Protein AF-A0A954X6X0-F1 (afdb_monomer)

Nearest PDB structures (foldseek):
  5eox-assembly1_B  TM=6.267E-01  e=4.305E-18  Pseudomonas aeruginosa PAO1
  5eoy-assembly1_B  TM=6.311E-01  e=3.581E-17  Pseudomonas aeruginosa PAO1
  5eoy-assembly1_A  TM=6.178E-01  e=1.955E-17  Pseudomonas aeruginosa PAO1
  5eox-assembly1_A  TM=6.141E-01  e=5.137E-16  Pseudomonas aeruginosa PAO1
  5eq6-assembly1_B  TM=5.911E-01  e=1.202E-16  Pseudomonas aeruginosa PAO1

Radius of gyration: 22.88 Å; Cα contacts (8 Å, |Δi|>4): 836; chains: 1; bounding box: 54×61×65 Å

pLDDT: mean 84.97, std 15.78, range [33.72, 98.81]

Solvent-accessible surface area (backbone atoms only — not comparable to full-atom values): 24234 Å² total; per-residue (Å²): 103,72,61,37,70,78,38,70,83,41,60,69,51,48,54,50,46,53,54,31,62,68,31,44,84,74,46,82,85,58,81,35,44,74,71,62,64,42,70,73,71,54,85,76,15,86,77,71,26,53,65,45,50,42,22,44,91,76,67,54,52,65,81,43,71,65,36,52,52,50,42,67,76,43,46,23,56,50,49,41,12,48,10,28,10,26,42,49,41,69,58,45,83,65,78,66,40,52,78,50,42,71,88,42,77,53,89,57,43,75,66,64,61,70,92,61,57,100,54,42,31,7,34,2,37,28,81,54,49,55,30,39,34,36,24,30,32,37,49,44,84,88,81,71,44,48,32,39,76,42,53,46,79,42,69,42,102,56,46,48,82,36,81,92,29,54,91,47,41,65,58,49,52,35,52,46,50,52,51,51,58,74,77,39,86,68,74,83,44,37,34,18,33,59,39,60,41,83,60,45,47,70,47,77,52,75,46,74,73,59,77,76,94,46,52,68,62,49,50,56,52,51,46,65,73,72,42,99,57,67,70,89,56,37,17,41,43,70,50,67,39,71,58,25,57,48,100,93,46,51,24,28,44,34,37,34,44,34,27,45,44,65,62,54,50,55,55,48,48,51,38,48,79,69,77,40,81,64,79,33,31,35,42,39,55,57,14,38,47,20,31,37,50,63,53,54,78,45,71,63,60,75,70,78,64,84,75,80,61,99,80,66,75,60,55,74,63,68,51,54,28,35,34,39,39,36,24,29,42,60,34,28,38,38,30,39,35,42,62,75,49,68,46,61,54,54,43,93,40,29,42,48,53,49,24,52,34,38,16,69,74,67,75,41,54,60,71,54,16,46,54,38,48,71,36,51,89,74,44,97,50,50,70,61,51,49,69,44,40,47,66,60,50,53,50,51,49,50,52,50,52,54,50,51,52,53,51,35,70,80,33,77,71,35,41,56,60,35,35,36,36,22,20,70,32,54,66,34,74,34,49,63,37,44,62,26,64,41,58,61,81,56,37,76,76,109

Sequence (446 aa):
EKLCKLAPDNEHARQMLERMNRRRPKRPSDSRLHLRDWAAPPEPSPFGCEVVWLSAPTAFAAQSQVSLETLHAHPGRFFVAIGLALQGVKKTATAINLLSGEKKAGLLGKLGALRGPKNKIAWGIDLGGSALKAVKLSFDAKTEEVHFEAVEHIPYPRLLGDPEAETRRGEMMEEALRELMSRHDLKDTVICANLPGQRVLGRFFQIPDTKKRKLTDAILYEMRHQIPVPLEELYYGYETTPVVADLGGDVHRVTVVAAKQWDAKNRMATFAAVELDPDVMQSDCLALHNFALAEGLIAGLPEESKKKKKDDEPPAEDREAIAIVDVGSDAVNIVVSTPRQVWFRTLATGGNTLTKSLVKQFNLTFRQAQKLKHAPAKSPRVYKYFAAVEGEYDELASELQRSFAAFAKDHPRCRITKLYLCGGGVEACGLLSRLRGIGLTDAVQE

Structure (mmCIF, N/CA/C/O backbone):
data_AF-A0A954X6X0-F1
#
_entry.id   AF-A0A954X6X0-F1
#
loop_
_atom_site.group_PDB
_atom_site.id
_atom_site.type_symbol
_atom_site.label_atom_id
_atom_site.label_alt_id
_atom_site.label_comp_id
_atom_site.label_asym_id
_atom_site.label_entity_id
_atom_site.label_seq_id
_atom_site.pdbx_PDB_ins_code
_atom_site.Cartn_x
_atom_site.Cartn_y
_atom_site.Cartn_z
_atom_site.occupancy
_atom_site.B_iso_or_equiv
_atom_site.auth_seq_id
_atom_site.auth_comp_id
_atom_site.auth_asym_id
_atom_site.auth_atom_id
_atom_site.pdbx_PDB_model_num
ATOM 1 N N . GLU A 1 1 ? 2.169 -28.113 -22.741 1.00 66.31 1 GLU A N 1
ATOM 2 C CA . GLU A 1 1 ? 1.713 -28.523 -24.095 1.00 66.31 1 GLU A CA 1
ATOM 3 C C . GLU A 1 1 ? 2.730 -28.250 -25.203 1.00 66.31 1 GLU A C 1
ATOM 5 O O . GLU A 1 1 ? 3.198 -29.208 -25.802 1.00 66.31 1 GLU A O 1
ATOM 10 N N . LYS A 1 2 ? 3.111 -26.991 -25.488 1.00 64.06 2 LYS A N 1
ATOM 11 C CA . LYS A 1 2 ? 4.040 -26.659 -26.594 1.00 64.06 2 LYS A CA 1
ATOM 12 C C . LYS A 1 2 ? 5.411 -27.345 -26.468 1.00 64.06 2 LYS A C 1
ATOM 14 O O . LYS A 1 2 ? 5.898 -27.886 -27.451 1.00 64.06 2 LYS A O 1
ATOM 19 N N . LEU A 1 3 ? 5.981 -27.398 -25.260 1.00 65.38 3 LEU A N 1
ATOM 20 C CA . LEU A 1 3 ? 7.234 -28.119 -24.992 1.00 65.38 3 LEU A CA 1
ATOM 21 C C . LEU A 1 3 ? 7.102 -29.632 -25.238 1.00 65.38 3 LEU A C 1
ATOM 23 O O . LEU A 1 3 ? 7.957 -30.207 -25.893 1.00 65.38 3 LEU A O 1
ATOM 27 N N . CYS A 1 4 ? 5.999 -30.257 -24.812 1.00 78.50 4 CYS A N 1
ATOM 28 C CA . CYS A 1 4 ? 5.729 -31.678 -25.072 1.00 78.50 4 CYS A CA 1
ATOM 29 C C . CYS A 1 4 ? 5.541 -31.987 -26.567 1.00 78.50 4 CYS A C 1
ATOM 31 O O . CYS A 1 4 ? 5.797 -33.107 -26.987 1.00 78.50 4 CYS A O 1
ATOM 33 N N . LYS A 1 5 ? 5.087 -31.012 -27.372 1.00 79.44 5 LYS A N 1
ATOM 34 C CA . LYS A 1 5 ? 4.998 -31.145 -28.838 1.00 79.44 5 LYS A CA 1
ATOM 35 C C . LYS A 1 5 ? 6.364 -31.018 -29.516 1.00 79.44 5 LYS A C 1
ATOM 37 O O . LYS A 1 5 ? 6.629 -31.728 -30.473 1.00 79.44 5 LYS A O 1
ATOM 42 N N . LEU A 1 6 ? 7.202 -30.096 -29.040 1.00 78.69 6 LEU A N 1
ATOM 43 C CA . LEU A 1 6 ? 8.524 -29.813 -29.614 1.00 78.69 6 LEU A CA 1
ATOM 44 C C . LEU A 1 6 ? 9.596 -30.822 -29.184 1.00 78.69 6 LEU A C 1
ATOM 46 O O . LEU A 1 6 ? 10.529 -31.069 -29.936 1.00 78.69 6 LEU A O 1
ATOM 50 N N . ALA A 1 7 ? 9.458 -31.399 -27.992 1.00 82.69 7 ALA A N 1
ATOM 51 C CA . ALA A 1 7 ? 10.340 -32.427 -27.457 1.00 82.69 7 ALA A CA 1
ATOM 52 C C . ALA A 1 7 ? 9.487 -33.586 -26.912 1.00 82.69 7 ALA A C 1
ATOM 54 O O . ALA A 1 7 ? 9.254 -33.657 -25.700 1.00 82.69 7 ALA A O 1
ATOM 55 N N . PRO A 1 8 ? 8.985 -34.474 -27.793 1.00 82.62 8 PRO A N 1
ATOM 56 C CA . PRO A 1 8 ? 8.094 -35.559 -27.402 1.00 82.62 8 PRO A CA 1
ATOM 57 C C . PRO A 1 8 ? 8.705 -36.444 -26.325 1.00 82.62 8 PRO A C 1
ATOM 59 O O . PRO A 1 8 ? 7.993 -36.807 -25.397 1.00 82.62 8 PRO A O 1
ATOM 62 N N . ASP A 1 9 ? 10.005 -36.725 -26.396 1.00 90.75 9 ASP A N 1
ATOM 63 C CA . ASP A 1 9 ? 10.710 -37.636 -25.484 1.00 90.75 9 ASP A CA 1
ATOM 64 C C . ASP A 1 9 ? 11.130 -36.983 -24.159 1.00 90.75 9 ASP A C 1
ATOM 66 O O . ASP A 1 9 ? 11.725 -37.630 -23.300 1.00 90.75 9 ASP A O 1
ATOM 70 N N . ASN A 1 10 ? 10.806 -35.702 -23.951 1.00 87.19 10 ASN A N 1
ATOM 71 C CA . ASN A 1 10 ? 11.074 -35.027 -22.688 1.00 87.19 10 ASN A CA 1
ATOM 72 C C . ASN A 1 10 ? 10.075 -35.495 -21.617 1.00 87.19 10 ASN A C 1
ATOM 74 O O . ASN A 1 10 ? 8.969 -34.962 -21.472 1.00 87.19 10 ASN A O 1
ATOM 78 N N . GLU A 1 11 ? 10.483 -36.514 -20.866 1.00 82.38 11 GLU A N 1
ATOM 79 C CA . GLU A 1 11 ? 9.666 -37.149 -19.835 1.00 82.38 11 GLU A CA 1
ATOM 80 C C . GLU A 1 11 ? 9.269 -36.172 -18.720 1.00 82.38 11 GLU A C 1
ATOM 82 O O . GLU A 1 11 ? 8.109 -36.144 -18.304 1.00 82.38 11 GLU A O 1
ATOM 87 N N . HIS A 1 12 ? 10.180 -35.277 -18.325 1.00 73.00 12 HIS A N 1
ATOM 88 C CA . HIS A 1 12 ? 9.903 -34.218 -17.352 1.00 73.00 12 HIS A CA 1
ATOM 89 C C . HIS A 1 12 ? 8.762 -33.296 -17.818 1.00 73.00 12 HIS A C 1
ATOM 91 O O . HIS A 1 12 ? 7.824 -33.020 -17.068 1.00 73.00 12 HIS A O 1
ATOM 97 N N . ALA A 1 13 ? 8.780 -32.873 -19.085 1.00 70.81 13 ALA A N 1
ATOM 98 C CA . ALA A 1 13 ? 7.738 -32.025 -19.654 1.00 70.81 13 ALA A CA 1
ATOM 99 C C . ALA A 1 13 ? 6.369 -32.728 -19.694 1.00 70.81 13 ALA A C 1
ATOM 101 O O . ALA A 1 13 ? 5.349 -32.086 -19.425 1.00 70.81 13 ALA A O 1
ATOM 102 N N . ARG A 1 14 ? 6.322 -34.036 -20.003 1.00 81.44 14 ARG A N 1
ATOM 103 C CA . ARG A 1 14 ? 5.073 -34.824 -19.955 1.00 81.44 14 ARG A CA 1
ATOM 104 C C . ARG A 1 14 ? 4.539 -34.942 -18.530 1.00 81.44 14 ARG A C 1
ATOM 106 O O . ARG A 1 14 ? 3.361 -34.662 -18.312 1.00 81.44 14 ARG A O 1
ATOM 113 N N . GLN A 1 15 ? 5.397 -35.288 -17.569 1.00 78.81 15 GLN A N 1
ATOM 114 C CA . GLN A 1 15 ? 5.016 -35.395 -16.158 1.00 78.81 15 GLN A CA 1
ATOM 115 C C . GLN A 1 15 ? 4.480 -34.062 -15.618 1.00 78.81 15 GLN A C 1
ATOM 117 O O . GLN A 1 15 ? 3.473 -34.035 -14.908 1.00 78.81 15 GLN A O 1
ATOM 122 N N . MET A 1 16 ? 5.106 -32.942 -15.989 1.00 72.19 16 MET A N 1
ATOM 123 C CA . MET A 1 16 ? 4.640 -31.603 -15.629 1.00 72.19 16 MET A CA 1
ATOM 124 C C . MET A 1 16 ? 3.247 -31.315 -16.206 1.00 72.19 16 MET A C 1
ATOM 126 O O . MET A 1 16 ? 2.346 -30.920 -15.465 1.00 72.19 16 MET A O 1
ATOM 130 N N . LEU A 1 17 ? 3.033 -31.580 -17.500 1.00 78.44 17 LEU A N 1
ATOM 131 C CA . LEU A 1 17 ? 1.737 -31.376 -18.154 1.00 78.44 17 LEU A CA 1
ATOM 132 C C . LEU A 1 17 ? 0.625 -32.230 -17.525 1.00 78.44 17 LEU A C 1
ATOM 134 O O . LEU A 1 17 ? -0.488 -31.745 -17.315 1.00 78.44 17 LEU A O 1
ATOM 138 N N . GLU A 1 18 ? 0.918 -33.484 -17.186 1.00 80.50 18 GLU A N 1
ATOM 139 C CA . GLU A 1 18 ? -0.046 -34.375 -16.544 1.00 80.50 18 GLU A CA 1
ATOM 140 C C . GLU A 1 18 ? -0.427 -33.884 -15.137 1.00 80.50 18 GLU A C 1
ATOM 142 O O . GLU A 1 18 ? -1.612 -33.837 -14.793 1.00 80.50 18 GLU A O 1
ATOM 147 N N . ARG A 1 19 ? 0.554 -33.425 -14.342 1.00 74.81 19 ARG A N 1
ATOM 148 C CA . ARG A 1 19 ? 0.302 -32.788 -13.036 1.00 74.81 19 ARG A CA 1
ATOM 149 C C . ARG A 1 19 ? -0.590 -31.552 -13.174 1.00 74.81 19 ARG A C 1
ATOM 151 O O . ARG A 1 19 ? -1.523 -31.400 -12.386 1.00 74.81 19 ARG A O 1
ATOM 158 N N . MET A 1 20 ? -0.345 -30.698 -14.173 1.00 69.50 20 MET A N 1
ATOM 159 C CA . MET A 1 20 ? -1.160 -29.501 -14.427 1.00 69.50 20 MET A CA 1
ATOM 160 C C . MET A 1 20 ? -2.611 -29.863 -14.775 1.00 69.50 20 MET A C 1
ATOM 162 O O . MET A 1 20 ? -3.545 -29.316 -14.184 1.00 69.50 20 MET A O 1
ATOM 166 N N . ASN A 1 21 ? -2.811 -30.829 -15.677 1.00 77.19 21 ASN A N 1
ATOM 167 C CA . ASN A 1 21 ? -4.140 -31.269 -16.113 1.00 77.19 21 ASN A CA 1
ATOM 168 C C . ASN A 1 21 ? -4.953 -31.916 -14.983 1.00 77.19 21 ASN A C 1
ATOM 170 O O . ASN A 1 21 ? -6.163 -31.717 -14.915 1.00 77.19 21 ASN A O 1
ATOM 174 N N . ARG A 1 22 ? -4.303 -32.630 -14.054 1.00 74.50 22 ARG A N 1
ATOM 175 C CA . ARG A 1 22 ? -4.965 -33.198 -12.864 1.00 74.50 22 ARG A CA 1
ATOM 176 C C . ARG A 1 22 ? -5.430 -32.137 -11.858 1.00 74.50 22 ARG A C 1
ATOM 178 O O . ARG A 1 22 ? -6.379 -32.392 -11.119 1.00 74.50 22 ARG A O 1
ATOM 185 N N . ARG A 1 23 ? -4.756 -30.982 -11.795 1.00 66.00 23 ARG A N 1
ATOM 186 C CA . ARG A 1 23 ? -5.063 -29.885 -10.856 1.00 66.00 23 ARG A CA 1
ATOM 187 C C . ARG A 1 23 ? -6.143 -28.943 -11.380 1.00 66.00 23 ARG A C 1
ATOM 189 O O . ARG A 1 23 ? -7.007 -28.539 -10.610 1.00 66.00 23 ARG A O 1
ATOM 196 N N . ARG A 1 24 ? -6.120 -28.657 -12.685 1.00 66.94 24 ARG A N 1
ATOM 197 C CA . ARG A 1 24 ? -7.016 -27.707 -13.361 1.00 66.94 24 ARG A CA 1
ATOM 198 C C . ARG A 1 24 ? -8.515 -27.855 -13.012 1.00 66.94 24 ARG A C 1
ATOM 200 O O . ARG A 1 24 ? -9.126 -26.828 -12.764 1.00 66.94 24 ARG A O 1
ATOM 207 N N . PRO A 1 25 ? -9.119 -29.060 -12.936 1.00 62.03 25 PRO A N 1
ATOM 208 C CA . PRO A 1 25 ? -10.543 -29.200 -12.602 1.00 62.03 25 PRO A CA 1
ATOM 209 C C . PRO A 1 25 ? -10.852 -29.255 -11.092 1.00 62.03 25 PRO A C 1
ATOM 211 O O . PRO A 1 25 ? -12.019 -29.329 -10.726 1.00 62.03 25 PRO A O 1
ATOM 214 N N . LYS A 1 26 ? -9.843 -29.283 -10.205 1.00 56.28 26 LYS A N 1
ATOM 215 C CA . LYS A 1 26 ? -10.027 -29.523 -8.757 1.00 56.28 26 LYS A CA 1
ATOM 216 C C . LYS A 1 26 ? -9.993 -28.263 -7.891 1.00 56.28 26 LYS A C 1
ATOM 218 O O . LYS A 1 26 ? -10.297 -28.355 -6.705 1.00 56.28 26 LYS A O 1
ATOM 223 N N . ARG A 1 27 ? -9.600 -27.111 -8.439 1.00 52.12 27 ARG A N 1
ATOM 224 C CA . ARG A 1 27 ? -9.570 -25.841 -7.706 1.00 52.12 27 ARG A CA 1
ATOM 225 C C . ARG A 1 27 ? -10.761 -24.974 -8.114 1.00 52.12 27 ARG A C 1
ATOM 227 O O . ARG A 1 27 ? -10.922 -24.736 -9.308 1.00 52.12 27 ARG A O 1
ATOM 234 N N . PRO A 1 28 ? -11.574 -24.489 -7.160 1.00 52.84 28 PRO A N 1
ATOM 235 C CA . PRO A 1 28 ? -12.479 -23.381 -7.428 1.00 52.84 28 PRO A CA 1
ATOM 236 C C . PRO A 1 28 ? -11.667 -22.198 -7.964 1.00 52.84 28 PRO A C 1
ATOM 238 O O . PRO A 1 28 ? -10.604 -21.894 -7.416 1.00 52.84 28 PRO A O 1
ATOM 241 N N . SER A 1 29 ? -12.153 -21.535 -9.012 1.00 59.69 29 SER A N 1
ATOM 242 C CA . SER A 1 29 ? -11.559 -20.283 -9.475 1.00 59.69 29 SER A CA 1
ATOM 243 C C . SER A 1 29 ? -11.890 -19.192 -8.457 1.00 59.69 29 SER A C 1
ATOM 245 O O . SER A 1 29 ? -12.992 -18.642 -8.463 1.00 59.69 29 SER A O 1
ATOM 247 N N . ASP A 1 30 ? -10.970 -18.900 -7.543 1.00 69.50 30 ASP A N 1
ATOM 248 C CA . ASP A 1 30 ? -11.056 -17.680 -6.744 1.00 69.50 30 ASP A CA 1
ATOM 249 C C . ASP A 1 30 ? -10.747 -16.501 -7.674 1.00 69.50 30 ASP A C 1
ATOM 251 O O . ASP A 1 30 ? -9.593 -16.290 -8.048 1.00 69.50 30 ASP A O 1
ATOM 255 N N . SER A 1 31 ? -11.779 -15.754 -8.076 1.00 64.31 31 SER A N 1
ATOM 256 C CA . SER A 1 31 ? -11.665 -14.655 -9.046 1.00 64.31 31 SER A CA 1
ATOM 257 C C . SER A 1 31 ? -10.753 -13.520 -8.577 1.00 64.31 31 SER A C 1
ATOM 259 O O . SER A 1 31 ? -10.350 -12.689 -9.388 1.00 64.31 31 SER A O 1
ATOM 261 N N . ARG A 1 32 ? -10.391 -13.486 -7.289 1.00 74.69 32 ARG A N 1
ATOM 262 C CA . ARG A 1 32 ? -9.413 -12.535 -6.752 1.00 74.69 32 ARG A CA 1
ATOM 263 C C . ARG A 1 32 ? -7.986 -12.880 -7.159 1.00 74.69 32 ARG A C 1
ATOM 265 O O . ARG A 1 32 ? -7.127 -11.998 -7.128 1.00 74.69 32 ARG A O 1
ATOM 272 N N . LEU A 1 33 ? -7.687 -14.136 -7.487 1.00 73.44 33 LEU A N 1
ATOM 273 C CA . LEU A 1 33 ? -6.322 -14.618 -7.691 1.00 73.44 33 LEU A CA 1
ATOM 274 C C . LEU A 1 33 ? -5.940 -14.610 -9.173 1.00 73.44 33 LEU A C 1
ATOM 276 O O . LEU A 1 33 ? -6.650 -15.153 -10.010 1.00 73.44 33 LEU A O 1
ATOM 280 N N . HIS A 1 34 ? -4.771 -14.050 -9.500 1.00 69.56 34 HIS A N 1
ATOM 281 C CA . HIS A 1 34 ? -4.308 -14.007 -10.896 1.00 69.56 34 HIS A CA 1
ATOM 282 C C . HIS A 1 34 ? -3.747 -15.345 -11.398 1.00 69.56 34 HIS A C 1
ATOM 284 O O . HIS A 1 34 ? -3.624 -15.593 -12.597 1.00 69.56 34 HIS A O 1
ATOM 290 N N . LEU A 1 35 ? -3.316 -16.197 -10.473 1.00 63.81 35 LEU A N 1
ATOM 291 C CA . LEU A 1 35 ? -2.622 -17.428 -10.814 1.00 63.81 35 LEU A CA 1
ATOM 292 C C . LEU A 1 35 ? -3.540 -18.423 -11.503 1.00 63.81 35 LEU A C 1
ATOM 294 O O . LEU A 1 35 ? -4.692 -18.602 -11.127 1.00 63.81 35 LEU A O 1
ATOM 298 N N . ARG A 1 36 ? -2.965 -19.148 -12.460 1.00 59.94 36 ARG A N 1
ATOM 299 C CA . ARG A 1 36 ? -3.669 -20.215 -13.160 1.00 59.94 36 ARG A CA 1
ATOM 300 C C . ARG A 1 36 ? -4.010 -21.354 -12.197 1.00 59.94 36 ARG A C 1
ATOM 302 O O . ARG A 1 36 ? -3.168 -21.763 -11.397 1.00 59.94 36 ARG A O 1
ATOM 309 N N . ASP A 1 37 ? -5.194 -21.938 -12.369 1.00 54.09 37 ASP A N 1
ATOM 310 C CA . ASP A 1 37 ? -5.783 -22.966 -11.487 1.00 54.09 37 ASP A CA 1
ATOM 311 C C . ASP A 1 37 ? -4.892 -24.199 -11.242 1.00 54.09 37 ASP A C 1
ATOM 313 O O . ASP A 1 37 ? -5.074 -24.941 -10.276 1.00 54.09 37 ASP A O 1
ATOM 317 N N . TRP A 1 38 ? -3.905 -24.435 -12.111 1.00 56.81 38 TRP A N 1
ATOM 318 C CA . TRP A 1 38 ? -2.991 -25.574 -12.038 1.00 56.81 38 TRP A CA 1
ATOM 319 C C . TRP A 1 38 ? -1.731 -25.343 -11.178 1.00 56.81 38 TRP A C 1
ATOM 321 O O . TRP A 1 38 ? -1.064 -26.323 -10.820 1.00 56.81 38 TRP A O 1
ATOM 331 N N . ALA A 1 39 ? -1.388 -24.097 -10.826 1.00 62.09 39 ALA A N 1
ATOM 332 C CA . ALA A 1 39 ? -0.194 -23.776 -10.039 1.00 62.09 39 ALA A CA 1
ATOM 333 C C . ALA A 1 39 ? -0.480 -23.933 -8.534 1.00 62.09 39 ALA A C 1
ATOM 335 O O . ALA A 1 39 ? -1.176 -23.117 -7.923 1.00 62.09 39 ALA A O 1
ATOM 336 N N . ALA A 1 40 ? 0.043 -24.997 -7.920 1.00 59.88 40 ALA A N 1
ATOM 337 C CA . ALA A 1 40 ? -0.034 -25.158 -6.470 1.00 59.88 40 ALA A CA 1
ATOM 338 C C . ALA A 1 40 ? 1.040 -24.277 -5.812 1.00 59.88 40 ALA A C 1
ATOM 340 O O . ALA A 1 40 ? 2.187 -24.325 -6.261 1.00 59.88 40 ALA A O 1
ATOM 341 N N . PRO A 1 41 ? 0.713 -23.491 -4.769 1.00 62.16 41 PRO A N 1
ATOM 342 C CA . PRO A 1 41 ? 1.754 -22.933 -3.928 1.00 62.16 41 PRO A CA 1
ATOM 343 C C . PRO A 1 41 ? 2.536 -24.109 -3.311 1.00 62.16 41 PRO A C 1
ATOM 345 O O . PRO A 1 41 ? 1.930 -25.117 -2.946 1.00 62.16 41 PRO A O 1
ATOM 348 N N . PRO A 1 42 ? 3.867 -24.038 -3.235 1.00 62.88 42 PRO A N 1
ATOM 349 C CA . PRO A 1 42 ? 4.649 -24.997 -2.469 1.00 62.88 42 PRO A CA 1
ATOM 350 C C . PRO A 1 42 ? 4.247 -24.923 -0.993 1.00 62.88 42 PRO A C 1
ATOM 352 O O . PRO A 1 42 ? 4.028 -23.840 -0.441 1.00 62.88 42 PRO A O 1
ATOM 355 N N . GLU A 1 43 ? 4.145 -26.090 -0.365 1.00 67.00 43 GLU A N 1
ATOM 356 C CA . GLU A 1 43 ? 3.818 -26.225 1.049 1.00 67.00 43 GLU A CA 1
ATOM 357 C C . GLU A 1 43 ? 4.971 -26.910 1.800 1.00 67.00 43 GLU A C 1
ATOM 359 O O . GLU A 1 43 ? 5.373 -28.006 1.398 1.00 67.00 43 GLU A O 1
ATOM 364 N N . PRO A 1 44 ? 5.480 -26.307 2.897 1.00 66.88 44 PRO A N 1
ATOM 365 C CA . PRO A 1 44 ? 5.256 -24.924 3.339 1.00 66.88 44 PRO A CA 1
ATOM 366 C C . PRO A 1 44 ? 6.096 -23.919 2.526 1.00 66.88 44 PRO A C 1
ATOM 368 O O . PRO A 1 44 ? 7.247 -24.191 2.187 1.00 66.88 44 PRO A O 1
ATOM 371 N N . SER A 1 45 ? 5.550 -22.726 2.262 1.00 85.62 45 SER A N 1
ATOM 372 C CA . SER A 1 45 ? 6.369 -21.597 1.795 1.00 85.62 45 SER A CA 1
ATOM 373 C C . SER A 1 45 ? 7.429 -21.231 2.854 1.00 85.62 45 SER A C 1
ATOM 375 O O . SER A 1 45 ? 7.247 -21.559 4.035 1.00 85.62 45 SER A O 1
ATOM 377 N N . PRO A 1 46 ? 8.489 -20.475 2.505 1.00 87.12 46 PRO A N 1
ATOM 378 C CA . PRO A 1 46 ? 9.483 -19.992 3.471 1.00 87.12 46 PRO A CA 1
ATOM 379 C C . PRO A 1 46 ? 8.924 -19.144 4.628 1.00 87.12 46 PRO A C 1
ATOM 381 O O . PRO A 1 46 ? 9.664 -18.837 5.562 1.00 87.12 46 PRO A O 1
ATOM 384 N N . PHE A 1 47 ? 7.650 -18.743 4.565 1.00 90.75 47 PHE A N 1
ATOM 385 C CA . PHE A 1 47 ? 6.964 -17.939 5.580 1.00 90.75 47 PHE A CA 1
ATOM 386 C C . PHE A 1 47 ? 6.005 -18.754 6.465 1.00 90.75 47 PHE A C 1
ATOM 388 O O . PHE A 1 47 ? 5.400 -18.198 7.378 1.00 90.75 47 PHE A O 1
ATOM 395 N N . GLY A 1 48 ? 5.828 -20.057 6.210 1.00 88.25 48 GLY A N 1
ATOM 396 C CA . GLY A 1 48 ? 4.920 -20.911 6.990 1.00 88.25 48 GLY A CA 1
ATOM 397 C C . GLY A 1 48 ? 3.421 -20.648 6.760 1.00 88.25 48 GLY A C 1
ATOM 398 O O . GLY A 1 48 ? 2.589 -21.116 7.547 1.00 88.25 48 GLY A O 1
ATOM 399 N N . CYS A 1 49 ? 3.079 -19.918 5.693 1.00 87.88 49 CYS A N 1
ATOM 400 C CA . CYS A 1 49 ? 1.717 -19.573 5.276 1.00 87.88 49 CYS A CA 1
ATOM 401 C C . CYS A 1 49 ? 1.546 -19.644 3.746 1.00 87.88 49 CYS A C 1
ATOM 403 O O . CYS A 1 49 ? 2.527 -19.712 2.998 1.00 87.88 49 CYS A O 1
ATOM 405 N N . GLU A 1 50 ? 0.303 -19.643 3.261 1.00 86.94 50 GLU A N 1
ATOM 406 C CA . GLU A 1 50 ? 0.025 -19.622 1.819 1.00 86.94 50 GLU A CA 1
ATOM 407 C C . GLU A 1 50 ? 0.406 -18.257 1.219 1.00 86.94 50 GLU A C 1
ATOM 409 O O . GLU A 1 50 ? -0.029 -17.224 1.722 1.00 86.94 50 GLU A O 1
ATOM 414 N N . VAL A 1 51 ? 1.172 -18.246 0.122 1.00 90.00 51 VAL A N 1
ATOM 415 C CA . VAL A 1 51 ? 1.534 -17.023 -0.618 1.00 90.00 51 VAL A CA 1
ATOM 416 C C . VAL A 1 51 ? 0.725 -16.942 -1.909 1.00 90.00 51 VAL A C 1
ATOM 418 O O . VAL A 1 51 ? 0.870 -17.794 -2.796 1.00 90.00 51 VAL A O 1
ATOM 421 N N . VAL A 1 52 ? -0.105 -15.911 -2.049 1.00 87.94 52 VAL A N 1
ATOM 422 C CA . VAL A 1 52 ? -0.999 -15.717 -3.201 1.00 87.94 52 VAL A CA 1
ATOM 423 C C . VAL A 1 52 ? -0.896 -14.304 -3.765 1.00 87.94 52 VAL A C 1
ATOM 425 O O . VAL A 1 52 ? -0.616 -13.362 -3.034 1.00 87.94 52 VAL A O 1
ATOM 428 N N . TRP A 1 53 ? -1.146 -14.140 -5.064 1.00 90.94 53 TRP A N 1
ATOM 429 C CA . TRP A 1 53 ? -1.275 -12.817 -5.676 1.00 90.94 53 TRP A CA 1
ATOM 430 C C . TRP A 1 53 ? -2.742 -12.391 -5.678 1.00 90.94 53 TRP A C 1
ATOM 432 O O . TRP A 1 53 ? -3.563 -13.009 -6.356 1.00 90.94 53 TRP A O 1
ATOM 442 N N . LEU A 1 54 ? -3.046 -11.335 -4.927 1.00 92.12 54 LEU A N 1
ATOM 443 C CA . LEU A 1 54 ? -4.337 -10.666 -4.906 1.00 92.12 54 LEU A CA 1
ATOM 444 C C . LEU A 1 54 ? -4.429 -9.651 -6.053 1.00 92.12 54 LEU A C 1
ATOM 446 O O . LEU A 1 54 ? -3.669 -8.685 -6.112 1.00 92.12 54 LEU A O 1
ATOM 450 N N . SER A 1 55 ? -5.350 -9.890 -6.980 1.00 89.50 55 SER A N 1
ATOM 451 C CA . SER A 1 55 ? -5.392 -9.226 -8.286 1.00 89.50 55 SER A CA 1
ATOM 452 C C . SER A 1 55 ? -6.658 -8.420 -8.552 1.00 89.50 55 SER A C 1
ATOM 454 O O . SER A 1 55 ? -6.598 -7.447 -9.294 1.00 89.50 55 SER A O 1
ATOM 456 N N . ALA A 1 56 ? -7.778 -8.739 -7.911 1.00 88.81 56 ALA A N 1
ATOM 457 C CA . ALA A 1 56 ? -9.011 -7.972 -8.045 1.00 88.81 56 ALA A CA 1
ATOM 458 C C . ALA A 1 56 ? -9.828 -8.027 -6.746 1.00 88.81 56 ALA A C 1
ATOM 460 O O . ALA A 1 56 ? -9.719 -9.018 -6.018 1.00 88.81 56 ALA A O 1
ATOM 461 N N . PRO A 1 57 ? -10.619 -6.982 -6.444 1.00 90.19 57 PRO A N 1
ATOM 462 C CA . PRO A 1 57 ? -11.604 -7.033 -5.374 1.00 90.19 57 PRO A CA 1
ATOM 463 C C . PRO A 1 57 ? -12.851 -7.816 -5.818 1.00 90.19 57 PRO A C 1
ATOM 465 O O . PRO A 1 57 ? -13.161 -7.877 -7.008 1.00 90.19 57 PRO A O 1
ATOM 468 N N . THR A 1 58 ? -13.587 -8.381 -4.867 1.00 86.12 58 THR A N 1
ATOM 469 C CA . THR A 1 58 ? -14.825 -9.143 -5.112 1.00 86.12 58 THR A CA 1
ATOM 470 C C . THR A 1 58 ? -15.970 -8.785 -4.177 1.00 86.12 58 THR A C 1
ATOM 472 O O . THR A 1 58 ? -17.110 -9.127 -4.478 1.00 86.12 58 THR A O 1
ATOM 475 N N . ALA A 1 59 ? -15.705 -8.076 -3.078 1.00 83.12 59 ALA A N 1
ATOM 476 C CA . ALA A 1 59 ? -16.733 -7.755 -2.089 1.00 83.12 59 ALA A CA 1
ATOM 477 C C . ALA A 1 59 ? -17.629 -6.562 -2.466 1.00 83.12 59 ALA A C 1
ATOM 479 O O . ALA A 1 59 ? -18.580 -6.261 -1.750 1.00 83.12 59 ALA A O 1
ATOM 480 N N . PHE A 1 60 ? -17.339 -5.867 -3.568 1.00 83.06 60 PHE A N 1
ATOM 481 C CA . PHE A 1 60 ? -18.045 -4.645 -3.956 1.00 83.06 60 PHE A CA 1
ATOM 482 C C . PHE A 1 60 ? -18.749 -4.834 -5.296 1.00 83.06 60 PHE A C 1
ATOM 484 O O . PHE A 1 60 ? -18.149 -5.294 -6.271 1.00 83.06 60 PHE A O 1
ATOM 491 N N . ALA A 1 61 ? -20.012 -4.423 -5.369 1.00 75.56 61 ALA A N 1
ATOM 492 C CA . ALA A 1 61 ? -20.752 -4.425 -6.621 1.00 75.56 61 ALA A CA 1
ATOM 493 C C . ALA A 1 61 ? -20.313 -3.237 -7.492 1.00 75.56 61 ALA A C 1
ATOM 495 O O . ALA A 1 61 ? -20.254 -2.098 -7.029 1.00 75.56 61 ALA A O 1
ATOM 496 N N . ALA A 1 62 ? -20.020 -3.478 -8.768 1.00 74.94 62 ALA A N 1
ATOM 497 C CA . ALA A 1 62 ? -19.735 -2.404 -9.714 1.00 74.94 62 ALA A CA 1
ATOM 498 C C . ALA A 1 62 ? -20.998 -1.992 -10.468 1.00 74.94 62 ALA A C 1
ATOM 500 O O . ALA A 1 62 ? -21.690 -2.842 -11.024 1.00 74.94 62 ALA A O 1
ATOM 501 N N . GLN A 1 63 ? -21.273 -0.688 -10.528 1.00 66.94 63 GLN A N 1
ATOM 502 C CA . GLN A 1 63 ? -22.412 -0.173 -11.296 1.00 66.94 63 GLN A CA 1
ATOM 503 C C . GLN A 1 63 ? -22.124 -0.077 -12.800 1.00 66.94 63 GLN A C 1
ATOM 505 O O . GLN A 1 63 ? -23.052 0.008 -13.601 1.00 66.94 63 GLN A O 1
ATOM 510 N N . SER A 1 64 ? -20.848 -0.104 -13.203 1.00 72.38 64 SER A N 1
ATOM 511 C CA . SER A 1 64 ? -20.440 -0.037 -14.607 1.00 72.38 64 SER A CA 1
ATOM 512 C C . SER A 1 64 ? -19.440 -1.130 -14.976 1.00 72.38 64 SER A C 1
ATOM 514 O O . SER A 1 64 ? -18.507 -1.440 -14.232 1.00 72.38 64 SER A O 1
ATOM 516 N N . GLN A 1 65 ? -19.600 -1.671 -16.185 1.00 76.31 65 GLN A N 1
ATOM 517 C CA . GLN A 1 65 ? -18.678 -2.658 -16.747 1.00 76.31 65 GLN A CA 1
ATOM 518 C C . GLN A 1 65 ? -17.275 -2.073 -16.991 1.00 76.31 65 GLN A C 1
ATOM 520 O O . GLN A 1 65 ? -16.279 -2.757 -16.774 1.00 76.31 65 GLN A O 1
ATOM 525 N N . VAL A 1 66 ? -17.183 -0.785 -17.336 1.00 75.88 66 VAL A N 1
ATOM 526 C CA . VAL A 1 66 ? -15.908 -0.071 -17.550 1.00 75.88 66 VAL A CA 1
ATOM 527 C C . VAL A 1 66 ? -15.031 -0.070 -16.292 1.00 75.88 66 VAL A C 1
ATOM 529 O O . VAL A 1 66 ? -13.816 -0.262 -16.370 1.00 75.88 66 VAL A O 1
ATOM 532 N N . SER A 1 67 ? -15.643 0.098 -15.115 1.00 84.31 67 SER A N 1
ATOM 533 C CA . SER A 1 67 ? -14.909 0.056 -13.845 1.00 84.31 67 SER A CA 1
ATOM 534 C C . SER A 1 67 ? -14.289 -1.323 -13.597 1.00 84.31 67 SER A C 1
ATOM 536 O O . SER A 1 67 ? -13.130 -1.414 -13.190 1.00 84.31 67 SER A O 1
ATOM 538 N N . LEU A 1 68 ? -15.017 -2.399 -13.914 1.00 83.06 68 LEU A N 1
ATOM 539 C CA . LEU A 1 68 ? -14.499 -3.769 -13.825 1.00 83.06 68 LEU A CA 1
ATOM 540 C C . LEU A 1 68 ? -13.360 -4.013 -14.821 1.00 83.06 68 LEU A C 1
ATOM 542 O O . LEU A 1 68 ? -12.340 -4.596 -14.458 1.00 83.06 68 LEU A O 1
ATOM 546 N N . GLU A 1 69 ? -13.495 -3.528 -16.057 1.00 88.19 69 GLU A N 1
ATOM 547 C CA . GLU A 1 69 ? -12.449 -3.641 -17.080 1.00 88.19 69 GLU A CA 1
ATOM 548 C C . GLU A 1 69 ? -11.152 -2.949 -16.647 1.00 88.19 69 GLU A C 1
ATOM 550 O O . GLU A 1 69 ? -10.068 -3.511 -16.812 1.00 88.19 69 GLU A O 1
ATOM 555 N N . THR A 1 70 ? -11.250 -1.778 -16.015 1.00 92.44 70 THR A N 1
ATOM 556 C CA . THR A 1 70 ? -10.076 -1.048 -15.514 1.00 92.44 70 THR A CA 1
ATOM 557 C C . THR A 1 70 ? -9.408 -1.769 -14.342 1.00 92.44 70 THR A C 1
ATOM 559 O O . THR A 1 70 ? -8.179 -1.862 -14.306 1.00 92.44 70 THR A O 1
ATOM 562 N N . LEU A 1 71 ? -10.186 -2.335 -13.411 1.00 90.62 71 LEU A N 1
ATOM 563 C CA . LEU A 1 71 ? -9.646 -3.165 -12.327 1.00 90.62 71 LEU A CA 1
ATOM 564 C C . LEU A 1 71 ? -8.903 -4.392 -12.881 1.00 90.62 71 LEU A C 1
ATOM 566 O O . LEU A 1 71 ? -7.777 -4.670 -12.466 1.00 90.62 71 LEU A O 1
ATOM 570 N N . HIS A 1 72 ? -9.490 -5.091 -13.856 1.00 88.31 72 HIS A N 1
ATOM 571 C CA . HIS A 1 72 ? -8.884 -6.272 -14.478 1.00 88.31 72 HIS A CA 1
ATOM 572 C C . HIS A 1 72 ? -7.644 -5.948 -15.323 1.00 88.31 72 HIS A C 1
ATOM 574 O O . HIS A 1 72 ? -6.708 -6.746 -15.365 1.00 88.31 72 HIS A O 1
ATOM 580 N N . ALA A 1 73 ? -7.601 -4.781 -15.971 1.00 92.00 73 ALA A N 1
ATOM 581 C CA . ALA A 1 73 ? -6.440 -4.331 -16.740 1.00 92.00 73 ALA A CA 1
ATOM 582 C C . ALA A 1 73 ? -5.218 -4.001 -15.857 1.00 92.00 73 ALA A C 1
ATOM 584 O O . ALA A 1 73 ? -4.087 -3.929 -16.349 1.00 92.00 73 ALA A O 1
ATOM 585 N N . HIS A 1 74 ? -5.429 -3.800 -14.554 1.00 93.94 74 HIS A N 1
ATOM 586 C CA . HIS A 1 74 ? -4.420 -3.341 -13.601 1.00 93.94 74 HIS A CA 1
ATOM 587 C C . HIS A 1 74 ? -4.455 -4.164 -12.302 1.00 93.94 74 HIS A C 1
ATOM 589 O O . HIS A 1 74 ? -4.727 -3.621 -11.221 1.00 93.94 74 HIS A O 1
ATOM 595 N N . PRO A 1 75 ? -4.147 -5.471 -12.387 1.00 92.75 75 PRO A N 1
ATOM 596 C CA . PRO A 1 75 ? -4.358 -6.407 -11.296 1.00 92.75 75 PRO A CA 1
ATOM 597 C C . PRO A 1 75 ? -3.594 -6.012 -10.028 1.00 92.75 75 PRO A C 1
ATOM 599 O O . PRO A 1 75 ? -2.381 -5.801 -10.037 1.00 92.75 75 PRO A O 1
ATOM 602 N N . GLY A 1 76 ? -4.315 -5.928 -8.913 1.00 94.75 76 GLY A N 1
ATOM 603 C CA . GLY A 1 76 ? -3.767 -5.693 -7.580 1.00 94.75 76 GLY A CA 1
ATOM 604 C C . GLY A 1 76 ? -3.298 -4.262 -7.322 1.00 94.75 76 GLY A C 1
ATOM 605 O O . GLY A 1 76 ? -2.629 -4.026 -6.321 1.00 94.75 76 GLY A O 1
ATOM 606 N N . ARG A 1 77 ? -3.597 -3.301 -8.207 1.00 96.19 77 ARG A N 1
ATOM 607 C CA . ARG A 1 77 ? -3.042 -1.936 -8.123 1.00 96.19 77 ARG A CA 1
ATOM 608 C C . ARG A 1 77 ? -3.937 -0.921 -7.414 1.00 96.19 77 ARG A C 1
ATOM 610 O O . ARG A 1 77 ? -3.462 0.166 -7.114 1.00 96.19 77 ARG A O 1
ATOM 617 N N . PHE A 1 78 ? -5.201 -1.249 -7.153 1.00 97.6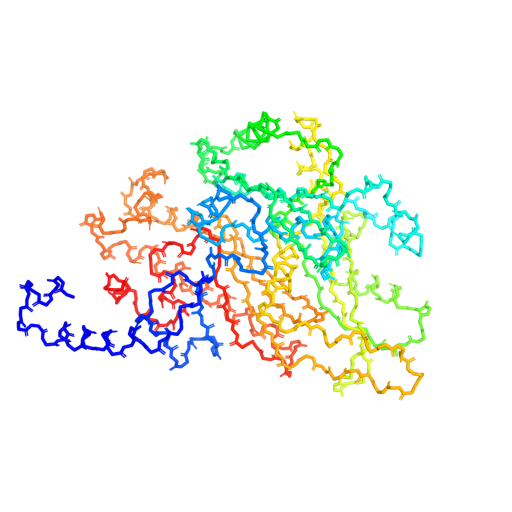9 78 PHE A N 1
ATOM 618 C CA . PHE A 1 78 ? -6.209 -0.289 -6.680 1.00 97.69 78 PHE A CA 1
ATOM 619 C C . PHE A 1 78 ? -6.527 -0.359 -5.184 1.00 97.69 78 PHE A C 1
ATOM 621 O O . PHE A 1 78 ? -7.283 0.471 -4.691 1.00 97.69 78 PHE A O 1
ATOM 628 N N . PHE A 1 79 ? -5.959 -1.308 -4.439 1.00 97.94 79 PHE A N 1
ATOM 629 C CA . PHE A 1 79 ? -6.375 -1.574 -3.057 1.00 97.94 79 PHE A CA 1
ATOM 630 C C . PHE A 1 79 ? -6.164 -0.393 -2.101 1.00 97.94 79 PHE A C 1
ATOM 632 O O . PHE A 1 79 ? -7.008 -0.164 -1.239 1.00 97.94 79 PHE A O 1
ATOM 639 N N . VAL A 1 80 ? -5.117 0.418 -2.302 1.00 98.50 80 VAL A N 1
ATOM 640 C CA . VAL A 1 80 ? -4.933 1.676 -1.556 1.00 98.50 80 VAL A CA 1
ATOM 641 C C . VAL A 1 80 ? -6.068 2.660 -1.860 1.00 98.50 80 VAL A C 1
ATOM 643 O O . VAL A 1 80 ? -6.716 3.148 -0.939 1.00 98.50 80 VAL A O 1
ATOM 646 N N . ALA A 1 81 ? -6.370 2.916 -3.136 1.00 98.56 81 ALA A N 1
ATOM 647 C CA . ALA A 1 81 ? -7.455 3.821 -3.529 1.00 98.56 81 ALA A CA 1
ATOM 648 C C . ALA A 1 81 ? -8.828 3.347 -3.009 1.00 98.56 81 ALA A C 1
ATOM 650 O O . ALA A 1 81 ? -9.616 4.158 -2.528 1.00 98.56 81 ALA A O 1
ATOM 651 N N . ILE A 1 82 ? -9.090 2.036 -3.027 1.00 98.12 82 ILE A N 1
ATOM 652 C CA . ILE A 1 82 ? -10.311 1.446 -2.454 1.00 98.12 82 ILE A CA 1
ATOM 653 C C . ILE A 1 82 ? -10.364 1.691 -0.942 1.00 98.12 82 ILE A C 1
ATOM 655 O O . ILE A 1 82 ? -11.359 2.206 -0.439 1.00 98.12 82 ILE A O 1
ATOM 659 N N . GLY A 1 83 ? -9.281 1.384 -0.225 1.00 97.69 83 GLY A N 1
ATOM 660 C CA . GLY A 1 83 ? -9.158 1.611 1.215 1.00 97.69 83 GLY A CA 1
ATOM 661 C C . GLY A 1 83 ? -9.389 3.060 1.643 1.00 97.69 83 GLY A C 1
ATOM 662 O O . GLY A 1 83 ? -10.071 3.318 2.634 1.00 97.69 83 GLY A O 1
ATOM 663 N N . LEU A 1 84 ? -8.871 4.011 0.864 1.00 98.31 84 LEU A N 1
ATOM 664 C CA . LEU A 1 84 ? -9.101 5.440 1.072 1.00 98.31 84 LEU A CA 1
ATOM 665 C C . LEU A 1 84 ? -10.571 5.818 0.879 1.00 98.31 84 LEU A C 1
ATOM 667 O O . LEU A 1 84 ? -11.158 6.483 1.731 1.00 98.31 84 LEU A O 1
ATOM 671 N N . ALA A 1 85 ? -11.183 5.378 -0.222 1.00 97.50 85 ALA A N 1
ATOM 672 C CA . ALA A 1 85 ? -12.586 5.664 -0.501 1.00 97.50 85 ALA A CA 1
ATOM 673 C C . ALA A 1 85 ? -13.508 5.066 0.581 1.00 97.50 85 ALA A C 1
ATOM 675 O O . ALA A 1 85 ? -14.472 5.712 0.998 1.00 97.50 85 ALA A O 1
ATOM 676 N N . LEU A 1 86 ? -13.173 3.877 1.101 1.00 95.88 86 LEU A N 1
ATOM 677 C CA . LEU A 1 86 ? -13.865 3.232 2.222 1.00 95.88 86 LEU A CA 1
ATOM 678 C C . LEU A 1 86 ? -13.863 4.099 3.489 1.00 95.88 86 LEU A C 1
ATOM 680 O O . LEU A 1 86 ? -14.889 4.194 4.169 1.00 95.88 86 LEU A O 1
ATOM 684 N N . GLN A 1 87 ? -12.755 4.785 3.791 1.00 94.44 87 GLN A N 1
ATOM 685 C CA . GLN A 1 87 ? -12.707 5.753 4.890 1.00 94.44 87 GLN A CA 1
ATOM 686 C C . GLN A 1 87 ? -13.677 6.917 4.659 1.00 94.44 87 GLN A C 1
ATOM 688 O O . GLN A 1 87 ? -14.435 7.267 5.569 1.00 94.44 87 GLN A O 1
ATOM 693 N N . GLY A 1 88 ? -13.713 7.475 3.447 1.00 93.44 88 GLY A N 1
ATOM 694 C CA . GLY A 1 88 ? -14.604 8.584 3.103 1.00 93.44 88 GLY A CA 1
ATOM 695 C C . GLY A 1 88 ? -16.095 8.231 3.193 1.00 93.44 88 GLY A C 1
ATOM 696 O O . GLY A 1 88 ? -16.882 9.014 3.729 1.00 93.44 88 GLY A O 1
ATOM 697 N N . VAL A 1 89 ? -16.489 7.020 2.777 1.00 93.31 89 VAL A N 1
ATOM 698 C CA . VAL A 1 89 ? -17.876 6.524 2.931 1.00 93.31 89 VAL A CA 1
ATOM 699 C C . VAL A 1 89 ? -18.176 5.953 4.327 1.00 93.31 89 VAL A C 1
ATOM 701 O O . VAL A 1 89 ? -19.298 5.511 4.592 1.00 93.31 89 VAL A O 1
ATOM 704 N N . LYS A 1 90 ? -17.204 6.011 5.251 1.00 91.12 90 LYS A N 1
ATOM 705 C CA . LYS A 1 90 ? -17.293 5.539 6.646 1.00 91.12 90 LYS A CA 1
ATOM 706 C C . LYS A 1 90 ? -17.559 4.033 6.769 1.00 91.12 90 LYS A C 1
ATOM 708 O O . LYS A 1 90 ? -18.309 3.599 7.644 1.00 91.12 90 LYS A O 1
ATOM 713 N N . LYS A 1 91 ? -16.942 3.240 5.892 1.00 90.19 91 LYS A N 1
ATOM 714 C CA . LYS A 1 91 ? -16.962 1.767 5.889 1.00 90.19 91 LYS A CA 1
ATOM 715 C C . LYS A 1 91 ? -15.550 1.229 6.093 1.00 90.19 91 LYS A C 1
ATOM 717 O O . LYS A 1 91 ? -15.015 0.492 5.278 1.00 90.19 91 LYS A O 1
ATOM 722 N N . THR A 1 92 ? -14.939 1.679 7.182 1.00 86.19 92 THR A N 1
ATOM 723 C CA . THR A 1 92 ? -13.518 1.514 7.471 1.00 86.19 92 THR A CA 1
ATOM 724 C C . THR A 1 92 ? -13.315 0.976 8.880 1.00 86.19 92 THR A C 1
ATOM 726 O O . THR A 1 92 ? -14.116 1.282 9.765 1.00 86.19 92 THR A O 1
ATOM 729 N N . ALA A 1 93 ? -12.249 0.209 9.095 1.00 82.81 93 ALA A N 1
ATOM 730 C CA . ALA A 1 93 ? -11.874 -0.256 10.426 1.00 82.81 93 ALA A CA 1
ATOM 731 C C . ALA A 1 93 ? -11.042 0.790 11.164 1.00 82.81 93 ALA A C 1
ATOM 733 O O . ALA A 1 93 ? -11.293 1.053 12.337 1.00 82.81 93 ALA A O 1
ATOM 734 N N . THR A 1 94 ? -10.116 1.431 10.441 1.00 86.50 94 THR A N 1
ATOM 735 C CA . THR A 1 94 ? -9.336 2.555 10.950 1.00 86.50 94 THR A CA 1
ATOM 736 C C . THR A 1 94 ? -9.736 3.864 10.283 1.00 86.50 94 THR A C 1
ATOM 738 O O . THR A 1 94 ? -9.823 3.970 9.054 1.00 86.50 94 THR A O 1
ATOM 741 N N . ALA A 1 95 ? -9.995 4.886 11.093 1.00 88.94 95 ALA A N 1
ATOM 742 C CA . ALA A 1 95 ? -10.435 6.203 10.630 1.00 88.94 95 ALA A CA 1
ATOM 743 C C . ALA A 1 95 ? -9.389 7.303 10.866 1.00 88.94 95 ALA A C 1
ATOM 745 O O . ALA A 1 95 ? -9.713 8.488 10.753 1.00 88.94 95 ALA A O 1
ATOM 746 N N . ILE A 1 96 ? -8.139 6.932 11.170 1.00 91.94 96 ILE A N 1
ATOM 747 C CA . ILE A 1 96 ? -7.045 7.882 11.396 1.00 91.94 96 ILE A CA 1
ATOM 748 C C . ILE A 1 96 ? -6.888 8.807 10.176 1.00 91.94 96 ILE A C 1
ATOM 750 O O . ILE A 1 96 ? -6.709 8.342 9.047 1.00 91.94 96 ILE A O 1
ATOM 754 N N . ASN A 1 97 ? -6.947 10.121 10.421 1.00 93.56 97 ASN A N 1
ATOM 755 C CA . ASN A 1 97 ? -6.764 11.179 9.426 1.00 93.56 97 ASN A CA 1
ATOM 756 C C . ASN A 1 97 ? -5.566 12.059 9.812 1.00 93.56 97 ASN A C 1
ATOM 758 O O . ASN A 1 97 ? -5.614 12.804 10.796 1.00 93.56 97 ASN A O 1
ATOM 762 N N . LEU A 1 98 ? -4.510 12.010 9.003 1.00 93.38 98 LEU A N 1
ATOM 763 C CA . LEU A 1 98 ? -3.251 12.724 9.215 1.00 93.38 98 LEU A CA 1
ATOM 764 C C . LEU A 1 98 ? -3.327 14.231 8.911 1.00 93.38 98 LEU A C 1
ATOM 766 O O . LEU A 1 98 ? -2.336 14.925 9.094 1.00 93.38 98 LEU A O 1
ATOM 770 N N . LEU A 1 99 ? -4.484 14.771 8.517 1.00 85.62 99 LEU A N 1
ATOM 771 C CA . LEU A 1 99 ? -4.709 16.224 8.439 1.00 85.62 99 LEU A CA 1
ATOM 772 C C . LEU A 1 99 ? -5.170 16.831 9.772 1.00 85.62 99 LEU A C 1
ATOM 774 O O . LEU A 1 99 ? -5.174 18.047 9.944 1.00 85.62 99 LEU A O 1
ATOM 778 N N . SER A 1 100 ? -5.584 15.997 10.730 1.00 67.38 100 SER A N 1
ATOM 779 C CA . SER A 1 100 ? -6.331 16.436 11.918 1.00 67.38 100 SER A CA 1
ATOM 780 C C . SER A 1 100 ? -5.495 16.660 13.187 1.00 67.38 100 SER A C 1
ATOM 782 O O . SER A 1 100 ? -6.089 16.842 14.251 1.00 67.38 100 SER A O 1
ATOM 784 N N . GLY A 1 101 ? -4.155 16.657 13.076 1.00 55.41 101 GLY A N 1
ATOM 785 C CA . GLY A 1 101 ? -3.188 16.558 14.186 1.00 55.41 101 GLY A CA 1
ATOM 786 C C . GLY A 1 101 ? -3.635 17.201 15.506 1.00 55.41 101 GLY A C 1
ATOM 787 O O . GLY A 1 101 ? -4.010 18.368 15.499 1.00 55.41 101 GLY A O 1
ATOM 788 N N . GLU A 1 102 ? -3.605 16.419 16.598 1.00 43.91 102 GLU A N 1
ATOM 789 C CA . GLU A 1 102 ? -4.057 16.652 17.996 1.00 43.91 102 GLU A CA 1
ATOM 790 C C . GLU A 1 102 ? -5.388 17.396 18.240 1.00 43.91 102 GLU A C 1
ATOM 792 O O . GLU A 1 102 ? -6.203 16.946 19.048 1.00 43.91 102 GLU A O 1
ATOM 797 N N . LYS A 1 103 ? -5.665 18.509 17.559 1.00 42.50 103 LYS A N 1
ATOM 798 C CA . LYS A 1 103 ? -6.769 19.441 17.828 1.00 42.50 103 LYS A CA 1
ATOM 799 C C . LYS A 1 103 ? -8.173 18.847 17.660 1.00 42.50 103 LYS A C 1
ATOM 801 O O . LYS A 1 103 ? -9.145 19.518 17.998 1.00 42.50 103 LYS A O 1
ATOM 806 N N . LYS A 1 104 ? -8.312 17.607 17.180 1.00 41.88 104 LYS A N 1
ATOM 807 C CA . LYS A 1 104 ? -9.606 16.913 17.046 1.00 41.88 104 LYS A CA 1
ATOM 808 C C . LYS A 1 104 ? -9.666 15.520 17.690 1.00 41.88 104 LYS A C 1
ATOM 810 O O . LYS A 1 104 ? -10.668 14.841 17.509 1.00 41.88 104 LYS A O 1
ATOM 815 N N . ALA A 1 105 ? -8.666 15.094 18.466 1.00 39.97 105 ALA A N 1
ATOM 816 C CA . ALA A 1 105 ? -8.668 13.760 19.090 1.00 39.97 105 ALA A CA 1
ATOM 817 C C . ALA A 1 105 ? -9.435 13.681 20.435 1.00 39.97 105 ALA A C 1
ATOM 819 O O . ALA A 1 105 ? -9.700 12.591 20.938 1.00 39.97 105 ALA A O 1
ATOM 820 N N . GLY A 1 106 ? -9.819 14.820 21.029 1.00 34.09 106 GLY A N 1
ATOM 821 C CA . GLY A 1 106 ? -10.656 14.864 22.239 1.00 34.09 106 GLY A CA 1
ATOM 822 C C . GLY A 1 106 ? -12.122 14.505 21.963 1.00 34.09 106 GLY A C 1
ATOM 823 O O . GLY A 1 106 ? -12.541 14.459 20.816 1.00 34.09 106 GLY A O 1
ATOM 824 N N . LEU A 1 107 ? -12.937 14.309 23.008 1.00 37.22 107 LEU A N 1
ATOM 825 C CA . LEU A 1 107 ? -14.373 13.945 22.958 1.00 37.22 107 LEU A CA 1
ATOM 826 C C . LEU A 1 107 ? -15.234 14.729 21.927 1.00 37.22 107 LEU A C 1
ATOM 828 O O . LEU A 1 107 ? -16.286 14.247 21.512 1.00 37.22 107 LEU A O 1
ATOM 832 N N . LEU A 1 108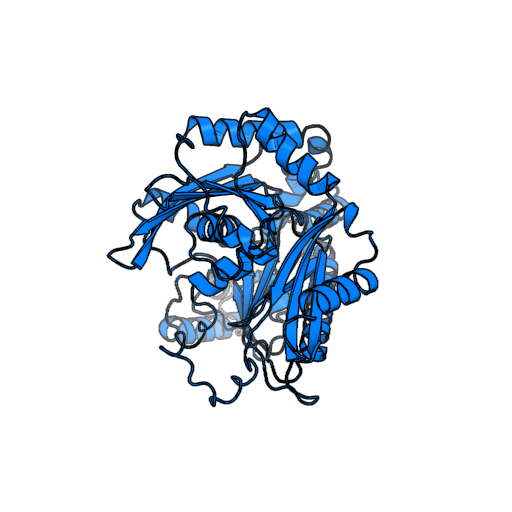 ? -14.780 15.912 21.498 1.00 33.81 108 LEU A N 1
ATOM 833 C CA . LEU A 1 108 ? -15.370 16.768 20.460 1.00 33.81 108 LEU A CA 1
ATOM 834 C C . LEU A 1 108 ? -15.001 16.393 19.009 1.00 33.81 108 LEU A C 1
ATOM 836 O O . LEU A 1 108 ? -15.678 16.848 18.094 1.00 33.81 108 LEU A O 1
ATOM 840 N N . GLY A 1 109 ? -14.024 15.519 18.763 1.00 37.94 109 GLY A N 1
ATOM 841 C CA . GLY A 1 109 ? -13.775 14.890 17.457 1.00 37.94 109 GLY A CA 1
ATOM 842 C C . GLY A 1 109 ? -14.946 14.039 16.968 1.00 37.94 109 GLY A C 1
ATOM 843 O O . GLY A 1 109 ? -15.140 13.868 15.770 1.00 37.94 109 GLY A O 1
ATOM 844 N N . LYS A 1 110 ? -15.793 13.584 17.901 1.00 37.84 110 LYS A N 1
ATOM 845 C CA . LYS A 1 110 ? -17.083 12.946 17.605 1.00 37.84 110 LYS A CA 1
ATOM 846 C C . LYS A 1 110 ? -18.184 13.950 17.223 1.00 37.84 110 LYS A C 1
ATOM 848 O O . LYS A 1 110 ? -19.174 13.550 16.624 1.00 37.84 110 LYS A O 1
ATOM 853 N N . LEU A 1 111 ? -18.017 15.234 17.561 1.00 33.72 111 LEU A N 1
ATOM 854 C CA . LEU A 1 111 ? -18.980 16.326 17.334 1.00 33.72 111 LEU A CA 1
ATOM 855 C C . LEU A 1 111 ? -18.562 17.288 16.213 1.00 33.72 111 LEU A C 1
ATOM 857 O O . LEU A 1 111 ? -19.412 17.971 15.654 1.00 33.72 111 LEU A O 1
ATOM 861 N N . GLY A 1 112 ? -17.295 17.269 15.795 1.00 36.91 112 GLY A N 1
ATOM 862 C CA . GLY A 1 112 ? -16.845 17.762 14.493 1.00 36.91 112 GLY A CA 1
ATOM 863 C C . GLY A 1 112 ? -17.237 16.802 13.372 1.00 36.91 112 GLY A C 1
ATOM 864 O O . GLY A 1 112 ? -16.416 16.488 12.513 1.00 36.91 112 GLY A O 1
ATOM 865 N N . ALA A 1 113 ? -18.471 16.292 13.415 1.00 43.19 113 ALA A N 1
ATOM 866 C CA . ALA A 1 113 ? -19.086 15.629 12.290 1.00 43.19 113 ALA A CA 1
ATOM 867 C C . ALA A 1 113 ? -19.077 16.644 11.152 1.00 43.19 113 ALA A C 1
ATOM 869 O O . ALA A 1 113 ? -19.807 17.636 11.180 1.00 43.19 113 ALA A O 1
ATOM 870 N N . LEU A 1 114 ? -18.172 16.403 10.202 1.00 44.84 114 LEU A N 1
ATOM 871 C CA . LEU A 1 114 ? -18.183 16.989 8.878 1.00 44.84 114 LEU A CA 1
ATOM 872 C C . LEU A 1 114 ? -19.636 17.254 8.484 1.00 44.84 114 LEU A C 1
ATOM 874 O O . LEU A 1 114 ? -20.459 16.330 8.480 1.00 44.84 114 LEU A O 1
ATOM 878 N N . ARG A 1 115 ? -19.931 18.506 8.131 1.00 43.88 115 ARG A N 1
ATOM 879 C CA . ARG A 1 115 ? -20.990 18.835 7.177 1.00 43.88 115 ARG A CA 1
ATOM 880 C C . ARG A 1 115 ? -20.599 18.171 5.849 1.00 43.88 115 ARG A C 1
ATOM 882 O O . ARG A 1 115 ? -20.191 18.827 4.907 1.00 43.88 115 ARG A O 1
ATOM 889 N N . GLY A 1 116 ? -20.616 16.843 5.838 1.00 45.34 116 GLY A N 1
ATOM 890 C CA . GLY A 1 116 ? -20.488 16.043 4.645 1.00 45.34 116 GLY A CA 1
ATOM 891 C C . GLY A 1 116 ? -21.830 16.086 3.924 1.00 45.34 116 GLY A C 1
ATOM 892 O O . GLY A 1 116 ? -22.875 16.191 4.585 1.00 45.34 116 GLY A O 1
ATOM 893 N N . PRO A 1 117 ? -21.824 16.037 2.589 1.00 44.47 117 PRO A N 1
ATOM 894 C CA . PRO A 1 117 ? -23.043 15.958 1.804 1.00 44.47 117 PRO A CA 1
ATOM 895 C C . PRO A 1 117 ? -23.932 14.810 2.303 1.00 44.47 117 PRO A C 1
ATOM 897 O O . PRO A 1 117 ? -23.465 13.812 2.855 1.00 44.47 117 PRO A O 1
ATOM 900 N N . LYS A 1 118 ? -25.250 14.952 2.114 1.00 50.25 118 LYS A N 1
ATOM 901 C CA . LYS A 1 118 ? -26.256 13.943 2.502 1.00 50.25 118 LYS A CA 1
ATOM 902 C C . LYS A 1 118 ? -26.026 12.568 1.845 1.00 50.25 118 LYS A C 1
ATOM 904 O O . LYS A 1 118 ? -26.631 11.595 2.290 1.00 50.25 118 LYS A O 1
ATOM 909 N N . ASN A 1 119 ? -25.132 12.480 0.857 1.00 52.72 119 ASN A N 1
ATOM 910 C CA . ASN A 1 119 ? -24.735 11.248 0.189 1.00 52.72 119 ASN A CA 1
ATOM 911 C C . ASN A 1 119 ? -23.354 10.786 0.672 1.00 52.72 119 ASN A C 1
ATOM 913 O O . ASN A 1 119 ? -22.387 11.544 0.663 1.00 52.72 119 ASN A O 1
ATOM 917 N N . LYS A 1 120 ? -23.258 9.514 1.069 1.00 80.44 120 LYS A N 1
ATOM 918 C CA . LYS A 1 120 ? -22.013 8.853 1.490 1.00 80.44 120 LYS A CA 1
ATOM 919 C C . LYS A 1 120 ? -21.204 8.432 0.258 1.00 80.44 120 LYS A C 1
ATOM 921 O O . LYS A 1 120 ? -21.083 7.243 -0.015 1.00 80.44 120 LYS A O 1
ATOM 926 N N . ILE A 1 121 ? -20.731 9.412 -0.511 1.00 93.69 121 ILE A N 1
ATOM 927 C CA . ILE A 1 121 ? -19.913 9.208 -1.712 1.00 93.69 121 ILE A CA 1
ATOM 928 C C . ILE A 1 121 ? -18.518 9.769 -1.453 1.00 93.69 121 ILE A C 1
ATOM 930 O O . ILE A 1 121 ? -18.382 10.887 -0.951 1.00 93.69 121 ILE A O 1
ATOM 934 N N . ALA A 1 122 ? -17.490 9.004 -1.807 1.00 96.62 122 ALA A N 1
ATOM 935 C CA . ALA A 1 122 ? -16.108 9.416 -1.622 1.00 96.62 122 ALA A CA 1
ATOM 936 C C . ALA A 1 122 ? -15.207 8.978 -2.773 1.00 96.62 122 ALA A C 1
ATOM 938 O O . ALA A 1 122 ? -15.380 7.894 -3.331 1.00 96.62 122 ALA A O 1
ATOM 939 N N . TRP A 1 123 ? -14.211 9.807 -3.065 1.00 98.25 123 TRP A N 1
ATOM 940 C CA . TRP A 1 123 ? -13.071 9.457 -3.897 1.00 98.25 123 TRP A CA 1
ATOM 941 C C . TRP A 1 123 ? -11.885 9.069 -3.023 1.00 98.25 123 TRP A C 1
ATOM 943 O O . TRP A 1 123 ? -11.481 9.825 -2.145 1.00 98.25 123 TRP A O 1
ATOM 953 N N . GLY A 1 124 ? -11.287 7.918 -3.302 1.00 98.50 124 GLY A N 1
ATOM 954 C CA . GLY A 1 124 ? -9.953 7.563 -2.842 1.00 98.50 124 GLY A CA 1
ATOM 955 C C . GLY A 1 124 ? -8.956 7.771 -3.971 1.00 98.50 124 GLY A C 1
ATOM 956 O O . GLY A 1 124 ? -9.087 7.143 -5.020 1.00 98.50 124 GLY A O 1
ATOM 957 N N . ILE A 1 125 ? -7.980 8.654 -3.769 1.00 98.81 125 ILE A N 1
ATOM 958 C CA . ILE A 1 125 ? -6.980 9.047 -4.764 1.00 98.81 125 ILE A CA 1
ATOM 959 C C . ILE A 1 125 ? -5.590 8.632 -4.271 1.00 98.81 125 ILE A C 1
ATOM 961 O O . ILE A 1 125 ? -5.069 9.161 -3.287 1.00 98.81 125 ILE A O 1
ATOM 965 N N . ASP A 1 126 ? -4.981 7.691 -4.987 1.00 98.56 126 ASP A N 1
ATOM 966 C CA . ASP A 1 126 ? -3.622 7.205 -4.770 1.00 98.56 126 ASP A CA 1
ATOM 967 C C . ASP A 1 126 ? -2.668 7.774 -5.834 1.00 98.56 126 ASP A C 1
ATOM 969 O O . ASP A 1 126 ? -2.655 7.349 -6.998 1.00 98.56 126 ASP A O 1
ATOM 973 N N . LEU A 1 127 ? -1.831 8.723 -5.406 1.00 97.75 127 LEU A N 1
ATOM 974 C CA . LEU A 1 127 ? -0.712 9.275 -6.168 1.00 97.75 127 LEU A CA 1
ATOM 975 C C . LEU A 1 127 ? 0.516 8.360 -6.046 1.00 97.75 127 LEU A C 1
ATOM 977 O O . LEU A 1 127 ? 1.489 8.671 -5.343 1.00 97.75 127 LEU A O 1
ATOM 981 N N . GLY A 1 128 ? 0.455 7.226 -6.747 1.00 95.19 128 GLY A N 1
ATOM 982 C CA . GLY A 1 128 ? 1.525 6.231 -6.804 1.00 95.19 128 GLY A CA 1
ATOM 983 C C . GLY A 1 128 ? 2.738 6.682 -7.624 1.00 95.19 128 GLY A C 1
ATOM 984 O O . GLY A 1 128 ? 2.754 7.770 -8.186 1.00 95.19 128 GLY A O 1
ATOM 985 N N . GLY A 1 129 ? 3.761 5.824 -7.729 1.00 92.62 129 GLY A N 1
ATOM 986 C CA . GLY A 1 129 ? 4.997 6.117 -8.480 1.00 92.62 129 GLY A CA 1
ATOM 987 C C . GLY A 1 129 ? 4.917 5.897 -10.000 1.00 92.62 129 GLY A C 1
ATOM 988 O O . GLY A 1 129 ? 5.780 6.367 -10.741 1.00 92.62 129 GLY A O 1
ATOM 989 N N . SER A 1 130 ? 3.898 5.181 -10.486 1.00 93.38 130 SER A N 1
ATOM 990 C CA . SER A 1 130 ? 3.722 4.868 -11.915 1.00 93.38 130 SER A CA 1
ATOM 991 C C . SER A 1 130 ? 2.490 5.502 -12.554 1.00 93.38 130 SER A C 1
ATOM 993 O O . SER A 1 130 ? 2.465 5.692 -13.767 1.00 93.38 130 SER A O 1
ATOM 995 N N . ALA A 1 131 ? 1.463 5.771 -11.755 1.00 97.25 131 ALA A N 1
ATOM 996 C CA . ALA A 1 131 ? 0.181 6.296 -12.193 1.00 97.25 131 ALA A CA 1
ATOM 997 C C . ALA A 1 131 ? -0.564 6.889 -10.995 1.00 97.25 131 ALA A C 1
ATOM 999 O O . ALA A 1 131 ? -0.350 6.448 -9.856 1.00 97.25 131 ALA A O 1
ATOM 1000 N N . LEU A 1 132 ? -1.484 7.803 -11.282 1.00 98.50 132 LEU A N 1
ATOM 1001 C CA . LEU A 1 132 ? -2.589 8.125 -10.394 1.00 98.50 132 LEU A CA 1
ATOM 1002 C C . LEU A 1 132 ? -3.647 7.025 -10.527 1.00 98.50 132 LEU A C 1
ATOM 1004 O O . LEU A 1 132 ? -4.021 6.636 -11.636 1.00 98.50 132 LEU A O 1
ATOM 1008 N N . LYS A 1 133 ? -4.123 6.516 -9.390 1.00 98.62 133 LYS A N 1
ATOM 1009 C CA . LYS A 1 133 ? -5.258 5.589 -9.316 1.00 98.62 133 LYS A CA 1
ATOM 1010 C C . LYS A 1 133 ? -6.350 6.229 -8.476 1.00 98.62 133 LYS A C 1
ATOM 1012 O O . LYS A 1 133 ? -6.077 6.625 -7.346 1.00 98.62 133 LYS A O 1
ATOM 1017 N N . ALA A 1 134 ? -7.562 6.327 -9.003 1.00 98.56 134 ALA A N 1
ATOM 1018 C CA . ALA A 1 134 ? -8.689 6.897 -8.277 1.00 98.56 134 ALA A CA 1
ATOM 1019 C C . ALA A 1 134 ? -9.892 5.956 -8.303 1.00 98.56 134 ALA A C 1
ATOM 1021 O O . ALA A 1 134 ? -10.176 5.317 -9.313 1.00 98.56 134 ALA A O 1
ATOM 1022 N N . VAL A 1 135 ? -10.588 5.862 -7.175 1.00 98.12 135 VAL A N 1
ATOM 1023 C CA . VAL A 1 135 ? -11.786 5.037 -7.007 1.00 98.12 135 VAL A CA 1
ATOM 1024 C C . VAL A 1 135 ? -12.869 5.883 -6.362 1.00 98.12 135 VAL A C 1
ATOM 1026 O O . VAL A 1 135 ? -12.640 6.457 -5.300 1.00 98.12 135 VAL A O 1
ATOM 1029 N N . LYS A 1 136 ? -14.051 5.929 -6.975 1.00 97.31 136 LYS A N 1
ATOM 1030 C CA . LYS A 1 136 ? -15.250 6.537 -6.400 1.00 97.31 136 LYS A CA 1
ATOM 1031 C C . LYS A 1 136 ? -16.145 5.442 -5.840 1.00 97.31 136 LYS A C 1
ATOM 1033 O O . LYS A 1 136 ? -16.567 4.556 -6.585 1.00 97.31 136 LYS A O 1
ATOM 1038 N N . LEU A 1 137 ? -16.438 5.517 -4.546 1.00 95.56 137 LEU A N 1
ATOM 1039 C CA . LEU A 1 137 ? -17.369 4.619 -3.869 1.00 95.56 137 LEU A CA 1
ATOM 1040 C C . LEU A 1 137 ? -18.614 5.367 -3.412 1.00 95.56 137 LEU A C 1
ATOM 1042 O O . LEU A 1 137 ? -18.533 6.521 -2.988 1.00 95.56 137 LEU A O 1
ATOM 1046 N N . SER A 1 138 ? -19.744 4.671 -3.430 1.00 93.31 138 SER A N 1
ATOM 1047 C CA . SER A 1 138 ? -20.960 5.052 -2.716 1.00 93.31 138 SER A CA 1
ATOM 1048 C C . SER A 1 138 ? -21.338 3.965 -1.710 1.00 93.31 138 SER A C 1
ATOM 1050 O O . SER A 1 138 ? -20.949 2.805 -1.851 1.00 93.31 138 SER A O 1
ATOM 1052 N N . PHE A 1 139 ? -22.074 4.341 -0.665 1.00 90.31 139 PHE A N 1
ATOM 1053 C CA . PHE A 1 139 ? -22.664 3.394 0.280 1.00 90.31 139 PHE A CA 1
ATOM 1054 C C . PHE A 1 139 ? -24.183 3.559 0.324 1.00 90.31 139 PHE A C 1
ATOM 1056 O O . PHE A 1 139 ? -24.675 4.631 0.701 1.00 90.31 139 PHE A O 1
ATOM 1063 N N . ASP A 1 140 ? -24.912 2.487 0.013 1.00 86.69 140 ASP A N 1
ATOM 1064 C CA . ASP A 1 140 ? -26.361 2.425 0.176 1.00 86.69 140 ASP A CA 1
ATOM 1065 C C . ASP A 1 140 ? -26.700 1.939 1.591 1.00 86.69 140 ASP A C 1
ATOM 1067 O O . ASP A 1 140 ? -26.413 0.818 2.000 1.00 86.69 140 ASP A O 1
ATOM 1071 N N . ALA A 1 141 ? -27.333 2.810 2.376 1.00 84.50 141 ALA A N 1
ATOM 1072 C CA . ALA A 1 141 ? -27.722 2.492 3.745 1.00 84.50 141 ALA A CA 1
ATOM 1073 C C . ALA A 1 141 ? -28.907 1.521 3.852 1.00 84.50 141 ALA A C 1
ATOM 1075 O O . ALA A 1 141 ? -29.149 1.019 4.944 1.00 84.50 141 ALA A O 1
ATOM 1076 N N . LYS A 1 142 ? -29.667 1.300 2.773 1.00 81.88 142 LYS A N 1
ATOM 1077 C CA . LYS A 1 142 ? -30.808 0.377 2.756 1.00 81.88 142 LYS A CA 1
ATOM 1078 C C . LYS A 1 142 ? -30.368 -1.060 2.513 1.00 81.88 142 LYS A C 1
ATOM 1080 O O . LYS A 1 142 ? -30.890 -1.954 3.168 1.00 81.88 142 LYS A O 1
ATOM 1085 N N . THR A 1 143 ? -29.456 -1.267 1.565 1.00 82.81 143 THR A N 1
ATOM 1086 C CA . THR A 1 143 ? -28.900 -2.593 1.245 1.00 82.81 143 THR A CA 1
ATOM 1087 C C . THR A 1 143 ? -27.662 -2.917 2.076 1.00 82.81 143 THR A C 1
ATOM 1089 O O . THR A 1 143 ? -27.271 -4.073 2.158 1.00 82.81 143 THR A O 1
ATOM 1092 N N . GLU A 1 144 ? -27.071 -1.905 2.717 1.00 82.75 144 GLU A N 1
ATOM 1093 C CA . GLU A 1 144 ? -25.779 -1.979 3.402 1.00 82.75 144 GLU A CA 1
ATOM 1094 C C . GLU A 1 144 ? -24.607 -2.349 2.482 1.00 82.75 144 GLU A C 1
ATOM 1096 O O . GLU A 1 144 ? -23.558 -2.802 2.945 1.00 82.75 144 GLU A O 1
ATOM 1101 N N . GLU A 1 145 ? -24.742 -2.067 1.188 1.00 85.12 145 GLU A N 1
ATOM 1102 C CA . GLU A 1 145 ? -23.734 -2.369 0.179 1.00 85.12 145 GLU A CA 1
ATOM 1103 C C . GLU A 1 145 ? -22.871 -1.150 -0.165 1.00 85.12 145 GLU A C 1
ATOM 1105 O O . GLU A 1 145 ? -23.285 0.012 -0.080 1.00 85.12 145 GLU A O 1
ATOM 1110 N N . VAL A 1 146 ? -21.631 -1.433 -0.558 1.00 89.81 146 VAL A N 1
ATOM 1111 C CA . VAL A 1 146 ? -20.695 -0.456 -1.114 1.00 89.81 146 VAL A CA 1
ATOM 1112 C C . VAL A 1 146 ? -20.580 -0.709 -2.613 1.00 89.81 146 VAL A C 1
ATOM 1114 O O . VAL A 1 146 ? -20.341 -1.843 -3.035 1.00 89.81 146 VAL A O 1
ATOM 1117 N N . HIS A 1 147 ? -20.712 0.352 -3.408 1.00 91.00 147 HIS A N 1
ATOM 1118 C CA . HIS A 1 147 ? -20.691 0.261 -4.863 1.00 91.00 147 HIS A CA 1
ATOM 1119 C C . HIS A 1 147 ? -19.526 1.033 -5.475 1.00 91.00 147 HIS A C 1
ATOM 1121 O O . HIS A 1 147 ? -19.222 2.150 -5.051 1.00 91.00 147 HIS A O 1
ATOM 1127 N N . PHE A 1 148 ? -18.915 0.464 -6.518 1.00 93.50 148 PHE A N 1
ATOM 1128 C CA . PHE A 1 148 ? -18.037 1.219 -7.410 1.00 93.50 148 PHE A CA 1
ATOM 1129 C C . PHE A 1 148 ? -18.867 2.105 -8.335 1.00 93.50 148 PHE A C 1
ATOM 1131 O O . PHE A 1 148 ? -19.635 1.604 -9.161 1.00 93.50 148 PHE A O 1
ATOM 1138 N N . GLU A 1 149 ? -18.648 3.411 -8.222 1.00 93.88 149 GLU A N 1
ATOM 1139 C CA . GLU A 1 149 ? -19.222 4.438 -9.094 1.00 93.88 149 GLU A CA 1
ATOM 1140 C C . GLU A 1 149 ? -18.276 4.753 -10.263 1.00 93.88 149 GLU A C 1
ATOM 1142 O O . GLU A 1 149 ? -18.712 4.940 -11.396 1.00 93.88 149 GLU A O 1
ATOM 1147 N N . ALA A 1 150 ? -16.965 4.789 -9.999 1.00 95.56 150 ALA A N 1
ATOM 1148 C CA . ALA A 1 150 ? -15.931 5.015 -11.006 1.00 95.56 150 ALA A CA 1
ATOM 1149 C C . ALA A 1 150 ? -14.584 4.432 -10.561 1.00 95.56 150 ALA A C 1
ATOM 1151 O O . ALA A 1 150 ? -14.260 4.423 -9.370 1.00 95.56 150 ALA A O 1
ATOM 1152 N N . VAL A 1 151 ? -13.779 3.990 -11.527 1.00 96.94 151 VAL A N 1
ATOM 1153 C CA . VAL A 1 151 ? -12.397 3.541 -11.328 1.00 96.94 151 VAL A CA 1
ATOM 1154 C C . VAL A 1 151 ? -11.540 4.125 -12.445 1.00 96.94 151 VAL A C 1
ATOM 1156 O O . VAL A 1 151 ? -11.824 3.911 -13.618 1.00 96.94 151 VAL A O 1
ATOM 1159 N N . GLU A 1 152 ? -10.483 4.844 -12.081 1.00 97.75 152 GLU A N 1
ATOM 1160 C CA . GLU A 1 152 ? -9.622 5.570 -13.014 1.00 97.75 152 GLU A CA 1
ATOM 1161 C C . GLU A 1 152 ? -8.156 5.197 -12.810 1.00 97.75 152 GLU A C 1
ATOM 1163 O O . GLU A 1 152 ? -7.626 5.260 -11.698 1.00 97.75 152 GLU A O 1
ATOM 1168 N N . HIS A 1 153 ? -7.481 4.856 -13.906 1.00 98.00 153 HIS A N 1
ATOM 1169 C CA . HIS A 1 153 ? -6.031 4.706 -13.960 1.00 98.00 153 HIS A CA 1
ATOM 1170 C C . HIS A 1 153 ? -5.457 5.721 -14.947 1.00 98.00 153 HIS A C 1
ATOM 1172 O O . HIS A 1 153 ? -5.636 5.591 -16.160 1.00 98.00 153 HIS A O 1
ATOM 1178 N N . ILE A 1 154 ? -4.726 6.707 -14.431 1.00 98.38 154 ILE A N 1
ATOM 1179 C CA . ILE A 1 154 ? -4.100 7.764 -15.225 1.00 98.38 154 ILE A CA 1
ATOM 1180 C C . ILE A 1 154 ? -2.579 7.564 -15.164 1.00 98.38 154 ILE A C 1
ATOM 1182 O O . ILE A 1 154 ? -1.947 7.898 -14.154 1.00 98.38 154 ILE A O 1
ATOM 1186 N N . PRO A 1 155 ? -1.968 6.944 -16.194 1.00 96.94 155 PRO A N 1
ATOM 1187 C CA . PRO A 1 155 ? -0.532 6.716 -16.216 1.00 96.94 155 PRO A CA 1
ATOM 1188 C C . PRO A 1 155 ? 0.210 8.036 -16.386 1.00 96.94 155 PRO A C 1
ATOM 1190 O O . PRO A 1 155 ? -0.150 8.861 -17.221 1.00 96.94 155 PRO A O 1
ATOM 1193 N N . TYR A 1 156 ? 1.313 8.201 -15.664 1.00 96.44 156 TYR A N 1
ATOM 1194 C CA . TYR A 1 156 ? 2.182 9.336 -15.931 1.00 96.44 156 TYR A CA 1
ATOM 1195 C C . TYR A 1 156 ? 2.932 9.153 -17.259 1.00 96.44 156 TYR A C 1
ATOM 1197 O O . TYR A 1 156 ? 3.262 8.018 -17.631 1.00 96.44 156 TYR A O 1
ATOM 1205 N N . PRO A 1 157 ? 3.318 10.249 -17.938 1.00 93.06 157 PRO A N 1
ATOM 1206 C CA . PRO A 1 157 ? 4.134 10.184 -19.154 1.00 93.06 157 PRO A CA 1
ATOM 1207 C C . PRO A 1 157 ? 5.448 9.400 -18.982 1.00 93.06 157 PRO A C 1
ATOM 1209 O O . PRO A 1 157 ? 5.954 8.789 -19.929 1.00 93.06 157 PRO A O 1
ATOM 1212 N N . ARG A 1 158 ? 6.008 9.412 -17.765 1.00 92.25 158 ARG A N 1
ATOM 1213 C CA . ARG A 1 158 ? 7.175 8.627 -17.338 1.00 92.25 158 ARG A CA 1
ATOM 1214 C C . ARG A 1 158 ? 6.983 8.139 -15.907 1.00 92.25 158 ARG A C 1
ATOM 1216 O O . ARG A 1 158 ? 6.234 8.727 -15.138 1.00 92.25 158 ARG A O 1
ATOM 1223 N N . LEU A 1 159 ? 7.689 7.077 -15.535 1.00 91.75 159 LEU A N 1
ATOM 1224 C CA . LEU A 1 159 ? 7.707 6.615 -14.147 1.00 91.75 159 LEU A CA 1
ATOM 1225 C C . LEU A 1 159 ? 8.415 7.648 -13.268 1.00 91.75 159 LEU A C 1
ATOM 1227 O O . LEU A 1 159 ? 9.473 8.142 -13.642 1.00 91.75 159 LEU A O 1
ATOM 1231 N N . LEU A 1 160 ? 7.881 7.927 -12.082 1.00 92.06 160 LEU A N 1
ATOM 1232 C CA . LEU A 1 160 ? 8.404 8.984 -11.205 1.00 92.06 160 LEU A CA 1
ATOM 1233 C C . LEU A 1 160 ? 9.741 8.641 -10.531 1.00 92.06 160 LEU A C 1
ATOM 1235 O O . LEU A 1 160 ? 10.358 9.512 -9.916 1.00 92.06 160 LEU A O 1
ATOM 1239 N N . GLY A 1 161 ? 10.169 7.379 -10.626 1.00 87.88 161 GLY A N 1
ATOM 1240 C CA . GLY A 1 161 ? 11.502 6.928 -10.222 1.00 87.88 161 GLY A CA 1
ATOM 1241 C C . GLY A 1 161 ? 12.523 6.894 -11.361 1.00 87.88 161 GLY A C 1
ATOM 1242 O O . GLY A 1 161 ? 13.661 6.480 -11.130 1.00 87.88 161 GLY A O 1
ATOM 1243 N N . ASP A 1 162 ? 12.131 7.291 -12.578 1.00 91.19 162 ASP A N 1
ATOM 1244 C CA . ASP A 1 162 ? 13.076 7.597 -13.650 1.00 91.19 162 ASP A CA 1
ATOM 1245 C C . ASP A 1 162 ? 13.853 8.870 -13.261 1.00 91.19 162 ASP A C 1
ATOM 1247 O O . ASP A 1 162 ? 13.215 9.886 -12.968 1.00 91.19 162 ASP A O 1
ATOM 1251 N N . PRO A 1 163 ? 15.200 8.858 -13.243 1.00 88.81 163 PRO A N 1
ATOM 1252 C CA . PRO A 1 163 ? 15.990 10.048 -12.928 1.00 88.81 163 PRO A CA 1
ATOM 1253 C C . PRO A 1 163 ? 15.650 11.268 -13.798 1.00 88.81 163 PRO A C 1
ATOM 1255 O O . PRO A 1 163 ? 15.737 12.395 -13.320 1.00 88.81 163 PRO A O 1
ATOM 1258 N N . GLU A 1 164 ? 15.215 11.062 -15.048 1.00 88.50 164 GLU A N 1
ATOM 1259 C CA . GLU A 1 164 ? 14.789 12.149 -15.942 1.00 88.50 164 GLU A CA 1
ATOM 1260 C C . GLU A 1 164 ? 13.452 12.793 -15.527 1.00 88.50 164 GLU A C 1
ATOM 1262 O O . GLU A 1 164 ? 13.122 13.879 -15.999 1.00 88.50 164 GLU A O 1
ATOM 1267 N N . ALA A 1 165 ? 12.662 12.134 -14.673 1.00 89.44 165 ALA A N 1
ATOM 1268 C CA . ALA A 1 165 ? 11.363 12.617 -14.200 1.00 89.44 165 ALA A CA 1
ATOM 1269 C C . ALA A 1 165 ? 11.433 13.328 -12.836 1.00 89.44 165 ALA A C 1
ATOM 1271 O O . ALA A 1 165 ? 10.447 13.933 -12.422 1.00 89.44 165 ALA A O 1
ATOM 1272 N N . GLU A 1 166 ? 12.575 13.276 -12.140 1.00 87.06 166 GLU A N 1
ATOM 1273 C CA . GLU A 1 166 ? 12.742 13.780 -10.767 1.00 87.06 166 GLU A CA 1
ATOM 1274 C C . GLU A 1 166 ? 12.289 15.240 -10.614 1.00 87.06 166 GLU A C 1
ATOM 1276 O O . GLU A 1 166 ? 11.493 15.560 -9.732 1.00 87.06 166 GLU A O 1
ATOM 1281 N N . THR A 1 167 ? 12.757 16.116 -11.506 1.00 89.81 167 THR A N 1
ATOM 1282 C CA . THR A 1 167 ? 12.494 17.563 -11.453 1.00 89.81 167 THR A CA 1
ATOM 1283 C C . THR A 1 167 ? 11.067 17.931 -11.847 1.00 89.81 167 THR A C 1
ATOM 1285 O O . THR A 1 167 ? 10.560 18.950 -11.392 1.00 89.81 167 THR A O 1
ATOM 1288 N N . ARG A 1 168 ? 10.401 17.092 -12.651 1.00 92.44 168 ARG A N 1
ATOM 1289 C CA . ARG A 1 168 ? 9.021 17.293 -13.125 1.00 92.44 168 ARG A CA 1
ATOM 1290 C C . ARG A 1 168 ? 7.993 16.466 -12.357 1.00 92.44 168 ARG A C 1
ATOM 1292 O O . ARG A 1 168 ? 6.830 16.408 -12.747 1.00 92.44 168 ARG A O 1
ATOM 1299 N N . ARG A 1 169 ? 8.394 15.811 -11.261 1.00 92.00 169 ARG A N 1
ATOM 1300 C CA . ARG A 1 169 ? 7.518 14.906 -10.507 1.00 92.00 169 ARG A CA 1
ATOM 1301 C C . ARG A 1 169 ? 6.215 15.578 -10.072 1.00 92.00 169 ARG A C 1
ATOM 1303 O O . ARG A 1 169 ? 5.160 14.975 -10.234 1.00 92.00 169 ARG A O 1
ATOM 1310 N N . GLY A 1 170 ? 6.306 16.786 -9.511 1.00 93.25 170 GLY A N 1
ATOM 1311 C CA . GLY A 1 170 ? 5.138 17.555 -9.066 1.00 93.25 170 GLY A CA 1
ATOM 1312 C C . GLY A 1 170 ? 4.199 17.864 -10.228 1.00 93.25 170 GLY A C 1
ATOM 1313 O O . GLY A 1 170 ? 3.043 17.457 -10.194 1.00 93.25 170 GLY A O 1
ATOM 1314 N N . GLU A 1 171 ? 4.737 18.442 -11.305 1.00 95.31 171 GLU A N 1
ATOM 1315 C CA . GLU A 1 171 ? 3.986 18.761 -12.527 1.00 95.31 171 GLU A CA 1
ATOM 1316 C C . GLU A 1 171 ? 3.238 17.545 -13.084 1.00 95.31 171 GLU A C 1
ATOM 1318 O O . GLU A 1 171 ? 2.063 17.641 -13.411 1.00 95.31 171 GLU A O 1
ATOM 1323 N N . MET A 1 172 ? 3.885 16.378 -13.142 1.00 96.62 172 MET A N 1
ATOM 1324 C CA . MET A 1 172 ? 3.268 15.154 -13.664 1.00 96.62 172 MET A CA 1
ATOM 1325 C C . MET A 1 172 ? 2.130 14.637 -12.771 1.00 96.62 172 MET A C 1
ATOM 1327 O O . MET A 1 172 ? 1.146 14.100 -13.281 1.00 96.62 172 MET A O 1
ATOM 1331 N N . MET A 1 173 ? 2.244 14.790 -11.446 1.00 97.44 173 MET A N 1
ATOM 1332 C CA . MET A 1 173 ? 1.144 14.480 -10.525 1.00 97.44 173 MET A CA 1
ATOM 1333 C C . MET A 1 173 ? -0.020 15.461 -10.702 1.00 97.44 173 MET A C 1
ATOM 1335 O O . MET A 1 173 ? -1.173 15.037 -10.744 1.00 97.44 173 MET A O 1
ATOM 1339 N N . GLU A 1 174 ? 0.273 16.753 -10.845 1.00 97.88 174 GLU A N 1
ATOM 1340 C CA . GLU A 1 174 ? -0.733 17.789 -11.080 1.00 97.88 174 GLU A CA 1
ATOM 1341 C C . GLU A 1 174 ? -1.447 17.610 -12.426 1.00 97.88 174 GLU A C 1
ATOM 1343 O O . GLU A 1 174 ? -2.666 17.724 -12.490 1.00 97.88 174 GLU A O 1
ATOM 1348 N N . GLU A 1 175 ? -0.719 17.298 -13.502 1.00 98.25 175 GLU A N 1
ATOM 1349 C CA . GLU A 1 175 ? -1.280 16.970 -14.820 1.00 98.25 175 GLU A CA 1
ATOM 1350 C C . GLU A 1 175 ? -2.280 15.807 -14.714 1.00 98.25 175 GLU A C 1
ATOM 1352 O O . GLU A 1 175 ? -3.403 15.919 -15.207 1.00 98.25 175 GLU A O 1
ATOM 1357 N N . ALA A 1 176 ? -1.922 14.734 -13.999 1.00 98.62 176 ALA A N 1
ATOM 1358 C CA . ALA A 1 176 ? -2.811 13.592 -13.786 1.00 98.62 176 ALA A CA 1
ATOM 1359 C C . ALA A 1 176 ? -4.051 13.943 -12.941 1.00 98.62 176 ALA A C 1
ATOM 1361 O O . ALA A 1 176 ? -5.142 13.438 -13.205 1.00 98.62 176 ALA A O 1
ATOM 1362 N N . LEU A 1 177 ? -3.911 14.817 -11.937 1.00 98.62 177 LEU A N 1
ATOM 1363 C CA . LEU A 1 177 ? -5.047 15.308 -11.152 1.00 98.62 177 LEU A CA 1
ATOM 1364 C C . LEU A 1 177 ? -5.984 16.186 -11.995 1.00 98.62 177 LEU A C 1
ATOM 1366 O O . LEU A 1 177 ? -7.198 16.001 -11.937 1.00 98.62 177 LEU A O 1
ATOM 1370 N N . ARG A 1 178 ? -5.442 17.095 -12.819 1.00 98.50 178 ARG A N 1
ATOM 1371 C CA . ARG A 1 178 ? -6.238 17.908 -13.758 1.00 98.50 178 ARG A CA 1
ATOM 1372 C C . ARG A 1 178 ? -6.979 17.018 -14.751 1.00 98.50 178 ARG A C 1
ATOM 1374 O O . ARG A 1 178 ? -8.145 17.268 -15.041 1.00 98.50 178 ARG A O 1
ATOM 1381 N N . GLU A 1 179 ? -6.338 15.956 -15.234 1.00 98.56 179 GLU A N 1
ATOM 1382 C CA . GLU A 1 179 ? -6.984 14.966 -16.093 1.00 98.56 179 GLU A CA 1
ATOM 1383 C C . GLU A 1 179 ? -8.144 14.258 -15.377 1.00 98.56 179 GLU A C 1
ATOM 1385 O O . GLU A 1 179 ? -9.236 14.185 -15.942 1.00 98.56 179 GLU A O 1
ATOM 1390 N N . LEU A 1 180 ? -7.971 13.824 -14.122 1.00 98.50 180 LEU A N 1
ATOM 1391 C CA . LEU A 1 180 ? -9.065 13.258 -13.320 1.00 98.50 180 LEU A CA 1
ATOM 1392 C C . LEU A 1 180 ? -10.239 14.245 -13.193 1.00 98.50 180 LEU A C 1
ATOM 1394 O O . LEU A 1 180 ? -11.383 13.873 -13.448 1.00 98.50 180 LEU A O 1
ATOM 1398 N N . MET A 1 181 ? -9.949 15.503 -12.853 1.00 97.75 181 MET A N 1
ATOM 1399 C CA . MET A 1 181 ? -10.946 16.571 -12.694 1.00 97.75 181 MET A CA 1
ATOM 1400 C C . MET A 1 181 ? -11.617 16.973 -14.014 1.00 97.75 181 MET A C 1
ATOM 1402 O O . MET A 1 181 ? -12.735 17.476 -14.011 1.00 97.75 181 MET A O 1
ATOM 1406 N N . SER A 1 182 ? -10.965 16.742 -15.157 1.00 97.88 182 SER A N 1
ATOM 1407 C CA . SER A 1 182 ? -11.580 16.947 -16.473 1.00 97.88 182 SER A CA 1
ATOM 1408 C C . SER A 1 182 ? -12.596 15.855 -16.828 1.00 97.88 182 SER A C 1
ATOM 1410 O O . SER A 1 182 ? -13.536 16.109 -17.580 1.00 97.88 182 SER A O 1
ATOM 1412 N N . ARG A 1 183 ? -12.404 14.640 -16.294 1.00 96.94 183 ARG A N 1
ATOM 1413 C CA . ARG A 1 183 ? -13.255 13.469 -16.557 1.00 96.94 183 ARG A CA 1
ATOM 1414 C C . ARG A 1 183 ? -14.437 13.381 -15.594 1.00 96.94 183 ARG A C 1
ATOM 1416 O O . ARG A 1 183 ? -15.469 12.822 -15.954 1.00 96.94 183 ARG A O 1
ATOM 1423 N N . HIS A 1 184 ? -14.284 13.918 -14.384 1.00 96.06 184 HIS A N 1
ATOM 1424 C CA . HIS A 1 184 ? -15.242 13.771 -13.290 1.00 96.06 184 HIS A CA 1
ATOM 1425 C C . HIS A 1 184 ? -15.467 15.086 -12.553 1.00 96.06 184 HIS A C 1
ATOM 1427 O O . HIS A 1 184 ? -14.517 15.801 -12.246 1.00 96.06 184 HIS A O 1
ATOM 1433 N N . ASP A 1 185 ? -16.717 15.350 -12.166 1.00 92.69 185 ASP A N 1
ATOM 1434 C CA . ASP A 1 185 ? -16.998 16.359 -11.145 1.00 92.69 185 ASP A CA 1
ATOM 1435 C C . ASP A 1 185 ? -16.733 15.764 -9.754 1.00 92.69 185 ASP A C 1
ATOM 1437 O O . ASP A 1 185 ? -17.330 14.755 -9.353 1.00 92.69 185 ASP A O 1
ATOM 1441 N N . LEU A 1 186 ? -15.787 16.372 -9.041 1.00 93.75 186 LEU A N 1
ATOM 1442 C CA . LEU A 1 186 ? -15.381 15.978 -7.691 1.00 93.75 186 LEU A CA 1
ATOM 1443 C C . LEU A 1 186 ? -16.142 16.767 -6.610 1.00 93.75 186 LEU A C 1
ATOM 1445 O O . LEU A 1 186 ? -15.982 16.479 -5.423 1.00 93.75 186 LEU A O 1
ATOM 1449 N N . LYS A 1 187 ? -16.986 17.737 -6.987 1.00 88.00 187 LYS A N 1
ATOM 1450 C CA . LYS A 1 187 ? -17.816 18.492 -6.037 1.00 88.00 187 LYS A CA 1
ATOM 1451 C C . LYS A 1 187 ? -18.788 17.581 -5.293 1.00 88.00 187 LYS A C 1
ATOM 1453 O O . LYS A 1 187 ? -19.191 16.532 -5.788 1.00 88.00 187 LYS A O 1
ATOM 1458 N N . ASP A 1 188 ? -19.162 18.004 -4.087 1.00 88.19 188 ASP A N 1
ATOM 1459 C CA . ASP A 1 188 ? -20.101 17.290 -3.213 1.00 88.19 188 ASP A CA 1
ATOM 1460 C C . ASP A 1 188 ? -19.717 15.818 -2.950 1.00 88.19 188 ASP A C 1
ATOM 1462 O O . ASP A 1 188 ? -20.574 14.962 -2.715 1.00 88.19 188 ASP A O 1
ATOM 1466 N N . THR A 1 189 ? -18.415 15.519 -2.947 1.00 93.19 189 THR A N 1
ATOM 1467 C CA . THR A 1 189 ? -17.860 14.221 -2.546 1.00 93.19 189 THR A CA 1
ATOM 1468 C C . THR A 1 189 ? -16.782 14.406 -1.488 1.00 93.19 189 THR A C 1
ATOM 1470 O O . THR A 1 189 ? -16.169 15.466 -1.407 1.00 93.19 189 THR A O 1
ATOM 1473 N N . VAL A 1 190 ? -16.557 13.378 -0.667 1.00 95.31 190 VAL A N 1
ATOM 1474 C CA . VAL A 1 190 ? -15.413 13.359 0.256 1.00 95.31 190 VAL A CA 1
ATOM 1475 C C . VAL A 1 190 ? -14.160 12.953 -0.518 1.00 95.31 190 VAL A C 1
ATOM 1477 O O . VAL A 1 190 ? -14.150 11.894 -1.147 1.00 95.31 190 VAL A O 1
ATOM 1480 N N . ILE A 1 191 ? -13.095 13.746 -0.447 1.00 97.06 191 ILE A N 1
ATOM 1481 C CA . ILE A 1 191 ? -11.823 13.473 -1.123 1.00 97.06 191 ILE A CA 1
ATOM 1482 C C . ILE A 1 191 ? -10.813 12.902 -0.126 1.00 97.06 191 ILE A C 1
ATOM 1484 O O . ILE A 1 191 ? -10.413 13.550 0.839 1.00 97.06 191 ILE A O 1
ATOM 1488 N N . CYS A 1 192 ? -10.383 11.665 -0.356 1.00 98.19 192 CYS A N 1
ATOM 1489 C CA . CYS A 1 192 ? -9.407 10.952 0.462 1.00 98.19 192 CYS A CA 1
ATOM 1490 C C . CYS A 1 192 ? -8.113 10.744 -0.330 1.00 98.19 192 CYS A C 1
ATOM 1492 O O . CYS A 1 192 ? -8.121 10.105 -1.379 1.00 98.19 192 CYS A O 1
ATOM 1494 N N . ALA A 1 193 ? -6.995 11.255 0.179 1.00 98.12 193 ALA A N 1
ATOM 1495 C CA . ALA A 1 193 ? -5.685 11.196 -0.461 1.00 98.12 193 ALA A CA 1
ATOM 1496 C C . ALA A 1 193 ? -4.710 10.281 0.293 1.00 98.12 193 ALA A C 1
ATOM 1498 O O . ALA A 1 193 ? -4.710 10.231 1.529 1.00 98.12 193 ALA A O 1
ATOM 1499 N N . ASN A 1 194 ? -3.823 9.602 -0.441 1.00 97.88 194 ASN A N 1
ATOM 1500 C CA . ASN A 1 194 ? -2.771 8.802 0.181 1.00 97.88 194 ASN A CA 1
ATOM 1501 C C . ASN A 1 194 ? -1.562 9.630 0.648 1.00 97.88 194 ASN A C 1
ATOM 1503 O O . ASN A 1 194 ? -1.089 10.556 -0.023 1.00 97.88 194 ASN A O 1
ATOM 1507 N N . LEU A 1 195 ? -0.976 9.204 1.765 1.00 97.62 195 LEU A N 1
ATOM 1508 C CA . LEU A 1 195 ? 0.397 9.520 2.134 1.00 97.62 195 LEU A CA 1
ATOM 1509 C C . LEU A 1 195 ? 1.257 8.252 1.993 1.00 97.62 195 LEU A C 1
ATOM 1511 O O . LEU A 1 195 ? 0.924 7.243 2.622 1.00 97.62 195 LEU A O 1
ATOM 1515 N N . PRO A 1 196 ? 2.363 8.288 1.218 1.00 96.31 196 PRO A N 1
ATOM 1516 C CA . PRO A 1 196 ? 3.166 7.101 0.969 1.00 96.31 196 PRO A CA 1
ATOM 1517 C C . PRO A 1 196 ? 3.668 6.462 2.256 1.00 96.31 196 PRO A C 1
ATOM 1519 O O . PRO A 1 196 ? 4.174 7.169 3.133 1.00 96.31 196 PRO A O 1
ATOM 1522 N N . GLY A 1 197 ? 3.636 5.132 2.336 1.00 93.31 197 GLY A N 1
ATOM 1523 C CA . GLY A 1 197 ? 4.043 4.399 3.540 1.00 93.31 197 GLY A CA 1
ATOM 1524 C C . GLY A 1 197 ? 5.466 4.710 4.033 1.00 93.31 197 GLY A C 1
ATOM 1525 O O . GLY A 1 197 ? 5.744 4.574 5.219 1.00 93.31 197 GLY A O 1
ATOM 1526 N N . GLN A 1 198 ? 6.373 5.165 3.160 1.00 94.00 198 GLN A N 1
ATOM 1527 C CA . GLN A 1 198 ? 7.747 5.569 3.515 1.00 94.00 198 GLN A CA 1
ATOM 1528 C C . GLN A 1 198 ? 7.820 6.887 4.293 1.00 94.00 198 GLN A C 1
ATOM 1530 O O . GLN A 1 198 ? 8.831 7.183 4.924 1.00 94.00 198 GLN A O 1
ATOM 1535 N N . ARG A 1 199 ? 6.767 7.705 4.201 1.00 95.81 199 ARG A N 1
ATOM 1536 C CA . ARG A 1 199 ? 6.621 8.991 4.897 1.00 95.81 199 ARG A CA 1
ATOM 1537 C C . ARG A 1 199 ? 5.850 8.848 6.207 1.00 95.81 199 ARG A C 1
ATOM 1539 O O . ARG A 1 199 ? 5.581 9.841 6.879 1.00 95.81 199 ARG A O 1
ATOM 1546 N N . VAL A 1 200 ? 5.491 7.614 6.556 1.00 95.56 200 VAL A N 1
ATOM 1547 C CA . VAL A 1 200 ? 4.656 7.272 7.700 1.00 95.56 200 VAL A CA 1
ATOM 1548 C C . VAL A 1 200 ? 5.425 6.361 8.650 1.00 95.56 200 VAL A C 1
ATOM 1550 O O . VAL A 1 200 ? 6.109 5.424 8.246 1.00 95.56 200 VAL A O 1
ATOM 1553 N N . LEU A 1 201 ? 5.277 6.627 9.942 1.00 94.06 201 LEU A N 1
ATOM 1554 C CA . LEU A 1 201 ? 5.814 5.846 11.040 1.00 94.06 201 LEU A CA 1
ATOM 1555 C C . LEU A 1 201 ? 4.684 5.089 11.743 1.00 94.06 201 LEU A C 1
ATOM 1557 O O . LEU A 1 201 ? 3.730 5.707 12.214 1.00 94.06 201 LEU A O 1
ATOM 1561 N N . GLY A 1 202 ? 4.824 3.768 11.851 1.00 94.50 202 GLY A N 1
ATOM 1562 C CA . GLY A 1 202 ? 4.002 2.925 12.721 1.00 94.50 202 GLY A CA 1
ATOM 1563 C C . GLY A 1 202 ? 4.688 2.671 14.063 1.00 94.50 202 GLY A C 1
ATOM 1564 O O . GLY A 1 202 ? 5.887 2.364 14.100 1.00 94.50 202 GLY A O 1
ATOM 1565 N N . ARG A 1 203 ? 3.946 2.792 15.167 1.00 95.00 203 ARG A N 1
ATOM 1566 C CA . ARG A 1 203 ? 4.354 2.292 16.490 1.00 95.00 203 ARG A CA 1
ATOM 1567 C C . ARG A 1 203 ? 3.242 1.461 17.102 1.00 95.00 203 ARG A C 1
ATOM 1569 O O . ARG A 1 203 ? 2.076 1.831 17.013 1.00 95.00 203 ARG A O 1
ATOM 1576 N N . PHE A 1 204 ? 3.630 0.346 17.707 1.00 94.00 204 PHE A N 1
ATOM 1577 C CA . PHE A 1 204 ? 2.718 -0.663 18.229 1.00 94.00 204 PHE A CA 1
ATOM 1578 C C . PHE A 1 204 ? 3.177 -1.016 19.633 1.00 94.00 204 PHE A C 1
ATOM 1580 O O . PHE A 1 204 ? 4.325 -1.411 19.821 1.00 94.00 204 PHE A O 1
ATOM 1587 N N . PHE A 1 205 ? 2.309 -0.827 20.617 1.00 91.94 205 PHE A N 1
ATOM 1588 C CA . PHE A 1 205 ? 2.633 -1.106 22.011 1.00 91.94 205 PHE A CA 1
ATOM 1589 C C . PHE A 1 205 ? 1.380 -1.429 22.811 1.00 91.94 205 PHE A C 1
ATOM 1591 O O . PHE A 1 205 ? 0.255 -1.265 22.337 1.00 91.94 205 PHE A O 1
ATOM 1598 N N . GLN A 1 206 ? 1.584 -1.915 24.028 1.00 90.31 206 GLN A N 1
ATOM 1599 C CA . GLN A 1 206 ? 0.515 -2.298 24.935 1.00 90.31 206 GLN A CA 1
ATOM 1600 C C . GLN A 1 206 ? 0.483 -1.351 26.132 1.00 90.31 206 GLN A C 1
ATOM 1602 O O . GLN A 1 206 ? 1.528 -0.993 26.671 1.00 90.31 206 GLN A O 1
ATOM 1607 N N . ILE A 1 207 ? -0.717 -0.962 26.557 1.00 89.44 207 ILE A N 1
ATOM 1608 C CA . ILE A 1 207 ? -0.943 -0.198 27.784 1.00 89.44 207 ILE A CA 1
ATOM 1609 C C . ILE A 1 207 ? -1.778 -1.060 28.736 1.00 89.44 207 ILE A C 1
ATOM 1611 O O . ILE A 1 207 ? -2.863 -1.488 28.337 1.00 89.44 207 ILE A O 1
ATOM 1615 N N . PRO A 1 208 ? -1.334 -1.297 29.982 1.00 87.38 208 PRO A N 1
ATOM 1616 C CA . PRO A 1 208 ? -2.136 -2.006 30.977 1.00 87.38 208 PRO A CA 1
ATOM 1617 C C . PRO A 1 208 ? -3.494 -1.332 31.209 1.00 87.38 208 PRO A C 1
ATOM 1619 O O . PRO A 1 208 ? -3.563 -0.100 31.302 1.00 87.38 208 PRO A O 1
ATOM 1622 N N . ASP A 1 209 ? -4.565 -2.120 31.343 1.00 82.50 209 ASP A N 1
ATOM 1623 C CA . ASP A 1 209 ? -5.883 -1.583 31.687 1.00 82.50 209 ASP A CA 1
ATOM 1624 C C . ASP A 1 209 ? -5.864 -1.039 33.125 1.00 82.50 209 ASP A C 1
ATOM 1626 O O . ASP A 1 209 ? -5.885 -1.758 34.124 1.00 82.50 209 ASP A O 1
ATOM 1630 N N . THR A 1 210 ? -5.766 0.284 33.234 1.00 72.56 210 THR A N 1
ATOM 1631 C CA . THR A 1 210 ? -5.824 1.029 34.493 1.00 72.56 210 THR A CA 1
ATOM 1632 C C . THR A 1 210 ? -6.929 2.082 34.396 1.00 72.56 210 THR A C 1
ATOM 1634 O O . THR A 1 210 ? -7.366 2.449 33.308 1.00 72.56 210 THR A O 1
ATOM 1637 N N . LYS A 1 211 ? -7.424 2.595 35.536 1.00 66.62 211 LYS A N 1
ATOM 1638 C CA . LYS A 1 211 ? -8.574 3.530 35.599 1.00 66.62 211 LYS A CA 1
ATOM 1639 C C . LYS A 1 211 ? -8.559 4.578 34.458 1.00 66.62 211 LYS A C 1
ATOM 1641 O O . LYS A 1 211 ? -7.668 5.423 34.400 1.00 66.62 211 LYS A O 1
ATOM 1646 N N . LYS A 1 212 ? -9.616 4.574 33.627 1.00 57.78 212 LYS A N 1
ATOM 1647 C CA . LYS A 1 212 ? -9.799 5.279 32.328 1.00 57.78 212 LYS A CA 1
ATOM 1648 C C . LYS A 1 212 ? -9.260 6.711 32.182 1.00 57.78 212 LYS A C 1
ATOM 1650 O O . LYS A 1 212 ? -8.939 7.120 31.073 1.00 57.78 212 LYS A O 1
ATOM 1655 N N . ARG A 1 213 ? -9.166 7.493 33.263 1.00 57.66 213 ARG A N 1
ATOM 1656 C CA . ARG A 1 213 ? -8.713 8.899 33.234 1.00 57.66 213 ARG A CA 1
ATOM 1657 C C . ARG A 1 213 ? -7.203 9.068 32.972 1.00 57.66 213 ARG A C 1
ATOM 1659 O O . ARG A 1 213 ? -6.753 10.201 32.945 1.00 57.66 213 ARG A O 1
ATOM 1666 N N . LYS A 1 214 ? -6.450 7.973 32.786 1.00 74.50 214 LYS A N 1
ATOM 1667 C CA . LYS A 1 214 ? -4.991 7.958 32.563 1.00 74.50 214 LYS A CA 1
ATOM 1668 C C . LYS A 1 214 ? -4.537 7.337 31.231 1.00 74.50 214 LYS A C 1
ATOM 1670 O O . LYS A 1 214 ? -3.342 7.342 30.958 1.00 74.50 214 LYS A O 1
ATOM 1675 N N . LEU A 1 215 ? -5.445 6.802 30.403 1.00 81.38 215 LEU A N 1
ATOM 1676 C CA . LEU A 1 215 ? -5.051 6.052 29.199 1.00 81.38 215 LEU A CA 1
ATOM 1677 C C . LEU A 1 215 ? -4.410 6.952 28.132 1.00 81.38 215 LEU A C 1
ATOM 1679 O O . LEU A 1 215 ? -3.349 6.622 27.619 1.00 81.38 215 LEU A O 1
ATOM 1683 N N . THR A 1 216 ? -5.012 8.106 27.828 1.00 85.19 216 THR A N 1
ATOM 1684 C CA . THR A 1 216 ? -4.453 9.049 26.843 1.00 85.19 216 THR A CA 1
ATOM 1685 C C . THR A 1 216 ? -3.084 9.571 27.272 1.00 85.19 216 THR A C 1
ATOM 1687 O O . THR A 1 216 ? -2.164 9.575 26.462 1.00 85.19 216 THR A O 1
ATOM 1690 N N . ASP A 1 217 ? -2.917 9.942 28.543 1.00 87.62 217 ASP A N 1
ATOM 1691 C CA . ASP A 1 217 ? -1.627 10.416 29.057 1.00 87.62 217 ASP A CA 1
ATOM 1692 C C . ASP A 1 217 ? -0.558 9.319 28.996 1.00 87.62 217 ASP A C 1
ATOM 1694 O O . ASP A 1 217 ? 0.578 9.599 28.621 1.00 87.62 217 ASP A O 1
ATOM 1698 N N . ALA A 1 218 ? -0.924 8.067 29.299 1.00 89.62 218 ALA A N 1
ATOM 1699 C CA . ALA A 1 218 ? -0.033 6.916 29.167 1.00 89.62 218 ALA A CA 1
ATOM 1700 C C . ALA A 1 218 ? 0.364 6.659 27.704 1.00 89.62 218 ALA A C 1
ATOM 1702 O O . ALA A 1 218 ? 1.538 6.449 27.419 1.00 89.62 218 ALA A O 1
ATOM 1703 N N . ILE A 1 219 ? -0.584 6.750 26.765 1.00 90.81 219 ILE A N 1
ATOM 1704 C CA . ILE A 1 219 ? -0.306 6.624 25.327 1.00 90.81 219 ILE A CA 1
ATOM 1705 C C . ILE A 1 219 ? 0.653 7.724 24.871 1.00 90.81 219 ILE A C 1
ATOM 1707 O O . ILE A 1 219 ? 1.653 7.428 24.227 1.00 90.81 219 ILE A O 1
ATOM 1711 N N . LEU A 1 220 ? 0.392 8.985 25.228 1.00 90.75 220 LEU A N 1
ATOM 1712 C CA . LEU A 1 220 ? 1.268 10.104 24.871 1.00 90.75 220 LEU A CA 1
ATOM 1713 C C . LEU A 1 220 ? 2.653 9.974 25.513 1.00 90.75 220 LEU A C 1
ATOM 1715 O O . LEU A 1 220 ? 3.655 10.349 24.905 1.00 90.75 220 LEU A O 1
ATOM 1719 N N . TYR A 1 221 ? 2.723 9.451 26.736 1.00 92.38 221 TYR A N 1
ATOM 1720 C CA . TYR A 1 221 ? 3.984 9.140 27.396 1.00 92.38 221 TYR A CA 1
ATOM 1721 C C . TYR A 1 221 ? 4.769 8.077 26.617 1.00 92.38 221 TYR A C 1
ATOM 1723 O O . TYR A 1 221 ? 5.914 8.336 26.252 1.00 92.38 221 TYR A O 1
ATOM 1731 N N . GLU A 1 222 ? 4.155 6.941 26.278 1.00 93.31 222 GLU A N 1
ATOM 1732 C CA . GLU A 1 222 ? 4.788 5.884 25.473 1.00 93.31 222 GLU A CA 1
ATOM 1733 C C . GLU A 1 222 ? 5.209 6.382 24.087 1.00 93.31 222 GLU A C 1
ATOM 1735 O O . GLU A 1 222 ? 6.325 6.129 23.631 1.00 93.31 222 GLU A O 1
ATOM 1740 N N . MET A 1 223 ? 4.361 7.173 23.428 1.00 93.69 223 MET A N 1
ATOM 1741 C CA . MET A 1 223 ? 4.664 7.763 22.125 1.00 93.69 223 MET A CA 1
ATOM 1742 C C . MET A 1 223 ? 5.945 8.598 22.151 1.00 93.69 223 MET A C 1
ATOM 1744 O O . MET A 1 223 ? 6.766 8.454 21.247 1.00 93.69 223 MET A O 1
ATOM 1748 N N . ARG A 1 224 ? 6.158 9.419 23.190 1.00 94.25 224 ARG A N 1
ATOM 1749 C CA . ARG A 1 224 ? 7.390 10.218 23.341 1.00 94.25 224 ARG A CA 1
ATOM 1750 C C . ARG A 1 224 ? 8.649 9.362 23.510 1.00 94.25 224 ARG A C 1
ATOM 1752 O O . ARG A 1 224 ? 9.726 9.818 23.148 1.00 94.25 224 ARG A O 1
ATOM 1759 N N . HIS A 1 225 ? 8.526 8.144 24.038 1.00 93.88 225 HIS A N 1
ATOM 1760 C CA . HIS A 1 225 ? 9.658 7.223 24.188 1.00 93.88 225 HIS A CA 1
ATOM 1761 C C . HIS A 1 225 ? 9.942 6.440 22.905 1.00 93.88 225 HIS A C 1
ATOM 1763 O O . HIS A 1 225 ? 11.093 6.136 22.600 1.00 93.88 225 HIS A O 1
ATOM 1769 N N . GLN A 1 226 ? 8.900 6.103 22.146 1.00 92.12 226 GLN A N 1
ATOM 1770 C CA . GLN A 1 226 ? 9.030 5.221 20.988 1.00 92.12 226 GLN A CA 1
ATOM 1771 C C . GLN A 1 226 ? 9.232 5.958 19.662 1.00 92.12 226 GLN A C 1
ATOM 1773 O O . GLN A 1 226 ? 9.767 5.380 18.706 1.00 92.12 226 GLN A O 1
ATOM 1778 N N . ILE A 1 227 ? 8.788 7.211 19.557 1.00 92.75 227 ILE A N 1
ATOM 1779 C CA . ILE A 1 227 ? 8.908 8.012 18.340 1.00 92.75 227 ILE A CA 1
ATOM 1780 C C . ILE A 1 227 ? 10.158 8.898 18.449 1.00 92.75 227 ILE A C 1
ATOM 1782 O O . ILE A 1 227 ? 10.204 9.782 19.298 1.00 92.75 227 ILE A O 1
ATOM 1786 N N . PRO A 1 228 ? 11.165 8.716 17.572 1.00 90.50 228 PRO A N 1
ATOM 1787 C CA . PRO A 1 228 ? 12.424 9.462 17.622 1.00 90.50 228 PRO A CA 1
ATOM 1788 C C . PRO A 1 228 ? 12.302 10.88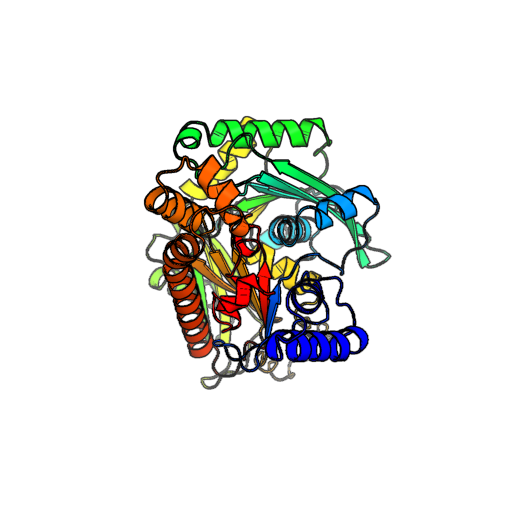1 17.029 1.00 90.50 228 PRO A C 1
ATOM 1790 O O . PRO A 1 228 ? 13.239 11.379 16.410 1.00 90.50 228 PRO A O 1
ATOM 1793 N N . VAL A 1 229 ? 11.126 11.504 17.134 1.00 92.38 229 VAL A N 1
ATOM 1794 C CA . VAL A 1 229 ? 10.813 12.850 16.634 1.00 92.38 229 VAL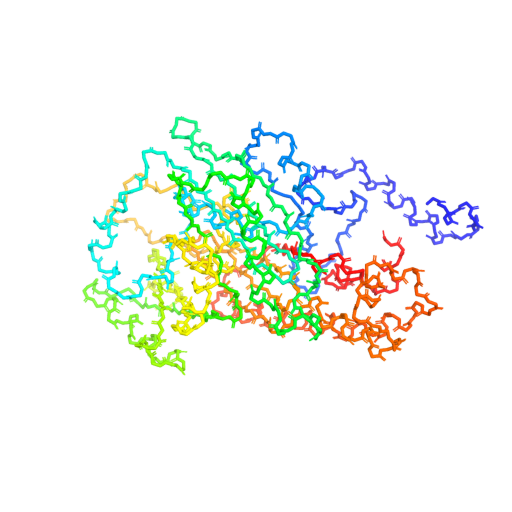 A CA 1
ATOM 1795 C C . VAL A 1 229 ? 9.830 13.503 17.617 1.00 92.38 229 VAL A C 1
ATOM 1797 O O . VAL A 1 229 ? 8.908 12.813 18.060 1.00 92.38 229 VAL A O 1
ATOM 1800 N N . PRO A 1 230 ? 9.981 14.797 17.955 1.00 93.81 230 PRO A N 1
ATOM 1801 C CA . PRO A 1 230 ? 9.020 15.505 18.802 1.00 93.81 230 PRO A CA 1
ATOM 1802 C C . PRO A 1 230 ? 7.595 15.425 18.242 1.00 93.81 230 PRO A C 1
ATOM 1804 O O . PRO A 1 230 ? 7.388 15.582 17.037 1.00 93.81 230 PRO A O 1
ATOM 1807 N N . LEU A 1 231 ? 6.599 15.192 19.102 1.00 91.44 231 LEU A N 1
ATOM 1808 C CA . LEU A 1 231 ? 5.206 15.017 18.667 1.00 91.44 231 LEU A CA 1
ATOM 1809 C C . LEU A 1 231 ? 4.640 16.285 18.013 1.00 91.44 231 LEU A C 1
ATOM 1811 O O . LEU A 1 231 ? 3.791 16.200 17.130 1.00 91.44 231 LEU A O 1
ATOM 1815 N N . GLU A 1 232 ? 5.155 17.451 18.397 1.00 91.81 232 GLU A N 1
ATOM 1816 C CA . GLU A 1 232 ? 4.772 18.768 17.892 1.00 91.81 232 GLU A CA 1
ATOM 1817 C C . GLU A 1 232 ? 5.167 18.971 16.418 1.00 91.81 232 GLU A C 1
ATOM 1819 O O . GLU A 1 232 ? 4.562 19.784 15.716 1.00 91.81 232 GLU A O 1
ATOM 1824 N N . GLU A 1 233 ? 6.152 18.211 15.926 1.00 93.38 233 GLU A N 1
ATOM 1825 C CA . GLU A 1 233 ? 6.599 18.205 14.526 1.00 93.38 233 GLU A CA 1
ATOM 1826 C C . GLU A 1 233 ? 5.840 17.187 13.661 1.00 93.38 233 GLU A C 1
ATOM 1828 O O . GLU A 1 233 ? 6.078 17.067 12.449 1.00 93.38 233 GLU A O 1
ATOM 1833 N N . LEU A 1 234 ? 4.912 16.443 14.266 1.00 94.00 234 LEU A N 1
ATOM 1834 C CA . LEU A 1 234 ? 4.193 15.355 13.628 1.00 94.00 234 LEU A CA 1
ATOM 1835 C C . LEU A 1 234 ? 2.713 15.692 13.463 1.00 94.00 234 LEU A C 1
ATOM 1837 O O . LEU A 1 234 ? 2.091 16.379 14.272 1.00 94.00 234 LEU A O 1
ATOM 1841 N N . TYR A 1 235 ? 2.128 15.151 12.404 1.00 94.19 235 TYR A N 1
ATOM 1842 C CA . TYR A 1 235 ? 0.722 14.792 12.419 1.00 94.19 235 TYR A CA 1
ATOM 1843 C C . TYR A 1 235 ? 0.618 13.326 12.777 1.00 94.19 235 TYR A C 1
ATOM 1845 O O . TYR A 1 235 ? 1.319 12.493 12.205 1.00 94.19 235 TYR A O 1
ATOM 1853 N N . TYR A 1 236 ? -0.243 13.004 13.730 1.00 93.38 236 TYR A N 1
ATOM 1854 C CA . TYR A 1 236 ? -0.388 11.641 14.192 1.00 93.38 236 TYR A CA 1
ATOM 1855 C C . TYR A 1 236 ? -1.819 11.350 14.632 1.00 93.38 236 TYR A C 1
ATOM 1857 O O . TYR A 1 236 ? -2.593 12.251 14.959 1.00 93.38 236 TYR A O 1
ATOM 1865 N N . GLY A 1 237 ? -2.149 10.067 14.650 1.00 91.94 237 GLY A N 1
ATOM 1866 C CA . GLY A 1 237 ? -3.343 9.523 15.272 1.00 91.94 237 GLY A CA 1
ATOM 1867 C C . GLY A 1 237 ? -3.042 8.145 15.837 1.00 91.94 237 GLY A C 1
ATOM 1868 O O . GLY A 1 237 ? -2.023 7.534 15.510 1.00 91.94 237 GLY A O 1
ATOM 1869 N N . TYR A 1 238 ? -3.916 7.664 16.709 1.00 92.56 238 TYR A N 1
ATOM 1870 C CA . TYR A 1 238 ? -3.798 6.330 17.269 1.00 92.56 238 TYR A CA 1
ATOM 1871 C C . TYR A 1 238 ? -5.167 5.691 17.434 1.00 92.56 238 TYR A C 1
ATOM 1873 O O . TYR A 1 238 ? -6.173 6.379 17.614 1.00 92.56 238 TYR A O 1
ATOM 1881 N N . GLU A 1 239 ? -5.180 4.367 17.407 1.00 89.81 239 GLU A N 1
ATOM 1882 C CA . GLU A 1 239 ? -6.342 3.551 17.722 1.00 89.81 239 GLU A CA 1
ATOM 1883 C C . GLU A 1 239 ? -5.988 2.544 18.801 1.00 89.81 239 GLU A C 1
ATOM 1885 O O . GLU A 1 239 ? -4.838 2.114 18.929 1.00 89.81 239 GLU A O 1
ATOM 1890 N N . THR A 1 240 ? -6.993 2.201 19.600 1.00 87.94 240 THR A N 1
ATOM 1891 C CA . THR A 1 240 ? -6.859 1.222 20.668 1.00 87.94 240 THR A CA 1
ATOM 1892 C C . THR A 1 240 ? -7.834 0.082 20.457 1.00 87.94 240 THR A C 1
ATOM 1894 O O . THR A 1 240 ? -8.996 0.287 20.100 1.00 87.94 240 THR A O 1
ATOM 1897 N N . THR A 1 241 ? -7.377 -1.135 20.723 1.00 83.12 241 THR A N 1
ATOM 1898 C CA . THR A 1 241 ? -8.280 -2.278 20.805 1.00 83.12 241 THR A CA 1
ATOM 1899 C C . THR A 1 241 ? -9.160 -2.161 22.056 1.00 83.12 241 THR A C 1
ATOM 1901 O O . THR A 1 241 ? -8.790 -1.494 23.040 1.00 83.12 241 THR A O 1
ATOM 1904 N N . PRO A 1 242 ? -10.304 -2.872 22.099 1.00 79.00 242 PRO A N 1
ATOM 1905 C CA . PRO A 1 242 ? -10.891 -3.273 23.371 1.00 79.00 242 PRO A CA 1
ATOM 1906 C C . PRO A 1 242 ? -9.834 -3.929 24.271 1.00 79.00 242 PRO A C 1
ATOM 1908 O O . PRO A 1 242 ? -8.809 -4.401 23.777 1.00 79.00 242 PRO A O 1
ATOM 1911 N N . VAL A 1 243 ? -10.095 -3.966 25.577 1.00 79.88 243 VAL A N 1
ATOM 1912 C CA . VAL A 1 243 ? -9.253 -4.710 26.522 1.00 79.88 243 VAL A CA 1
ATOM 1913 C C . VAL A 1 243 ? -9.166 -6.165 26.062 1.00 79.88 243 VAL A C 1
ATOM 1915 O O . VAL A 1 243 ? -10.196 -6.780 25.779 1.00 79.88 243 VAL A O 1
ATOM 1918 N N . VAL A 1 244 ? -7.946 -6.679 25.949 1.00 76.00 244 VAL A N 1
ATOM 1919 C CA . VAL A 1 244 ? -7.651 -8.064 25.578 1.00 76.00 244 VAL A CA 1
ATOM 1920 C C . VAL A 1 244 ? -6.913 -8.714 26.738 1.00 76.00 244 VAL A C 1
ATOM 1922 O O . VAL A 1 244 ? -5.991 -8.115 27.294 1.00 76.00 244 VAL A O 1
ATOM 1925 N N . ALA A 1 245 ? -7.301 -9.943 27.070 1.00 75.06 245 ALA A N 1
ATOM 1926 C CA . ALA A 1 245 ? -6.568 -10.753 28.032 1.00 75.06 245 ALA A CA 1
ATOM 1927 C C . ALA A 1 245 ? -5.200 -11.152 27.454 1.00 75.06 245 ALA A C 1
ATOM 1929 O O . ALA A 1 245 ? -5.132 -11.867 26.447 1.00 75.06 245 ALA A O 1
ATOM 1930 N N . ASP A 1 246 ? -4.117 -10.730 28.105 1.00 70.56 246 ASP A N 1
ATOM 1931 C CA . ASP A 1 246 ? -2.745 -11.110 27.762 1.00 70.56 246 ASP A CA 1
ATOM 1932 C C . ASP A 1 246 ? -2.077 -11.890 28.913 1.00 70.56 246 ASP A C 1
ATOM 1934 O O . ASP A 1 246 ? -2.576 -11.933 30.037 1.00 70.56 246 ASP A O 1
ATOM 1938 N N . LEU A 1 247 ? -0.937 -12.538 28.647 1.00 65.38 247 LEU A N 1
ATOM 1939 C CA . LEU A 1 247 ? -0.159 -13.314 29.625 1.00 65.38 247 LEU A CA 1
ATOM 1940 C C . LEU A 1 247 ? 0.207 -12.508 30.884 1.00 65.38 247 LEU A C 1
ATOM 1942 O O . LEU A 1 247 ? 0.355 -13.096 31.952 1.00 65.38 247 LEU A O 1
ATOM 1946 N N . GLY A 1 248 ? 0.368 -11.188 30.752 1.00 69.06 248 GLY A N 1
ATOM 1947 C CA . GLY A 1 248 ? 0.756 -10.268 31.828 1.00 69.06 248 GLY A CA 1
ATOM 1948 C C . GLY A 1 248 ? -0.399 -9.491 32.470 1.00 69.06 248 GLY A C 1
ATOM 1949 O O . GLY A 1 248 ? -0.136 -8.613 33.291 1.00 69.06 248 GLY A O 1
ATOM 1950 N N . GLY A 1 249 ? -1.648 -9.786 32.100 1.00 76.94 249 GLY A N 1
ATOM 1951 C CA . GLY A 1 249 ? -2.841 -9.056 32.529 1.00 76.94 249 GLY A CA 1
ATOM 1952 C C . GLY A 1 249 ? -3.596 -8.415 31.366 1.00 76.94 249 GLY A C 1
ATOM 1953 O O . GLY A 1 249 ? -3.207 -8.519 30.204 1.00 76.94 249 GLY A O 1
ATOM 1954 N N . ASP A 1 250 ? -4.703 -7.763 31.696 1.00 85.06 250 ASP A N 1
ATOM 1955 C CA . ASP A 1 250 ? -5.576 -7.096 30.734 1.00 85.06 250 ASP A CA 1
ATOM 1956 C C . ASP A 1 250 ? -4.908 -5.839 30.155 1.00 85.06 250 ASP A C 1
ATOM 1958 O O . ASP A 1 250 ? -4.449 -4.961 30.894 1.00 85.06 250 ASP A O 1
ATOM 1962 N N . VAL A 1 251 ? -4.849 -5.741 28.823 1.00 87.19 251 VAL A N 1
ATOM 1963 C CA . VAL A 1 251 ? -4.161 -4.647 28.117 1.00 87.19 251 VAL A CA 1
ATOM 1964 C C . VAL A 1 251 ? -5.005 -4.042 26.999 1.00 87.19 251 VAL A C 1
ATOM 1966 O O . VAL A 1 251 ? -5.817 -4.706 26.354 1.00 87.19 251 VAL A O 1
ATOM 1969 N N . HIS A 1 252 ? -4.748 -2.769 26.715 1.00 86.94 252 HIS A N 1
ATOM 1970 C CA . HIS A 1 252 ? -5.076 -2.131 25.447 1.00 86.94 252 HIS A CA 1
ATOM 1971 C C . HIS A 1 252 ? -3.895 -2.265 24.495 1.00 86.94 252 HIS A C 1
ATOM 1973 O O . HIS A 1 252 ? -2.784 -1.858 24.833 1.00 86.94 252 HIS A O 1
ATOM 1979 N N . ARG A 1 253 ? -4.132 -2.752 23.279 1.00 88.69 253 ARG A N 1
ATOM 1980 C CA . ARG A 1 253 ? -3.142 -2.643 22.205 1.00 88.69 253 ARG A CA 1
ATOM 1981 C C . ARG A 1 253 ? -3.346 -1.326 21.487 1.00 88.69 253 ARG A C 1
ATOM 1983 O O . ARG A 1 253 ? -4.481 -0.953 21.197 1.00 88.69 253 ARG A O 1
ATOM 1990 N N . VAL A 1 254 ? -2.254 -0.621 21.236 1.00 91.50 254 VAL A N 1
ATOM 1991 C CA . VAL A 1 254 ? -2.249 0.712 20.646 1.00 91.50 254 VAL A CA 1
ATOM 1992 C C . VAL A 1 254 ? -1.506 0.649 19.324 1.00 91.50 254 VAL A C 1
ATOM 1994 O O . VAL A 1 254 ? -0.353 0.222 19.280 1.00 91.50 254 VAL A O 1
ATOM 1997 N N . THR A 1 255 ? -2.161 1.102 18.260 1.00 93.62 255 THR A N 1
ATOM 1998 C CA . THR A 1 255 ? -1.528 1.351 16.966 1.00 93.62 255 THR A CA 1
ATOM 1999 C C . THR A 1 255 ? -1.457 2.852 16.754 1.00 93.62 255 THR A C 1
ATOM 2001 O O . THR A 1 255 ? -2.482 3.520 16.652 1.00 93.62 255 THR A O 1
ATOM 2004 N N . VAL A 1 256 ? -0.242 3.383 16.683 1.00 94.75 256 VAL A N 1
ATOM 2005 C CA . VAL A 1 256 ? 0.039 4.788 16.396 1.00 94.75 256 VAL A CA 1
ATOM 2006 C C . VAL A 1 256 ? 0.525 4.916 14.965 1.00 94.75 256 VAL A C 1
ATOM 2008 O O . VAL A 1 256 ? 1.395 4.164 14.520 1.00 94.75 256 VAL A O 1
ATOM 2011 N N . VAL A 1 257 ? 0.001 5.918 14.269 1.00 95.25 257 VAL A N 1
ATOM 2012 C CA . VAL A 1 257 ? 0.431 6.305 12.930 1.00 95.25 257 VAL A CA 1
ATOM 2013 C C . VAL A 1 257 ? 0.799 7.774 12.949 1.00 95.25 257 VAL A C 1
ATOM 2015 O O . VAL A 1 257 ? -0.013 8.613 13.332 1.00 95.25 257 VAL A O 1
ATOM 2018 N N . ALA A 1 258 ? 2.023 8.083 12.536 1.00 95.25 258 ALA A N 1
ATOM 2019 C CA . ALA A 1 258 ? 2.542 9.442 12.521 1.00 95.25 258 ALA A CA 1
ATOM 2020 C C . ALA A 1 258 ? 3.252 9.761 11.206 1.00 95.25 258 ALA A C 1
ATOM 2022 O O . ALA A 1 258 ? 3.822 8.884 10.566 1.00 95.25 258 ALA A O 1
ATOM 2023 N N . ALA A 1 259 ? 3.258 11.028 10.821 1.00 96.25 259 ALA A N 1
ATOM 2024 C CA . ALA A 1 259 ? 3.999 11.555 9.687 1.00 96.25 259 ALA A CA 1
ATOM 2025 C C . ALA A 1 259 ? 4.563 12.927 10.044 1.00 96.25 259 ALA A C 1
ATOM 2027 O O . ALA A 1 259 ? 3.947 13.681 10.799 1.00 96.25 259 ALA A O 1
ATOM 2028 N N . LYS A 1 260 ? 5.721 13.283 9.483 1.00 95.62 260 LYS A N 1
ATOM 2029 C CA . LYS A 1 260 ? 6.242 14.644 9.636 1.00 95.62 260 LYS A CA 1
ATOM 2030 C C . LYS A 1 260 ? 5.281 15.622 8.975 1.00 95.62 260 LYS A C 1
ATOM 2032 O O . LYS A 1 260 ? 4.826 15.384 7.855 1.00 95.62 260 LYS A O 1
ATOM 2037 N N . GLN A 1 261 ? 5.024 16.752 9.631 1.00 94.56 261 GLN A N 1
ATOM 2038 C CA . GLN A 1 261 ? 4.139 17.779 9.075 1.00 94.56 261 GLN A CA 1
ATOM 2039 C C . GLN A 1 261 ? 4.587 18.239 7.684 1.00 94.56 261 GLN A C 1
ATOM 2041 O O . GLN A 1 261 ? 3.747 18.507 6.834 1.00 94.56 261 GLN A O 1
ATOM 2046 N N . TRP A 1 262 ? 5.899 18.306 7.441 1.00 94.62 262 TRP A N 1
ATOM 2047 C CA . TRP A 1 262 ? 6.469 18.639 6.134 1.00 94.62 262 TRP A CA 1
ATOM 2048 C C . TRP A 1 262 ? 6.032 17.670 5.028 1.00 94.62 262 TRP A C 1
ATOM 2050 O O . TRP A 1 262 ? 5.576 18.113 3.978 1.00 94.62 262 TRP A O 1
ATOM 2060 N N . ASP A 1 263 ? 6.113 16.357 5.267 1.00 95.81 263 ASP A N 1
ATOM 2061 C CA . ASP A 1 263 ? 5.743 15.351 4.265 1.00 95.81 263 ASP A CA 1
ATOM 2062 C C . ASP A 1 263 ? 4.242 15.427 3.930 1.00 95.81 263 ASP A C 1
ATOM 2064 O O . ASP A 1 263 ? 3.864 15.403 2.758 1.00 95.81 263 ASP A O 1
ATOM 2068 N N . ALA A 1 264 ? 3.388 15.600 4.944 1.00 94.94 264 ALA A N 1
ATOM 2069 C CA . ALA A 1 264 ? 1.948 15.770 4.751 1.00 94.94 264 ALA A CA 1
ATOM 2070 C C . ALA A 1 264 ? 1.602 17.086 4.029 1.00 94.94 264 ALA A C 1
ATOM 2072 O O . ALA A 1 264 ? 0.807 17.089 3.090 1.00 94.94 264 ALA A O 1
ATOM 2073 N N . LYS A 1 265 ? 2.231 18.205 4.416 1.00 94.81 265 LYS A N 1
ATOM 2074 C CA . LYS A 1 265 ? 2.030 19.518 3.778 1.00 94.81 265 LYS A CA 1
ATOM 2075 C C . LYS A 1 265 ? 2.470 19.517 2.316 1.00 94.81 265 LYS A C 1
ATOM 2077 O O . LYS A 1 265 ? 1.740 20.029 1.478 1.00 94.81 265 LYS A O 1
ATOM 2082 N N . ASN A 1 266 ? 3.605 18.899 1.991 1.00 95.00 266 ASN A N 1
ATOM 2083 C CA . ASN A 1 266 ? 4.059 18.769 0.604 1.00 95.00 266 ASN A CA 1
ATOM 2084 C C . ASN A 1 266 ? 3.089 17.943 -0.237 1.00 95.00 266 ASN A C 1
ATOM 2086 O O . ASN A 1 266 ? 2.813 18.287 -1.386 1.00 95.00 266 ASN A O 1
ATOM 2090 N N . ARG A 1 267 ? 2.544 16.866 0.341 1.00 95.75 267 ARG A N 1
ATOM 2091 C CA . ARG A 1 267 ? 1.514 16.083 -0.334 1.00 95.75 267 ARG A CA 1
ATOM 2092 C C . ARG A 1 267 ? 0.259 16.926 -0.576 1.00 95.75 267 ARG A C 1
ATOM 2094 O O . ARG A 1 267 ? -0.217 16.936 -1.704 1.00 95.75 267 ARG A O 1
ATOM 2101 N N . MET A 1 268 ? -0.222 17.677 0.419 1.00 95.75 268 MET A N 1
ATOM 2102 C CA . MET A 1 268 ? -1.360 18.599 0.254 1.00 95.75 268 MET A CA 1
ATOM 2103 C C . MET A 1 268 ? -1.093 19.689 -0.788 1.00 95.75 268 MET A C 1
ATOM 2105 O O . MET A 1 268 ? -1.981 20.003 -1.571 1.00 95.75 268 MET A O 1
ATOM 2109 N N . ALA A 1 269 ? 0.129 20.222 -0.856 1.00 96.38 269 ALA A N 1
ATOM 2110 C CA . ALA A 1 269 ? 0.497 21.239 -1.840 1.00 96.38 269 ALA A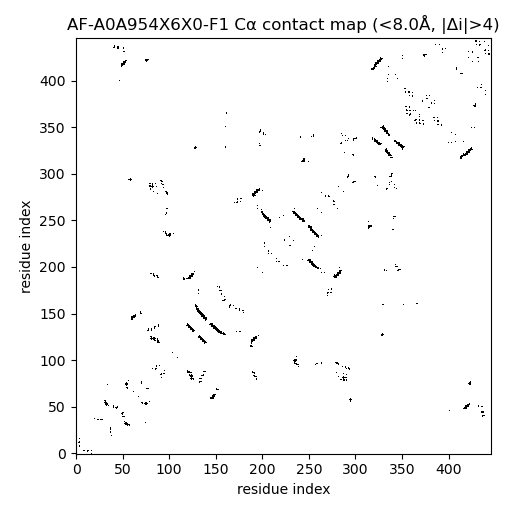 CA 1
ATOM 2111 C C . ALA A 1 269 ? 0.335 20.747 -3.289 1.00 96.38 269 ALA A C 1
ATOM 2113 O O . ALA A 1 269 ? -0.055 21.528 -4.150 1.00 96.38 269 ALA A O 1
ATOM 2114 N N . THR A 1 270 ? 0.559 19.450 -3.549 1.00 96.75 270 THR A N 1
ATOM 2115 C CA . THR A 1 270 ? 0.333 18.849 -4.879 1.00 96.75 270 THR A CA 1
ATOM 2116 C C . THR A 1 270 ? -1.143 18.919 -5.288 1.00 96.75 270 THR A C 1
ATOM 2118 O O . THR A 1 270 ? -1.452 19.202 -6.440 1.00 96.75 270 THR A O 1
ATOM 2121 N N . PHE A 1 271 ? -2.064 18.691 -4.347 1.00 97.50 271 PHE A N 1
ATOM 2122 C CA . PHE A 1 271 ? -3.503 18.813 -4.596 1.00 97.50 271 PHE A CA 1
ATOM 2123 C C . PHE A 1 271 ? -3.945 20.281 -4.686 1.00 97.50 271 PHE A C 1
ATOM 2125 O O . PHE A 1 271 ? -4.690 20.654 -5.590 1.00 97.50 271 PHE A O 1
ATOM 2132 N N . ALA A 1 272 ? -3.417 21.139 -3.810 1.00 96.88 272 ALA A N 1
ATOM 2133 C CA . ALA A 1 272 ? -3.739 22.563 -3.800 1.00 96.88 272 ALA A CA 1
ATOM 2134 C C . ALA A 1 272 ? -3.330 23.277 -5.105 1.00 96.88 272 ALA A C 1
ATOM 2136 O O . ALA A 1 272 ? -4.020 24.198 -5.534 1.00 96.88 272 ALA A O 1
ATOM 2137 N N . ALA A 1 273 ? -2.261 22.828 -5.775 1.00 97.50 273 ALA A N 1
ATOM 2138 C CA . ALA A 1 273 ? -1.811 23.354 -7.071 1.00 97.50 273 ALA A CA 1
ATOM 2139 C C . ALA A 1 273 ? -2.816 23.149 -8.227 1.00 97.50 273 ALA A C 1
ATOM 2141 O O . ALA A 1 273 ? -2.672 23.746 -9.298 1.00 97.50 273 ALA A O 1
ATOM 2142 N N . VAL A 1 274 ? -3.834 22.310 -8.022 1.00 97.50 274 VAL A N 1
ATOM 2143 C CA . VAL A 1 274 ? -4.947 22.0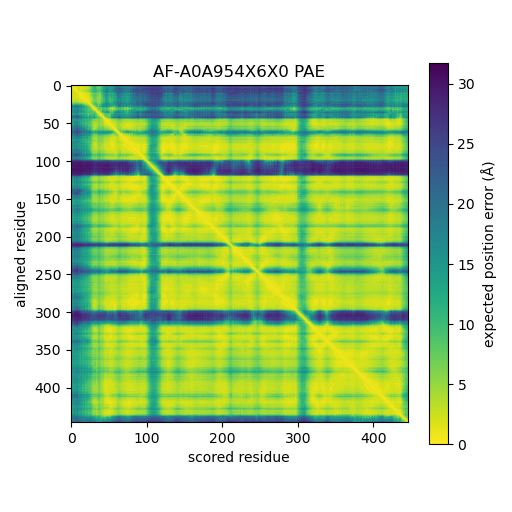90 -8.958 1.00 97.50 274 VAL A CA 1
ATOM 2144 C C . VAL A 1 274 ? -6.300 22.468 -8.349 1.00 97.50 274 VAL A C 1
ATOM 2146 O O . VAL A 1 274 ? -7.333 22.047 -8.856 1.00 97.50 274 VAL A O 1
ATOM 2149 N N . GLU A 1 275 ? -6.293 23.250 -7.264 1.00 96.50 275 GLU A N 1
ATOM 2150 C CA . GLU A 1 275 ? -7.490 23.693 -6.535 1.00 96.50 275 GLU A CA 1
ATOM 2151 C C . GLU A 1 275 ? -8.333 22.540 -5.956 1.00 96.50 275 GLU A C 1
ATOM 2153 O O . GLU A 1 275 ? -9.542 22.673 -5.764 1.00 96.50 275 GLU A O 1
ATOM 2158 N N . LEU A 1 276 ? -7.694 21.407 -5.638 1.00 95.44 276 LEU A N 1
ATOM 2159 C CA . LEU A 1 276 ? -8.322 20.291 -4.932 1.00 95.44 276 LEU A CA 1
ATOM 2160 C C . LEU A 1 276 ? -7.869 20.278 -3.465 1.00 95.44 276 LEU A C 1
ATOM 2162 O O . LEU A 1 276 ? -6.672 20.318 -3.183 1.00 95.44 276 LEU A O 1
ATOM 2166 N N . ASP A 1 277 ? -8.816 20.191 -2.531 1.00 93.00 277 ASP A N 1
ATOM 2167 C CA . ASP A 1 277 ? -8.547 20.154 -1.086 1.00 93.00 277 ASP A CA 1
ATOM 2168 C C . ASP A 1 277 ? -9.022 18.819 -0.487 1.00 93.00 277 ASP A C 1
ATOM 2170 O O . ASP A 1 277 ? -10.221 18.632 -0.275 1.00 93.00 277 ASP A O 1
ATOM 2174 N N . PRO A 1 278 ? -8.120 17.841 -0.279 1.00 95.12 278 PRO A N 1
ATOM 2175 C CA . PRO A 1 278 ? -8.472 16.577 0.360 1.00 95.12 278 PRO A CA 1
ATOM 2176 C C . PRO A 1 278 ? -9.045 16.742 1.778 1.00 95.12 278 PRO A C 1
ATOM 2178 O O . PRO A 1 278 ? -8.394 17.292 2.663 1.00 95.12 278 PRO A O 1
ATOM 2181 N N . ASP A 1 279 ? -10.214 16.152 2.043 1.00 94.62 279 ASP A N 1
ATOM 2182 C CA . ASP A 1 279 ? -10.820 16.079 3.383 1.00 94.62 279 ASP A CA 1
ATOM 2183 C C . ASP A 1 279 ? -10.051 15.143 4.330 1.00 94.62 279 ASP A C 1
ATOM 2185 O O . ASP A 1 279 ? -10.061 15.284 5.563 1.00 94.62 279 ASP A O 1
ATOM 2189 N N . VAL A 1 280 ? -9.421 14.122 3.749 1.00 95.50 280 VAL A N 1
ATOM 2190 C CA . VAL A 1 280 ? -8.752 13.042 4.467 1.00 95.50 280 VAL A CA 1
ATOM 2191 C C . VAL A 1 280 ? -7.390 12.773 3.851 1.00 95.50 280 VAL A C 1
ATOM 2193 O O . VAL A 1 280 ? -7.269 12.603 2.641 1.00 95.50 280 VAL A O 1
ATOM 2196 N N . MET A 1 281 ? -6.376 12.642 4.707 1.00 97.00 281 MET A N 1
ATOM 2197 C CA . MET A 1 281 ? -5.090 12.061 4.336 1.00 97.00 281 MET A CA 1
ATOM 2198 C C . MET A 1 281 ? -4.817 10.831 5.191 1.00 97.00 281 MET A C 1
ATOM 2200 O O . MET A 1 281 ? -4.804 10.916 6.422 1.00 97.00 281 MET A O 1
ATOM 2204 N N . GLN A 1 282 ? -4.566 9.693 4.551 1.00 95.75 282 GLN A N 1
ATOM 2205 C CA . GLN A 1 282 ? -4.297 8.435 5.243 1.00 95.75 282 GLN A CA 1
ATOM 2206 C C . GLN A 1 282 ? -3.092 7.711 4.633 1.00 95.75 282 GLN A C 1
ATOM 2208 O O . GLN A 1 282 ? -2.785 7.849 3.453 1.00 95.75 282 GLN A O 1
ATOM 2213 N N . SER A 1 283 ? -2.383 6.956 5.473 1.00 96.75 283 SER A N 1
ATOM 2214 C CA . SER A 1 283 ? -1.272 6.092 5.061 1.00 96.75 283 SER A CA 1
ATOM 2215 C C . SER A 1 283 ? -1.734 4.975 4.126 1.00 96.75 283 SER A C 1
ATOM 2217 O O . SER A 1 283 ? -2.756 4.344 4.405 1.00 96.75 283 SER A O 1
ATOM 2219 N N . ASP A 1 284 ? -0.925 4.648 3.112 1.00 97.94 284 ASP A N 1
ATOM 2220 C CA . ASP A 1 284 ? -1.129 3.467 2.257 1.00 97.94 284 ASP A CA 1
ATOM 2221 C C . ASP A 1 284 ? -1.397 2.196 3.085 1.00 97.94 284 ASP A C 1
ATOM 2223 O O . ASP A 1 284 ? -2.304 1.427 2.780 1.00 97.94 284 ASP A O 1
ATOM 2227 N N . CYS A 1 285 ? -0.643 1.991 4.174 1.00 97.94 285 CYS A N 1
ATOM 2228 C CA . CYS A 1 285 ? -0.751 0.795 5.014 1.00 97.94 285 CYS A CA 1
ATOM 2229 C C . CYS A 1 285 ? -2.118 0.675 5.700 1.00 97.94 285 CYS A C 1
ATOM 2231 O O . CYS A 1 285 ? -2.665 -0.421 5.811 1.00 97.94 285 CYS A O 1
ATOM 2233 N N . LEU A 1 286 ? -2.672 1.802 6.159 1.00 97.00 286 LEU A N 1
ATOM 2234 C CA . LEU A 1 286 ? -3.994 1.824 6.785 1.00 97.00 286 LEU A CA 1
ATOM 2235 C C . LEU A 1 286 ? -5.097 1.647 5.742 1.00 97.00 286 LEU A C 1
ATOM 2237 O O . LEU A 1 286 ? -6.042 0.901 5.980 1.00 97.00 286 LEU A O 1
ATOM 2241 N N . ALA A 1 287 ? -4.944 2.256 4.565 1.00 98.12 287 ALA A N 1
ATOM 2242 C CA . ALA A 1 287 ? -5.866 2.045 3.459 1.00 98.12 287 ALA A CA 1
ATOM 2243 C C . ALA A 1 287 ? -5.904 0.560 3.041 1.00 98.12 287 ALA A C 1
ATOM 2245 O O . ALA A 1 287 ? -6.981 -0.017 2.909 1.00 98.12 287 ALA A O 1
ATOM 2246 N N . LEU A 1 288 ? -4.747 -0.102 2.929 1.00 98.06 288 LEU A N 1
ATOM 2247 C CA . LEU A 1 288 ? -4.671 -1.543 2.654 1.00 98.06 288 LEU A CA 1
ATOM 2248 C C . LEU A 1 288 ? -5.365 -2.384 3.732 1.00 98.06 288 LEU A C 1
ATOM 2250 O O . LEU A 1 288 ? -6.064 -3.335 3.393 1.00 98.06 288 LEU A O 1
ATOM 2254 N N . HIS A 1 289 ? -5.216 -2.027 5.010 1.00 96.75 289 HIS A N 1
ATOM 2255 C CA . HIS A 1 289 ? -5.927 -2.688 6.109 1.00 96.75 289 HIS A CA 1
ATOM 2256 C C . HIS A 1 289 ? -7.451 -2.522 6.003 1.00 96.75 289 HIS A C 1
ATOM 2258 O O . HIS A 1 289 ? -8.194 -3.493 6.144 1.00 96.75 289 HIS A O 1
ATOM 2264 N N . ASN A 1 290 ? -7.918 -1.314 5.682 1.00 95.19 290 ASN A N 1
ATOM 2265 C CA . ASN A 1 290 ? -9.340 -1.027 5.487 1.00 95.19 290 ASN A CA 1
ATOM 2266 C C . ASN A 1 290 ? -9.931 -1.828 4.332 1.00 95.19 290 ASN A C 1
ATOM 2268 O O . ASN A 1 290 ? -10.992 -2.434 4.477 1.00 95.19 290 ASN A O 1
ATOM 2272 N N . PHE A 1 291 ? -9.212 -1.881 3.212 1.00 96.19 291 PHE A N 1
ATOM 2273 C CA . PHE A 1 291 ? -9.569 -2.738 2.093 1.00 96.19 291 PHE A CA 1
ATOM 2274 C C . PHE A 1 291 ? -9.628 -4.212 2.514 1.00 96.19 291 PHE A C 1
ATOM 2276 O O . PHE A 1 291 ? -10.609 -4.880 2.214 1.00 96.19 291 PHE A O 1
ATOM 2283 N N . ALA A 1 292 ? -8.627 -4.712 3.242 1.00 94.81 292 ALA A N 1
ATOM 2284 C CA . ALA A 1 292 ? -8.553 -6.115 3.644 1.00 94.81 292 ALA A CA 1
ATOM 2285 C C . ALA A 1 292 ? -9.777 -6.586 4.435 1.00 94.81 292 ALA A C 1
ATOM 2287 O O . ALA A 1 292 ? -10.282 -7.687 4.205 1.00 94.81 292 ALA A O 1
ATOM 2288 N N . LEU A 1 293 ? -10.239 -5.748 5.366 1.00 90.69 293 LEU A N 1
ATOM 2289 C CA . LEU A 1 293 ? -11.401 -6.038 6.196 1.00 90.69 293 LEU A CA 1
ATOM 2290 C C . LEU A 1 293 ? -12.706 -5.911 5.411 1.00 90.69 293 LEU A C 1
ATOM 2292 O O . LEU A 1 293 ? -13.555 -6.791 5.521 1.00 90.69 293 LEU A O 1
ATOM 2296 N N . ALA A 1 294 ? -12.852 -4.875 4.583 1.00 90.12 294 ALA A N 1
ATOM 2297 C CA . ALA A 1 294 ? -14.039 -4.705 3.747 1.00 90.12 294 ALA A CA 1
ATOM 2298 C C . ALA A 1 294 ? -14.174 -5.801 2.674 1.00 90.12 294 ALA A C 1
ATOM 2300 O O . ALA A 1 294 ? -15.280 -6.230 2.367 1.00 90.12 294 ALA A O 1
ATOM 2301 N N . GLU A 1 295 ? -13.051 -6.286 2.143 1.00 90.69 295 GLU A N 1
ATOM 2302 C CA . GLU A 1 295 ? -12.991 -7.396 1.186 1.00 90.69 295 GLU A CA 1
ATOM 2303 C C . GLU A 1 295 ? -13.242 -8.766 1.850 1.00 90.69 295 GLU A C 1
ATOM 2305 O O . GLU A 1 295 ? -13.449 -9.767 1.164 1.00 90.69 295 GLU A O 1
ATOM 2310 N N . GLY A 1 296 ? -13.217 -8.839 3.185 1.00 88.56 296 GLY A N 1
ATOM 2311 C CA . GLY A 1 296 ? -13.384 -10.090 3.924 1.00 88.56 296 GLY A CA 1
ATOM 2312 C C . GLY A 1 296 ? -12.185 -11.035 3.801 1.00 88.56 296 GLY A C 1
ATOM 2313 O O . GLY A 1 296 ? -12.344 -12.253 3.886 1.00 88.56 296 GLY A O 1
ATOM 2314 N N . LEU A 1 297 ? -10.971 -10.503 3.593 1.00 89.69 297 LEU A N 1
ATOM 2315 C CA . LEU A 1 297 ? -9.745 -11.317 3.532 1.00 89.69 297 LEU A CA 1
ATOM 2316 C C . LEU A 1 297 ? -9.384 -11.943 4.881 1.00 89.69 297 LEU A C 1
ATOM 2318 O O . LEU A 1 297 ? -8.651 -12.932 4.929 1.00 89.69 297 LEU A O 1
ATOM 2322 N N . ILE A 1 298 ? -9.890 -11.355 5.960 1.00 84.31 298 ILE A N 1
ATOM 2323 C CA . ILE A 1 298 ? -9.864 -11.886 7.313 1.00 84.31 298 ILE A CA 1
ATOM 2324 C C . ILE A 1 298 ? -11.263 -11.726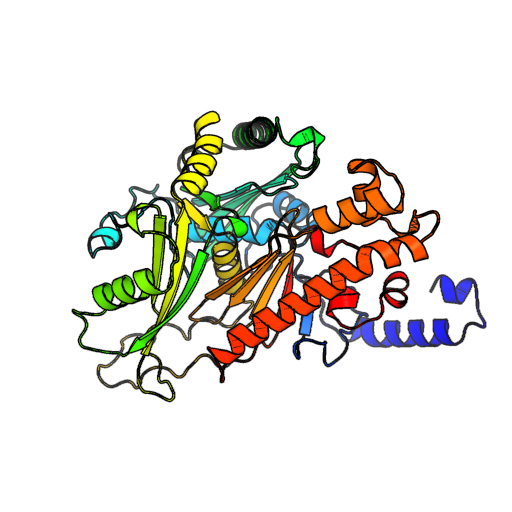 7.902 1.00 84.31 298 ILE A C 1
ATOM 2326 O O . ILE A 1 298 ? -11.924 -10.714 7.659 1.00 84.31 298 ILE A O 1
ATOM 2330 N N . ALA A 1 299 ? -11.735 -12.741 8.628 1.00 70.50 299 ALA A N 1
ATOM 2331 C CA . ALA A 1 299 ? -13.045 -12.688 9.263 1.00 70.50 299 ALA A CA 1
ATOM 2332 C C . ALA A 1 299 ? -13.120 -11.449 10.167 1.00 70.50 299 ALA A C 1
ATOM 2334 O O . ALA A 1 299 ? -12.212 -11.205 10.960 1.00 70.50 299 ALA A O 1
ATOM 2335 N N . GLY A 1 300 ? -14.170 -10.643 10.002 1.00 58.78 300 GLY A N 1
ATOM 2336 C CA . GLY A 1 300 ? -14.349 -9.420 10.778 1.00 58.78 300 GLY A CA 1
ATOM 2337 C C . GLY A 1 300 ? -14.468 -9.691 12.278 1.00 58.78 300 GLY A C 1
ATOM 2338 O O . GLY A 1 300 ? -14.601 -10.832 12.727 1.00 58.78 300 GLY A O 1
ATOM 2339 N N . LEU A 1 301 ? -14.447 -8.611 13.060 1.00 50.72 301 LEU A N 1
ATOM 2340 C CA . LEU A 1 301 ? -14.884 -8.632 14.454 1.00 50.72 301 LEU A CA 1
ATOM 2341 C C . LEU A 1 301 ? -16.187 -9.446 14.569 1.00 50.72 301 LEU A C 1
ATOM 2343 O O . LEU A 1 301 ? -17.097 -9.191 13.775 1.00 50.72 301 LEU A O 1
ATOM 2347 N N . PRO A 1 302 ? -16.315 -10.391 15.527 1.00 44.31 302 PRO A N 1
ATOM 2348 C CA . PRO A 1 302 ? -17.627 -10.922 15.879 1.00 44.31 302 PRO A CA 1
ATOM 2349 C C . PRO A 1 302 ? -18.547 -9.719 16.067 1.00 44.31 302 PRO A C 1
ATOM 2351 O O . PRO A 1 302 ? -18.131 -8.791 16.770 1.00 44.31 302 PRO A O 1
ATOM 2354 N N . GLU A 1 303 ? -19.704 -9.705 15.383 1.00 44.72 303 GLU A N 1
ATOM 2355 C CA . GLU A 1 303 ? -20.688 -8.618 15.471 1.00 44.72 303 GLU A CA 1
ATOM 2356 C C . GLU A 1 303 ? -20.690 -8.078 16.889 1.00 44.72 303 GLU A C 1
ATOM 2358 O O . GLU A 1 303 ? -20.807 -8.886 17.818 1.00 44.72 303 GLU A O 1
ATOM 2363 N N . GLU A 1 304 ? -20.508 -6.757 17.040 1.00 42.53 304 GLU A N 1
ATOM 2364 C CA . GLU A 1 304 ? -20.594 -6.089 18.332 1.00 42.53 304 GLU A CA 1
ATOM 2365 C C . GLU A 1 304 ? -21.727 -6.744 19.100 1.00 42.53 304 GLU A C 1
ATOM 2367 O O . GLU A 1 304 ? -22.895 -6.639 18.715 1.00 42.53 304 GLU A O 1
ATOM 2372 N N . SER A 1 305 ? -21.360 -7.499 20.133 1.00 39.25 305 SER A N 1
ATOM 2373 C CA . SER A 1 305 ? -22.295 -8.176 20.997 1.00 39.25 305 SER A CA 1
ATOM 2374 C C . SER A 1 305 ? -23.269 -7.107 21.458 1.00 39.25 305 SER A C 1
ATOM 2376 O O . SER A 1 305 ? -22.932 -6.216 22.243 1.00 39.25 305 SER A O 1
ATOM 2378 N N . LYS A 1 306 ? -24.462 -7.138 20.854 1.00 39.31 306 LYS A N 1
ATOM 2379 C CA . LYS A 1 306 ? -25.571 -6.239 21.134 1.00 39.31 306 LYS A CA 1
ATOM 2380 C C . LYS A 1 306 ? -25.711 -6.212 22.653 1.00 39.31 306 LYS A C 1
ATOM 2382 O O . LYS A 1 306 ? -26.162 -7.187 23.240 1.00 39.31 306 LYS A O 1
ATOM 2387 N N . LYS A 1 307 ? -25.312 -5.086 23.258 1.00 39.78 307 LYS A N 1
ATOM 2388 C CA . LYS A 1 307 ? -25.245 -4.826 24.708 1.00 39.78 307 LYS A CA 1
ATOM 2389 C C . LYS A 1 307 ? -24.172 -5.646 25.451 1.00 39.78 307 LYS A C 1
ATOM 2391 O O . LYS A 1 307 ? -24.462 -6.718 25.968 1.00 39.78 307 LYS A O 1
ATOM 2396 N N . LYS A 1 308 ? -22.982 -5.060 25.650 1.00 43.72 308 LYS A N 1
ATOM 2397 C CA . LYS A 1 308 ? -22.062 -5.476 26.729 1.00 43.72 308 LYS A CA 1
ATOM 2398 C C . LYS A 1 308 ? -22.802 -5.470 28.068 1.00 43.72 308 LYS A C 1
ATOM 2400 O O . LYS A 1 308 ? -23.263 -4.407 28.502 1.00 43.72 308 LYS A O 1
ATOM 2405 N N . LYS A 1 309 ? -22.888 -6.619 28.740 1.00 50.81 309 LYS A N 1
ATOM 2406 C CA . LYS A 1 309 ? -23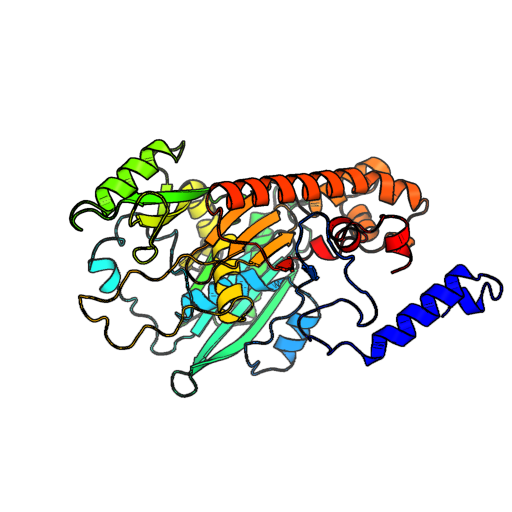.130 -6.638 30.185 1.00 50.81 309 LYS A CA 1
ATOM 2407 C C . LYS A 1 309 ? -21.822 -6.261 30.882 1.00 50.81 309 LYS A C 1
ATOM 2409 O O . LYS A 1 309 ? -20.738 -6.373 30.321 1.00 50.81 309 LYS A O 1
ATOM 2414 N N . LYS A 1 310 ? -21.925 -5.736 32.101 1.00 48.75 310 LYS A N 1
ATOM 2415 C CA . LYS A 1 310 ? -20.781 -5.221 32.871 1.00 48.75 310 LYS A CA 1
ATOM 2416 C C . LYS A 1 310 ? -19.809 -6.328 33.329 1.00 48.75 310 LYS A C 1
ATOM 2418 O O . LYS A 1 310 ? -18.722 -5.990 33.780 1.00 48.75 310 LYS A O 1
ATOM 2423 N N . ASP A 1 311 ? -20.200 -7.593 33.152 1.00 54.56 311 ASP A N 1
ATOM 2424 C CA . ASP A 1 311 ? -19.534 -8.789 33.680 1.00 54.56 311 ASP A CA 1
ATOM 2425 C C . ASP A 1 311 ? -19.023 -9.744 32.579 1.00 54.56 311 ASP A C 1
ATOM 2427 O O . ASP A 1 311 ? -18.643 -10.871 32.884 1.00 54.56 311 ASP A O 1
ATOM 2431 N N . ASP A 1 312 ? -19.029 -9.338 31.303 1.00 62.09 312 ASP A N 1
ATOM 2432 C CA . ASP A 1 312 ? -18.483 -10.181 30.231 1.00 62.09 312 ASP A CA 1
ATOM 2433 C C . ASP A 1 312 ? -16.943 -10.153 30.279 1.00 62.09 312 ASP A C 1
ATOM 2435 O O . ASP A 1 312 ? -16.340 -9.074 30.263 1.00 62.09 312 ASP A O 1
ATOM 2439 N N . GLU A 1 313 ? -16.310 -11.333 30.327 1.00 62.50 313 GLU A N 1
ATOM 2440 C CA . GLU A 1 313 ? -14.851 -11.481 30.233 1.00 62.50 313 GLU A CA 1
ATOM 2441 C C . GLU A 1 313 ? -14.305 -10.766 28.980 1.00 62.50 313 GLU A C 1
ATOM 2443 O O . GLU A 1 313 ? -14.958 -10.771 27.924 1.00 62.50 313 GLU A O 1
ATOM 2448 N N . PRO A 1 314 ? -13.118 -10.131 29.058 1.00 61.16 314 PRO A N 1
ATOM 2449 C CA . PRO A 1 314 ? -12.511 -9.493 27.901 1.00 61.16 314 PRO A CA 1
ATOM 2450 C C . PRO A 1 314 ? -12.339 -10.513 26.766 1.00 61.16 314 PRO A C 1
ATOM 2452 O O . PRO A 1 314 ? -11.962 -11.663 27.006 1.00 61.16 314 PRO A O 1
ATOM 2455 N N . PRO A 1 315 ? -12.615 -10.121 25.510 1.00 67.19 315 PRO A N 1
ATOM 2456 C CA . PRO A 1 315 ? -12.534 -11.049 24.399 1.00 67.19 315 PRO A CA 1
ATOM 2457 C C . PRO A 1 315 ? -11.102 -11.571 24.255 1.00 67.19 315 PRO A C 1
ATOM 2459 O O . PRO A 1 315 ? -10.136 -10.810 24.348 1.00 67.19 315 PRO A O 1
ATOM 2462 N N . ALA A 1 316 ? -10.978 -12.870 23.976 1.00 68.31 316 ALA A N 1
ATOM 2463 C CA . ALA A 1 316 ? -9.689 -13.512 23.750 1.00 68.31 316 ALA A CA 1
ATOM 2464 C C . ALA A 1 316 ? -8.900 -12.812 22.633 1.00 68.31 316 ALA A C 1
ATOM 2466 O O . ALA A 1 316 ? -9.487 -12.217 21.724 1.00 68.31 316 ALA A O 1
ATOM 2467 N N . GLU A 1 317 ? -7.574 -12.908 22.697 1.00 74.25 317 GLU A N 1
ATOM 2468 C CA . GLU A 1 317 ? -6.657 -12.408 21.673 1.00 74.25 317 GLU A CA 1
ATOM 2469 C C . GLU A 1 317 ? -6.970 -12.968 20.274 1.00 74.25 317 GLU A C 1
ATOM 2471 O O . GLU A 1 317 ? -7.415 -14.111 20.133 1.00 74.25 317 GLU A O 1
ATOM 2476 N N . ASP A 1 318 ? -6.713 -12.169 19.233 1.00 82.81 318 ASP A N 1
ATOM 2477 C CA . ASP A 1 318 ? -6.729 -12.651 17.852 1.00 82.81 318 ASP A CA 1
ATOM 2478 C C . ASP A 1 318 ? -5.694 -13.766 17.666 1.00 82.81 318 ASP A C 1
ATOM 2480 O O . ASP A 1 318 ? -4.497 -13.566 17.864 1.00 82.81 318 ASP A O 1
ATOM 2484 N N . ARG A 1 319 ? -6.155 -14.946 17.249 1.00 87.25 319 ARG A N 1
ATOM 2485 C CA . ARG A 1 319 ? -5.280 -16.098 16.974 1.00 87.25 319 ARG A CA 1
ATOM 2486 C C . ARG A 1 319 ? -4.784 -16.151 15.536 1.00 87.25 319 ARG A C 1
ATOM 2488 O O . ARG A 1 319 ? -3.807 -16.839 15.250 1.00 87.25 319 ARG A O 1
ATOM 2495 N N . GLU A 1 320 ? -5.448 -15.429 14.644 1.00 90.69 320 GLU A N 1
ATOM 2496 C CA . GLU A 1 320 ? -5.167 -15.439 13.216 1.00 90.69 320 GLU A CA 1
ATOM 2497 C C . GLU A 1 320 ? -4.967 -14.020 12.694 1.00 90.69 320 GLU A C 1
ATOM 2499 O O . GLU A 1 320 ? -5.649 -13.078 13.102 1.00 90.69 320 GLU A O 1
ATOM 2504 N N . ALA A 1 321 ? -4.029 -13.902 11.763 1.00 94.06 321 ALA A N 1
ATOM 2505 C CA . ALA A 1 321 ? -3.739 -12.701 11.010 1.00 94.06 321 ALA A CA 1
ATOM 2506 C C . ALA A 1 321 ? -3.533 -13.049 9.535 1.00 94.06 321 ALA A C 1
ATOM 2508 O O . ALA A 1 321 ? -3.176 -14.175 9.180 1.00 94.06 321 ALA A O 1
ATOM 2509 N N . ILE A 1 322 ? -3.669 -12.048 8.678 1.00 96.00 322 ILE A N 1
ATOM 2510 C CA . ILE A 1 322 ? -3.196 -12.106 7.295 1.00 96.00 322 ILE A CA 1
ATOM 2511 C C . ILE A 1 322 ? -2.087 -11.081 7.093 1.00 96.00 322 ILE A C 1
ATOM 2513 O O . ILE A 1 322 ? -2.050 -10.055 7.770 1.00 96.00 322 ILE A O 1
ATOM 2517 N N . ALA A 1 323 ? -1.203 -11.335 6.137 1.00 97.81 323 ALA A N 1
ATOM 2518 C CA . ALA A 1 323 ? -0.236 -10.362 5.659 1.00 97.81 323 ALA A CA 1
ATOM 2519 C C . ALA A 1 323 ? -0.629 -9.883 4.259 1.00 97.81 323 ALA A C 1
ATOM 2521 O O . ALA A 1 323 ? -0.998 -10.685 3.405 1.00 97.81 323 ALA A O 1
ATOM 2522 N N . ILE A 1 324 ? -0.515 -8.584 4.015 1.00 98.31 324 ILE A N 1
ATOM 2523 C CA . ILE A 1 324 ? -0.610 -7.958 2.701 1.00 98.31 324 ILE A CA 1
ATOM 2524 C C . ILE A 1 324 ? 0.733 -7.298 2.426 1.00 98.31 324 ILE A C 1
ATOM 2526 O O . ILE A 1 324 ? 1.234 -6.523 3.239 1.00 98.31 324 ILE A O 1
ATOM 2530 N N . VAL A 1 325 ? 1.324 -7.631 1.287 1.00 98.44 325 VAL A N 1
ATOM 2531 C CA . VAL A 1 325 ? 2.598 -7.092 0.825 1.00 98.44 325 VAL A CA 1
ATOM 2532 C C . VAL A 1 325 ? 2.340 -6.384 -0.498 1.00 98.44 325 VAL A C 1
ATOM 2534 O O . VAL A 1 325 ? 2.228 -7.018 -1.548 1.00 98.44 325 VAL A O 1
ATOM 2537 N N . ASP A 1 326 ? 2.219 -5.062 -0.427 1.00 98.38 326 ASP A N 1
ATOM 2538 C CA . ASP A 1 326 ? 2.037 -4.198 -1.590 1.00 98.38 326 ASP A CA 1
ATOM 2539 C C . ASP A 1 326 ? 3.398 -3.786 -2.147 1.00 98.38 326 ASP A C 1
ATOM 2541 O O . ASP A 1 326 ? 4.133 -3.015 -1.530 1.00 98.38 326 ASP A O 1
ATOM 2545 N N . VAL A 1 327 ? 3.748 -4.335 -3.309 1.00 97.81 327 VAL A N 1
ATOM 2546 C CA . VAL A 1 327 ? 5.012 -4.086 -3.998 1.00 97.81 327 VAL A CA 1
ATOM 2547 C C . VAL A 1 327 ? 4.808 -2.957 -5.005 1.00 97.81 327 VAL A C 1
ATOM 2549 O O . VAL A 1 327 ? 4.446 -3.171 -6.167 1.00 97.81 327 VAL A O 1
ATOM 2552 N N . GLY A 1 328 ? 5.049 -1.730 -4.551 1.00 96.06 328 GLY A N 1
ATOM 2553 C CA . GLY A 1 328 ? 4.980 -0.519 -5.359 1.00 96.06 328 GLY A CA 1
ATOM 2554 C C . GLY A 1 328 ? 6.237 -0.265 -6.198 1.00 96.06 328 GLY A C 1
ATOM 2555 O O . GLY A 1 328 ? 7.145 -1.092 -6.312 1.00 96.06 328 GLY A O 1
ATOM 2556 N N . SER A 1 329 ? 6.301 0.918 -6.815 1.00 93.75 329 SER A N 1
ATOM 2557 C CA . SER A 1 329 ? 7.471 1.349 -7.594 1.00 93.75 329 SER A CA 1
ATOM 2558 C C . SER A 1 329 ? 8.670 1.663 -6.700 1.00 93.75 329 SER A C 1
ATOM 2560 O O . SER A 1 329 ? 9.758 1.161 -6.963 1.00 93.75 329 SER A O 1
ATOM 2562 N N . ASP A 1 330 ? 8.470 2.442 -5.638 1.00 92.25 330 ASP A N 1
ATOM 2563 C CA . ASP A 1 330 ? 9.555 2.910 -4.765 1.00 92.25 330 ASP A CA 1
ATOM 2564 C C . ASP A 1 330 ? 9.503 2.323 -3.356 1.00 92.25 330 ASP A C 1
ATOM 2566 O O . ASP A 1 330 ? 10.505 2.395 -2.650 1.00 92.25 330 ASP A O 1
ATOM 2570 N N . ALA A 1 331 ? 8.366 1.745 -2.959 1.00 96.06 331 ALA A N 1
ATOM 2571 C CA . ALA A 1 331 ? 8.113 1.225 -1.621 1.00 96.06 331 ALA A CA 1
ATOM 2572 C C . ALA A 1 331 ? 7.511 -0.182 -1.666 1.00 96.06 331 ALA A C 1
ATOM 2574 O O . ALA A 1 331 ? 6.752 -0.504 -2.583 1.00 96.06 331 ALA A O 1
ATOM 2575 N N . VAL A 1 332 ? 7.796 -0.970 -0.628 1.00 98.25 332 VAL A N 1
ATOM 2576 C CA . VAL A 1 332 ? 7.040 -2.180 -0.298 1.00 98.25 332 VAL A CA 1
ATOM 2577 C C . VAL A 1 332 ? 6.359 -1.962 1.044 1.00 98.25 332 VAL A C 1
ATOM 2579 O O . VAL A 1 332 ? 7.045 -1.795 2.055 1.00 98.25 332 VAL A O 1
ATOM 2582 N N . ASN A 1 333 ? 5.028 -1.966 1.059 1.00 98.50 333 ASN A N 1
ATOM 2583 C CA . ASN A 1 333 ? 4.245 -1.871 2.288 1.00 98.50 333 ASN A CA 1
ATOM 2584 C C . ASN A 1 333 ? 3.934 -3.287 2.788 1.00 98.50 333 ASN A C 1
ATOM 2586 O O . ASN A 1 333 ? 3.310 -4.071 2.077 1.00 98.50 333 ASN A O 1
ATOM 2590 N N . ILE A 1 334 ? 4.367 -3.617 4.004 1.00 98.50 334 ILE A N 1
ATOM 2591 C CA . ILE A 1 334 ? 4.079 -4.884 4.683 1.00 98.50 334 ILE A CA 1
ATOM 2592 C C . ILE A 1 334 ? 3.040 -4.588 5.757 1.00 98.50 334 ILE A C 1
ATOM 2594 O O . ILE A 1 334 ? 3.332 -3.875 6.714 1.00 98.50 334 ILE A O 1
ATOM 2598 N N . VAL A 1 335 ? 1.840 -5.136 5.608 1.00 98.38 335 VAL A N 1
ATOM 2599 C CA . VAL A 1 335 ? 0.705 -4.904 6.505 1.00 98.38 335 VAL A CA 1
ATOM 2600 C C . VAL A 1 335 ? 0.245 -6.241 7.062 1.00 98.38 335 VAL A C 1
ATOM 2602 O O . VAL A 1 335 ? -0.195 -7.103 6.312 1.00 98.38 335 VAL A O 1
ATOM 2605 N N . VAL A 1 336 ? 0.327 -6.424 8.374 1.00 97.88 336 VAL A N 1
ATOM 2606 C CA . VAL A 1 336 ? -0.247 -7.577 9.069 1.00 97.88 336 VAL A CA 1
ATOM 2607 C C . VAL A 1 336 ? -1.553 -7.130 9.713 1.00 97.88 336 VAL A C 1
ATOM 2609 O O . VAL A 1 336 ? -1.565 -6.229 10.550 1.00 97.88 336 VAL A O 1
ATOM 2612 N N . SER A 1 337 ? -2.658 -7.726 9.278 1.00 95.69 337 SER A N 1
ATOM 2613 C CA . SER A 1 337 ? -4.008 -7.371 9.713 1.00 95.69 337 SER A CA 1
ATOM 2614 C C . SER A 1 337 ? -4.605 -8.483 10.558 1.00 95.69 337 SER A C 1
ATOM 2616 O O . SER A 1 337 ? -4.639 -9.637 10.130 1.00 95.69 337 SER A O 1
ATOM 2618 N N . THR A 1 338 ? -5.116 -8.110 11.726 1.00 91.69 338 THR A N 1
ATOM 2619 C CA . THR A 1 338 ? -6.057 -8.902 12.519 1.00 91.69 338 THR A CA 1
ATOM 2620 C C . THR A 1 338 ? -7.454 -8.268 12.415 1.00 91.69 338 THR A C 1
ATOM 2622 O O . THR A 1 338 ? -7.582 -7.155 11.896 1.00 91.69 338 THR A O 1
ATOM 2625 N N . PRO A 1 339 ? -8.517 -8.917 12.919 1.00 85.25 339 PRO A N 1
ATOM 2626 C CA . PRO A 1 339 ? -9.845 -8.306 12.986 1.00 85.25 339 PRO A CA 1
ATOM 2627 C C . PRO A 1 339 ? -9.889 -7.001 13.799 1.00 85.25 339 PRO A C 1
ATOM 2629 O O . PRO A 1 339 ? -10.766 -6.169 13.577 1.00 85.25 339 PRO A O 1
ATOM 2632 N N . ARG A 1 340 ? -8.976 -6.829 14.766 1.00 84.06 340 ARG A N 1
ATOM 2633 C CA . ARG A 1 340 ? -8.975 -5.710 15.727 1.00 84.06 340 ARG A CA 1
ATOM 2634 C C . ARG A 1 340 ? -7.825 -4.735 15.572 1.00 84.06 340 ARG A C 1
ATOM 2636 O O . ARG A 1 340 ? -7.885 -3.655 16.155 1.00 84.06 340 ARG A O 1
ATOM 2643 N N . GLN A 1 341 ? -6.763 -5.124 14.883 1.00 88.31 341 GLN A N 1
ATOM 2644 C CA . GLN A 1 341 ? -5.526 -4.368 14.878 1.00 88.31 341 GLN A CA 1
ATOM 2645 C C . GLN A 1 341 ? -4.804 -4.488 13.542 1.00 88.31 341 GLN A C 1
ATOM 2647 O O . GLN A 1 341 ? -4.884 -5.492 12.834 1.00 88.31 341 GLN A O 1
ATOM 2652 N N . VAL A 1 342 ? -4.025 -3.455 13.243 1.00 94.19 342 VAL A N 1
ATOM 2653 C CA . VAL A 1 342 ? -3.054 -3.450 12.159 1.00 94.19 342 VAL A CA 1
ATOM 2654 C C . VAL A 1 342 ? -1.652 -3.228 12.708 1.00 94.19 342 VAL A C 1
ATOM 2656 O O . VAL A 1 342 ? -1.418 -2.319 13.510 1.00 94.19 342 VAL A O 1
ATOM 2659 N N . TRP A 1 343 ? -0.722 -4.055 12.238 1.00 96.44 343 TRP A N 1
ATOM 2660 C CA . TRP A 1 343 ? 0.718 -3.852 12.322 1.00 96.44 343 TRP A CA 1
ATOM 2661 C C . TRP A 1 343 ? 1.250 -3.586 10.918 1.00 96.44 343 TRP A C 1
ATOM 2663 O O . TRP A 1 343 ? 0.785 -4.187 9.951 1.00 96.44 343 TRP A O 1
ATOM 2673 N N . PHE A 1 344 ? 2.225 -2.696 10.768 1.00 97.56 344 PHE A N 1
ATOM 2674 C CA . PHE A 1 344 ? 2.811 -2.448 9.458 1.00 97.56 344 PHE A CA 1
ATOM 2675 C C . PHE A 1 344 ? 4.257 -1.975 9.523 1.00 97.56 344 PHE A C 1
ATOM 2677 O O . PHE A 1 344 ? 4.703 -1.354 10.488 1.00 97.56 344 PHE A O 1
ATOM 2684 N N . ARG A 1 345 ? 4.968 -2.220 8.425 1.00 96.75 345 ARG A N 1
ATOM 2685 C CA . ARG A 1 345 ? 6.313 -1.721 8.156 1.00 96.75 345 ARG A CA 1
ATOM 2686 C C . ARG A 1 345 ? 6.444 -1.422 6.670 1.00 96.75 345 ARG A C 1
ATOM 2688 O O . ARG A 1 345 ? 5.970 -2.190 5.840 1.00 96.75 345 ARG A O 1
ATOM 2695 N N . THR A 1 346 ? 7.135 -0.340 6.340 1.00 97.56 346 THR A N 1
ATOM 2696 C CA . THR A 1 346 ? 7.407 0.027 4.948 1.00 97.56 346 THR A CA 1
ATOM 2697 C C . THR A 1 346 ? 8.893 -0.089 4.659 1.00 97.56 346 THR A C 1
ATOM 2699 O O . THR A 1 346 ? 9.718 0.413 5.424 1.00 97.56 346 THR A O 1
ATOM 2702 N N . LEU A 1 347 ? 9.240 -0.733 3.548 1.00 97.00 347 LEU A N 1
ATOM 2703 C CA . LEU A 1 347 ? 10.611 -0.823 3.061 1.00 97.00 347 LEU A CA 1
ATOM 2704 C C . LEU A 1 347 ? 10.874 0.258 2.010 1.00 97.00 347 LEU A C 1
ATOM 2706 O O . LEU A 1 347 ? 10.045 0.515 1.132 1.00 97.00 347 LEU A O 1
ATOM 2710 N N . ALA A 1 348 ? 12.063 0.860 2.068 1.00 93.75 348 ALA A N 1
ATOM 2711 C CA . ALA A 1 348 ? 12.530 1.848 1.098 1.00 93.75 348 ALA A CA 1
ATOM 2712 C C . ALA A 1 348 ? 13.081 1.210 -0.195 1.00 93.75 348 ALA A C 1
ATOM 2714 O O . ALA A 1 348 ? 14.155 1.563 -0.671 1.00 93.75 348 ALA A O 1
ATOM 2715 N N . THR A 1 349 ? 12.365 0.220 -0.726 1.00 94.69 349 THR A N 1
ATOM 2716 C CA . THR A 1 349 ? 12.695 -0.507 -1.957 1.00 94.69 349 THR A CA 1
ATOM 2717 C C . THR A 1 349 ? 11.413 -0.815 -2.720 1.00 94.69 349 THR A C 1
ATOM 2719 O O . THR A 1 349 ? 10.332 -0.763 -2.144 1.00 94.69 349 THR A O 1
ATOM 2722 N N . GLY A 1 350 ? 11.507 -1.158 -4.000 1.00 93.44 350 GLY A N 1
ATOM 2723 C CA . GLY A 1 350 ? 10.347 -1.529 -4.799 1.00 93.44 350 GLY A CA 1
ATOM 2724 C C . GLY A 1 350 ? 10.732 -1.929 -6.215 1.00 93.44 350 GLY A C 1
ATOM 2725 O O . GLY A 1 350 ? 11.890 -2.222 -6.524 1.00 93.44 350 GLY A O 1
ATOM 2726 N N . GLY A 1 351 ? 9.757 -1.907 -7.119 1.00 94.81 351 GLY A N 1
ATOM 2727 C CA . GLY A 1 351 ? 9.957 -2.277 -8.515 1.00 94.81 351 GLY A CA 1
ATOM 2728 C C . GLY A 1 351 ? 11.033 -1.460 -9.243 1.00 94.81 351 GLY A C 1
ATOM 2729 O O . GLY A 1 351 ? 11.606 -1.968 -10.208 1.00 94.81 351 GLY A O 1
ATOM 2730 N N . ASN A 1 352 ? 11.322 -0.231 -8.814 1.00 94.88 352 ASN A N 1
ATOM 2731 C CA . ASN A 1 352 ? 12.358 0.622 -9.393 1.00 94.88 352 ASN A CA 1
ATOM 2732 C C . ASN A 1 352 ? 13.769 0.150 -9.028 1.00 94.88 352 ASN A C 1
ATOM 2734 O O . ASN A 1 352 ? 14.688 0.366 -9.818 1.00 94.88 352 ASN A O 1
ATOM 2738 N N . THR A 1 353 ? 13.953 -0.530 -7.892 1.00 95.50 353 THR A N 1
ATOM 2739 C CA . THR A 1 353 ? 15.236 -1.146 -7.522 1.00 95.50 353 THR A CA 1
ATOM 2740 C C . THR A 1 353 ? 15.608 -2.231 -8.532 1.00 95.50 353 THR A C 1
ATOM 2742 O O . THR A 1 353 ? 16.680 -2.169 -9.130 1.00 95.50 353 THR A O 1
ATOM 2745 N N . LEU A 1 354 ? 14.660 -3.116 -8.864 1.00 94.88 354 LEU A N 1
ATOM 2746 C CA . LEU A 1 354 ? 14.825 -4.122 -9.924 1.00 94.88 354 LEU A CA 1
ATOM 2747 C C . LEU A 1 354 ? 15.178 -3.477 -11.271 1.00 94.88 354 LEU A C 1
ATOM 2749 O O . LEU A 1 354 ? 16.089 -3.919 -11.969 1.00 94.88 354 LEU A O 1
ATOM 2753 N N . THR A 1 355 ? 14.476 -2.399 -11.635 1.00 95.69 355 THR A N 1
ATOM 2754 C CA . THR A 1 355 ? 14.750 -1.669 -12.878 1.00 95.69 355 THR A CA 1
ATOM 2755 C C . THR A 1 355 ? 16.172 -1.104 -12.891 1.00 95.69 355 THR A C 1
ATOM 2757 O O . THR A 1 355 ? 16.866 -1.244 -13.895 1.00 95.69 355 THR A O 1
ATOM 2760 N N . LYS A 1 356 ? 16.645 -0.524 -11.781 1.00 95.75 356 LYS A N 1
ATOM 2761 C CA . LYS A 1 356 ? 18.017 -0.004 -11.643 1.00 95.75 356 LYS A CA 1
ATOM 2762 C C . LYS A 1 356 ? 19.067 -1.117 -11.740 1.00 95.75 356 LYS A C 1
ATOM 2764 O O . LYS A 1 356 ? 20.101 -0.907 -12.375 1.00 95.75 356 LYS A O 1
ATOM 2769 N N . SER A 1 357 ? 18.809 -2.298 -11.181 1.00 96.00 357 SER A N 1
ATOM 2770 C CA . SER A 1 357 ? 19.717 -3.449 -11.295 1.00 96.00 357 SER A CA 1
ATOM 2771 C C . SER A 1 357 ? 19.818 -3.949 -12.743 1.00 96.00 357 SER A C 1
ATOM 2773 O O . SER A 1 357 ? 20.916 -4.206 -13.238 1.00 96.00 357 SER A O 1
ATOM 2775 N N . LEU A 1 358 ? 18.709 -3.947 -13.491 1.00 95.75 358 LEU A N 1
ATOM 2776 C CA . LEU A 1 358 ? 18.705 -4.257 -14.927 1.00 95.75 358 LEU A CA 1
ATOM 2777 C C . LEU A 1 358 ? 19.394 -3.184 -15.785 1.00 95.75 358 LEU A C 1
ATOM 2779 O O . LEU A 1 358 ? 20.103 -3.537 -16.729 1.00 95.75 358 LEU A O 1
ATOM 2783 N N . VAL A 1 359 ? 19.233 -1.896 -15.453 1.00 96.12 359 VAL A N 1
ATOM 2784 C CA . VAL A 1 359 ? 19.984 -0.793 -16.086 1.00 96.12 359 VAL A CA 1
ATOM 2785 C C . VAL A 1 359 ? 21.484 -1.059 -15.984 1.00 96.12 359 VAL A C 1
ATOM 2787 O O . VAL A 1 359 ? 22.170 -1.040 -17.003 1.00 96.12 359 VAL A O 1
ATOM 2790 N N . LYS A 1 360 ? 21.980 -1.376 -14.781 1.00 95.75 360 LYS A N 1
ATOM 2791 C CA . LYS A 1 360 ? 23.403 -1.660 -14.541 1.00 95.75 360 LYS A CA 1
ATOM 2792 C C . LYS A 1 360 ? 23.877 -2.912 -15.283 1.00 95.75 360 LYS A C 1
ATOM 2794 O O . LYS A 1 360 ? 24.916 -2.878 -15.931 1.00 95.75 360 LYS A O 1
ATOM 2799 N N . GLN A 1 361 ? 23.109 -4.000 -15.221 1.00 96.06 361 GLN A N 1
ATOM 2800 C CA . GLN A 1 361 ? 23.509 -5.290 -15.790 1.00 96.06 361 GLN A CA 1
ATOM 2801 C C . GLN A 1 361 ? 23.562 -5.293 -17.325 1.00 96.06 361 GLN A C 1
ATOM 2803 O O . GLN A 1 361 ? 24.400 -5.976 -17.920 1.00 96.06 361 GLN A O 1
ATOM 2808 N N . PHE A 1 362 ? 22.644 -4.573 -17.975 1.00 94.94 362 PHE A N 1
ATOM 2809 C CA . PHE A 1 362 ? 22.479 -4.597 -19.431 1.00 94.94 362 PHE A CA 1
ATOM 2810 C C . PHE A 1 362 ? 22.859 -3.281 -20.119 1.00 94.94 362 PHE A C 1
ATOM 2812 O O . PHE A 1 362 ? 22.766 -3.210 -21.343 1.00 94.94 362 PHE A O 1
ATOM 2819 N N . ASN A 1 363 ? 23.292 -2.267 -19.362 1.00 95.38 363 ASN A N 1
ATOM 2820 C CA . ASN A 1 363 ? 23.586 -0.920 -19.855 1.00 95.38 363 ASN A CA 1
ATOM 2821 C C . ASN A 1 363 ? 22.416 -0.325 -20.667 1.00 95.38 363 ASN A C 1
ATOM 2823 O O . ASN A 1 363 ? 22.575 0.122 -21.802 1.00 95.38 363 ASN A O 1
ATOM 2827 N N . LEU A 1 364 ? 21.211 -0.400 -20.097 1.00 95.88 364 LEU A N 1
ATOM 2828 C CA . LEU A 1 364 ? 19.960 0.046 -20.718 1.00 95.88 364 LEU A CA 1
ATOM 2829 C C . LEU A 1 364 ? 19.506 1.388 -20.147 1.00 95.88 364 LEU A C 1
ATOM 2831 O O . LEU A 1 364 ? 19.825 1.726 -19.011 1.00 95.88 364 LEU A O 1
ATOM 2835 N N . THR A 1 365 ? 18.657 2.111 -20.876 1.00 95.62 365 THR A N 1
ATOM 2836 C CA . THR A 1 365 ? 17.898 3.215 -20.266 1.00 95.62 365 THR A CA 1
ATOM 2837 C C . THR A 1 365 ? 16.875 2.679 -19.261 1.00 95.62 365 THR A C 1
ATOM 2839 O O . THR A 1 365 ? 16.427 1.532 -19.368 1.00 95.62 365 THR A O 1
ATOM 2842 N N . PHE A 1 366 ? 16.432 3.510 -18.311 1.00 95.44 366 PHE A N 1
ATOM 2843 C CA . PHE A 1 366 ? 15.426 3.115 -17.315 1.00 95.44 366 PHE A CA 1
ATOM 2844 C C . PHE A 1 366 ? 14.149 2.559 -17.971 1.00 95.44 366 PHE A C 1
ATOM 2846 O O . PHE A 1 366 ? 13.642 1.500 -17.596 1.00 95.44 366 PHE A O 1
ATOM 2853 N N . ARG A 1 367 ? 13.680 3.210 -19.043 1.00 93.50 367 ARG A N 1
ATOM 2854 C CA . ARG A 1 367 ? 12.520 2.768 -19.833 1.00 93.50 367 ARG A CA 1
ATOM 2855 C C . ARG A 1 367 ? 12.742 1.419 -20.523 1.00 93.50 367 ARG A C 1
ATOM 2857 O O . ARG A 1 367 ? 11.821 0.603 -20.577 1.00 93.50 367 ARG A O 1
ATOM 2864 N N . GLN A 1 368 ? 13.931 1.177 -21.076 1.00 94.88 368 GLN A N 1
ATOM 2865 C CA . GLN A 1 368 ? 14.277 -0.112 -21.687 1.00 94.88 368 GLN A CA 1
ATOM 2866 C C . GLN A 1 368 ? 14.353 -1.223 -20.632 1.00 94.88 368 GLN A C 1
ATOM 2868 O O . GLN A 1 368 ? 13.781 -2.293 -20.837 1.00 94.88 368 GLN A O 1
ATOM 2873 N N . ALA A 1 369 ? 14.979 -0.953 -19.485 1.00 95.25 369 ALA A N 1
ATOM 2874 C CA . ALA A 1 369 ? 15.058 -1.884 -18.365 1.00 95.25 369 ALA A CA 1
ATOM 2875 C C . ALA A 1 369 ? 13.672 -2.229 -17.798 1.00 95.25 369 ALA A C 1
ATOM 2877 O O . ALA A 1 369 ? 13.390 -3.395 -17.536 1.00 95.25 369 ALA A O 1
ATOM 2878 N N . GLN A 1 370 ? 12.762 -1.255 -17.696 1.00 92.88 370 GLN A N 1
ATOM 2879 C CA . GLN A 1 370 ? 11.381 -1.500 -17.273 1.00 92.88 370 GLN A CA 1
ATOM 2880 C C . GLN A 1 370 ? 10.647 -2.436 -18.243 1.00 92.88 370 GLN A C 1
ATOM 2882 O O . GLN A 1 370 ? 9.945 -3.345 -17.806 1.00 92.88 370 GLN A O 1
ATOM 2887 N N . LYS A 1 371 ? 10.818 -2.244 -19.559 1.00 92.62 371 LYS A N 1
ATOM 2888 C CA . LYS A 1 371 ? 10.256 -3.158 -20.567 1.00 92.62 371 LYS A CA 1
ATOM 2889 C C . LYS A 1 371 ? 10.844 -4.563 -20.440 1.00 92.62 371 LYS A C 1
ATOM 2891 O O . LYS A 1 371 ? 10.106 -5.532 -20.580 1.00 92.62 371 LYS A O 1
ATOM 28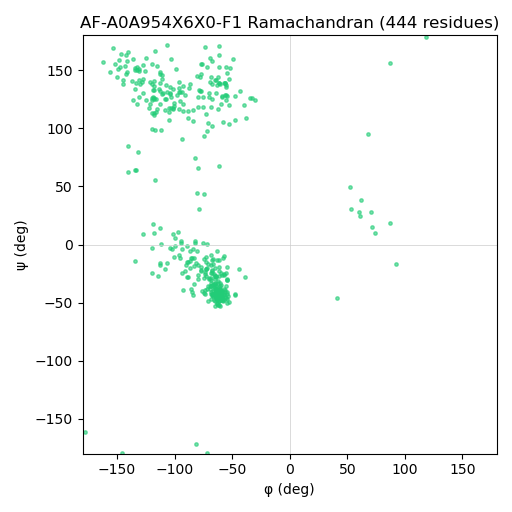96 N N . LEU A 1 372 ? 12.146 -4.672 -20.169 1.00 92.88 372 LEU A N 1
ATOM 2897 C CA . LEU A 1 372 ? 12.817 -5.955 -19.971 1.00 92.88 372 LEU A CA 1
ATOM 2898 C C . LEU A 1 372 ? 12.326 -6.673 -18.705 1.00 92.88 372 LEU A C 1
ATOM 2900 O O . LEU A 1 372 ? 12.094 -7.875 -18.757 1.00 92.88 372 LEU A O 1
ATOM 2904 N N . LYS A 1 373 ? 12.097 -5.940 -17.607 1.00 92.62 373 LYS A N 1
ATOM 2905 C CA . LYS A 1 373 ? 11.549 -6.461 -16.340 1.00 92.62 373 LYS A CA 1
ATOM 2906 C C . LYS A 1 373 ? 10.219 -7.196 -16.519 1.00 92.62 373 LYS A C 1
ATOM 2908 O O . LYS A 1 373 ? 10.000 -8.242 -15.923 1.00 92.62 373 LYS A O 1
ATOM 2913 N N . HIS A 1 374 ? 9.350 -6.652 -17.368 1.00 87.44 374 HIS A N 1
ATOM 2914 C CA . HIS A 1 374 ? 8.038 -7.232 -17.681 1.00 87.44 374 HIS A CA 1
ATOM 2915 C C . HIS A 1 374 ? 8.082 -8.287 -18.792 1.00 87.44 374 HIS A C 1
ATOM 2917 O O . HIS A 1 374 ? 7.105 -8.992 -19.022 1.00 87.44 374 HIS A O 1
ATOM 2923 N N . ALA A 1 375 ? 9.199 -8.402 -19.513 1.00 87.56 375 ALA A N 1
ATOM 2924 C CA . ALA A 1 375 ? 9.356 -9.334 -20.624 1.00 87.56 375 ALA A CA 1
ATOM 2925 C C . ALA A 1 375 ? 10.761 -9.966 -20.629 1.00 87.56 375 ALA A C 1
ATOM 2927 O O . ALA A 1 375 ? 11.505 -9.795 -21.602 1.00 87.56 375 ALA A O 1
ATOM 2928 N N . PRO A 1 376 ? 11.137 -10.728 -19.583 1.00 85.69 376 PRO A N 1
ATOM 2929 C CA . PRO A 1 376 ? 12.482 -11.293 -19.451 1.00 85.69 376 PRO A CA 1
ATOM 2930 C C . PRO A 1 376 ? 12.843 -12.255 -20.584 1.00 85.69 376 PRO A C 1
ATOM 2932 O O . PRO A 1 376 ? 14.011 -12.358 -20.946 1.00 85.69 376 PRO A O 1
ATOM 2935 N N . ALA A 1 377 ? 11.853 -12.900 -21.211 1.00 84.44 377 ALA A N 1
ATOM 2936 C CA . ALA A 1 377 ? 12.047 -13.755 -22.384 1.00 84.44 377 ALA A CA 1
ATOM 2937 C C . ALA A 1 377 ? 12.627 -13.008 -23.602 1.00 84.44 377 ALA A C 1
ATOM 2939 O O . ALA A 1 377 ? 13.181 -13.634 -24.500 1.00 84.44 377 ALA A O 1
ATOM 2940 N N . LYS A 1 378 ? 12.522 -11.671 -23.641 1.00 87.25 378 LYS A N 1
ATOM 2941 C CA . LYS A 1 378 ? 13.155 -10.827 -24.669 1.00 87.25 378 LYS A CA 1
ATOM 2942 C C . LYS A 1 378 ? 14.615 -10.497 -24.346 1.00 87.25 378 LYS A C 1
ATOM 2944 O O . LYS A 1 378 ? 15.273 -9.835 -25.145 1.00 87.25 378 LYS A O 1
ATOM 2949 N N . SER A 1 379 ? 15.120 -10.917 -23.185 1.00 87.75 379 SER A N 1
ATOM 2950 C CA . SER A 1 379 ? 16.522 -10.735 -22.822 1.00 87.75 379 SER A CA 1
ATOM 2951 C C . SER A 1 379 ? 17.421 -11.524 -23.774 1.00 87.75 379 SER A C 1
ATOM 2953 O O . SER A 1 379 ? 17.235 -12.735 -23.905 1.00 87.75 379 SER A O 1
ATOM 2955 N N . PRO A 1 380 ? 18.465 -10.905 -24.356 1.00 83.94 380 PRO A N 1
ATOM 2956 C CA . PRO A 1 380 ? 19.476 -11.637 -25.119 1.00 83.94 380 PRO A CA 1
ATOM 2957 C C . PRO A 1 380 ? 20.195 -12.702 -24.281 1.00 83.94 380 PRO A C 1
ATOM 2959 O O . PRO A 1 380 ? 20.758 -13.651 -24.818 1.00 83.94 380 PRO A O 1
ATOM 2962 N N . ARG A 1 381 ? 20.230 -12.517 -22.953 1.00 88.81 381 ARG A N 1
ATOM 2963 C CA . ARG A 1 381 ? 20.895 -13.402 -21.992 1.00 88.81 381 ARG A CA 1
ATOM 2964 C C . ARG A 1 381 ? 20.026 -13.533 -20.744 1.00 88.81 381 ARG A C 1
ATOM 2966 O O . ARG A 1 381 ? 20.219 -12.814 -19.766 1.00 88.81 381 ARG A O 1
ATOM 2973 N N . VAL A 1 382 ? 19.068 -14.457 -20.780 1.00 87.38 382 VAL A N 1
ATOM 2974 C CA . VAL A 1 382 ? 18.096 -14.685 -19.692 1.00 87.38 382 VAL A CA 1
ATOM 2975 C C . VAL A 1 382 ? 18.782 -15.003 -18.353 1.00 87.38 382 VAL A C 1
ATOM 2977 O O . VAL A 1 382 ? 18.393 -14.464 -17.326 1.00 87.38 382 VAL A O 1
ATOM 2980 N N . TYR A 1 383 ? 19.873 -15.772 -18.343 1.00 86.94 383 TYR A N 1
ATOM 2981 C CA . TYR A 1 383 ? 20.623 -16.052 -17.108 1.00 86.94 383 TYR A CA 1
ATOM 2982 C C . TYR A 1 383 ? 21.182 -14.779 -16.439 1.00 86.94 383 TYR A C 1
ATOM 2984 O O . TYR A 1 383 ? 21.175 -14.665 -15.218 1.00 86.94 383 TYR A O 1
ATOM 2992 N N . LYS A 1 384 ? 21.607 -13.777 -17.229 1.00 90.31 384 LYS A N 1
ATOM 2993 C CA . LYS A 1 384 ? 22.056 -12.478 -16.702 1.00 90.31 384 LYS A CA 1
ATOM 2994 C C . LYS A 1 384 ? 20.912 -11.659 -16.122 1.00 90.31 384 LYS A C 1
ATOM 2996 O O . LYS A 1 384 ? 21.172 -10.837 -15.252 1.00 90.31 384 LYS A O 1
ATOM 3001 N N . TYR A 1 385 ? 19.693 -11.849 -16.631 1.00 91.69 385 TYR A N 1
ATOM 3002 C CA . TYR A 1 385 ? 18.500 -11.213 -16.083 1.00 91.69 385 TYR A CA 1
ATOM 3003 C C . TYR A 1 385 ? 18.254 -11.733 -14.671 1.00 91.69 385 TYR A C 1
ATOM 3005 O O . TYR A 1 385 ? 18.199 -10.930 -13.747 1.00 91.69 385 TYR A O 1
ATOM 3013 N N . PHE A 1 386 ? 18.208 -13.059 -14.497 1.00 89.44 386 PHE A N 1
ATOM 3014 C CA . PHE A 1 386 ? 17.985 -13.665 -13.184 1.00 89.44 386 PHE A CA 1
ATOM 3015 C C . PHE A 1 386 ? 19.074 -13.297 -12.185 1.00 89.44 386 PHE A C 1
ATOM 3017 O O . PHE A 1 386 ? 18.744 -12.805 -11.113 1.00 89.44 386 PHE A O 1
ATOM 3024 N N . ALA A 1 387 ? 20.345 -13.368 -12.584 1.00 90.38 387 ALA A N 1
ATOM 3025 C CA . ALA A 1 387 ? 21.456 -12.939 -11.734 1.00 90.38 387 ALA A CA 1
ATOM 3026 C C . ALA A 1 387 ? 21.354 -11.469 -11.271 1.00 90.38 387 ALA A C 1
ATOM 3028 O O . ALA A 1 387 ? 21.898 -11.117 -10.231 1.00 90.38 387 ALA A O 1
ATOM 3029 N N . ALA A 1 388 ? 20.676 -10.598 -12.031 1.00 92.94 388 ALA A N 1
ATOM 3030 C CA . ALA A 1 388 ? 20.507 -9.189 -11.674 1.00 92.94 388 ALA A CA 1
ATOM 3031 C C . ALA A 1 388 ? 19.306 -8.907 -10.762 1.00 92.94 388 ALA A C 1
ATOM 3033 O O . ALA A 1 388 ? 19.266 -7.842 -10.150 1.00 92.94 388 ALA A O 1
ATOM 3034 N N . VAL A 1 389 ? 18.320 -9.808 -10.697 1.00 92.81 389 VAL A N 1
ATOM 3035 C CA . VAL A 1 389 ? 17.106 -9.624 -9.879 1.00 92.81 389 VAL A CA 1
ATOM 3036 C C . VAL A 1 389 ? 17.063 -10.537 -8.656 1.00 92.81 389 VAL A C 1
ATOM 3038 O O . VAL A 1 389 ? 16.366 -10.225 -7.699 1.00 92.81 389 VAL A O 1
ATOM 3041 N N . GLU A 1 390 ? 17.819 -11.635 -8.662 1.00 91.31 390 GLU A N 1
ATOM 3042 C CA . GLU A 1 390 ? 17.819 -12.647 -7.601 1.00 91.31 390 GLU A CA 1
ATOM 3043 C C . GLU A 1 390 ? 18.171 -12.061 -6.233 1.00 91.31 390 GLU A C 1
ATOM 3045 O O . GLU A 1 390 ? 17.396 -12.225 -5.294 1.00 91.31 390 GLU A O 1
ATOM 3050 N N . GLY A 1 391 ? 19.251 -11.277 -6.143 1.00 92.69 391 GLY A N 1
ATOM 3051 C CA . GLY A 1 391 ? 19.642 -10.630 -4.886 1.00 92.69 391 GLY A CA 1
ATOM 3052 C C . GLY A 1 391 ? 18.569 -9.690 -4.322 1.00 92.69 391 GLY A C 1
ATOM 3053 O O . GLY A 1 391 ? 18.372 -9.633 -3.114 1.00 92.69 391 GLY A O 1
ATOM 3054 N N . GLU A 1 392 ? 17.818 -9.003 -5.186 1.00 94.25 392 GLU A N 1
ATOM 3055 C CA . GLU A 1 392 ? 16.724 -8.117 -4.763 1.00 94.25 392 GLU A CA 1
ATOM 3056 C C . GLU A 1 392 ? 15.523 -8.912 -4.231 1.00 94.25 392 GLU A C 1
ATOM 3058 O O . GLU A 1 392 ? 14.853 -8.492 -3.285 1.00 94.25 392 GLU A O 1
ATOM 3063 N N . TYR A 1 393 ? 15.239 -10.075 -4.824 1.00 93.81 393 TYR A N 1
ATOM 3064 C CA . TYR A 1 393 ? 14.184 -10.961 -4.339 1.00 93.81 393 TYR A CA 1
ATOM 3065 C C . TYR A 1 393 ? 14.565 -11.648 -3.026 1.00 93.81 393 TYR A C 1
ATOM 3067 O O . TYR A 1 393 ? 13.711 -11.791 -2.150 1.00 93.81 393 TYR A O 1
ATOM 3075 N N . ASP A 1 394 ? 15.830 -12.039 -2.874 1.00 93.00 394 ASP A N 1
ATOM 3076 C CA . ASP A 1 394 ? 16.369 -12.620 -1.643 1.00 93.00 394 ASP A CA 1
ATOM 3077 C C . ASP A 1 394 ? 16.328 -11.621 -0.487 1.00 93.00 394 ASP A C 1
ATOM 3079 O O . ASP A 1 394 ? 15.913 -11.970 0.623 1.00 93.00 394 ASP A O 1
ATOM 3083 N N . GLU A 1 395 ? 16.690 -10.365 -0.753 1.00 95.25 395 GLU A N 1
ATOM 3084 C CA . GLU A 1 395 ? 16.625 -9.301 0.245 1.00 95.25 395 GLU A CA 1
ATOM 3085 C C . GLU A 1 395 ? 15.178 -9.031 0.669 1.00 95.25 395 GLU A C 1
ATOM 3087 O O . GLU A 1 395 ? 14.882 -8.975 1.864 1.00 95.25 395 GLU A O 1
ATOM 3092 N N . LEU A 1 396 ? 14.242 -8.953 -0.286 1.00 96.06 396 LEU A N 1
ATOM 3093 C CA . LEU A 1 396 ? 12.823 -8.790 0.030 1.00 96.06 396 LEU A CA 1
ATOM 3094 C C . LEU A 1 396 ? 12.279 -9.973 0.844 1.00 96.06 396 LEU A C 1
ATOM 3096 O O . LEU A 1 396 ? 11.586 -9.762 1.839 1.00 96.06 396 LEU A O 1
ATOM 3100 N N . ALA A 1 397 ? 12.600 -11.213 0.465 1.00 94.94 397 ALA A N 1
ATOM 3101 C CA . ALA A 1 397 ? 12.188 -12.396 1.219 1.00 94.94 397 ALA A CA 1
ATOM 3102 C C . ALA A 1 397 ? 12.732 -12.365 2.657 1.00 94.94 397 ALA A C 1
ATOM 3104 O O . ALA A 1 397 ? 12.000 -12.647 3.609 1.00 94.94 397 ALA A O 1
ATOM 3105 N N . SER A 1 398 ? 13.988 -11.953 2.820 1.00 95.06 398 SER A N 1
ATOM 3106 C CA . SER A 1 398 ? 14.639 -11.826 4.123 1.00 95.06 398 SER A CA 1
ATOM 3107 C C . SER A 1 398 ? 14.008 -10.720 4.977 1.00 95.06 398 SER A C 1
ATOM 3109 O O . SER A 1 398 ? 13.756 -10.925 6.165 1.00 95.06 398 SER A O 1
ATOM 3111 N N . GLU A 1 399 ? 13.686 -9.561 4.395 1.00 96.81 399 GLU A N 1
ATOM 3112 C CA . GLU A 1 399 ? 12.976 -8.485 5.098 1.00 96.81 399 GLU A CA 1
ATOM 3113 C C . GLU A 1 399 ? 11.551 -8.877 5.505 1.00 96.81 399 GLU A C 1
ATOM 3115 O O . GLU A 1 399 ? 11.092 -8.493 6.587 1.00 96.81 399 GLU A O 1
ATOM 3120 N N . LEU A 1 400 ? 10.852 -9.666 4.685 1.00 96.94 400 LEU A N 1
ATOM 3121 C CA . LEU A 1 400 ? 9.545 -10.220 5.040 1.00 96.94 400 LEU A CA 1
ATOM 3122 C C . LEU A 1 400 ? 9.656 -11.172 6.236 1.00 96.94 400 LEU A C 1
ATOM 3124 O O . LEU A 1 400 ? 8.909 -11.019 7.200 1.00 96.94 400 LEU A O 1
ATOM 3128 N N . GLN A 1 401 ? 10.636 -12.083 6.235 1.00 95.50 401 GLN A N 1
ATOM 3129 C CA . GLN A 1 401 ? 10.894 -12.970 7.377 1.00 95.50 401 GLN A CA 1
ATOM 3130 C C . GLN A 1 401 ? 11.212 -12.179 8.652 1.00 95.50 401 GLN A C 1
ATOM 3132 O O . GLN A 1 401 ? 10.624 -12.447 9.699 1.00 95.50 401 GLN A O 1
ATOM 3137 N N . ARG A 1 402 ? 12.083 -11.161 8.566 1.00 96.12 402 ARG A N 1
ATOM 3138 C CA . ARG A 1 402 ? 12.399 -10.274 9.701 1.00 96.12 402 ARG A CA 1
ATOM 3139 C C . ARG A 1 402 ? 11.159 -9.547 10.222 1.00 96.12 402 ARG A C 1
ATOM 3141 O O . ARG A 1 402 ? 10.969 -9.447 11.432 1.00 96.12 402 ARG A O 1
ATOM 3148 N N . SER A 1 403 ? 10.308 -9.063 9.322 1.00 96.38 403 SER A N 1
ATOM 3149 C CA . SER A 1 403 ? 9.086 -8.333 9.678 1.00 96.38 403 SER A CA 1
ATOM 3150 C C . SER A 1 403 ? 8.052 -9.238 10.350 1.00 96.38 403 SER A C 1
ATOM 3152 O O . SER A 1 403 ? 7.483 -8.860 11.370 1.00 96.38 403 SER A O 1
ATOM 3154 N N . PHE A 1 404 ? 7.857 -10.460 9.849 1.00 96.00 404 PHE A N 1
ATOM 3155 C CA . PHE A 1 404 ? 6.955 -11.428 10.478 1.00 96.00 404 PHE A CA 1
ATOM 3156 C C . PHE A 1 404 ? 7.490 -11.945 11.813 1.00 96.00 404 PHE A C 1
ATOM 3158 O O . PHE A 1 404 ? 6.707 -12.126 12.740 1.00 96.00 404 PHE A O 1
ATOM 3165 N N . ALA A 1 405 ? 8.807 -12.116 11.954 1.00 94.56 405 ALA A N 1
ATOM 3166 C CA . ALA A 1 405 ? 9.421 -12.455 13.235 1.00 94.56 405 ALA A CA 1
ATOM 3167 C C . ALA A 1 405 ? 9.227 -11.340 14.278 1.00 94.56 405 ALA A C 1
ATOM 3169 O O . ALA A 1 405 ? 8.924 -11.632 15.434 1.00 94.56 405 ALA A O 1
ATOM 3170 N N . ALA A 1 406 ? 9.348 -10.069 13.874 1.00 93.69 406 ALA A N 1
ATOM 3171 C CA . ALA A 1 406 ? 9.058 -8.930 14.745 1.00 93.69 406 ALA A CA 1
ATOM 3172 C C . ALA A 1 406 ? 7.583 -8.910 15.179 1.00 93.69 406 ALA A C 1
ATOM 3174 O O . ALA A 1 406 ? 7.305 -8.809 16.369 1.00 93.69 406 ALA A O 1
ATOM 3175 N N . PHE A 1 407 ? 6.647 -9.100 14.242 1.00 93.31 407 PHE A N 1
ATOM 3176 C CA . PHE A 1 407 ? 5.222 -9.210 14.567 1.00 93.31 407 PHE A CA 1
ATOM 3177 C C . PHE A 1 407 ? 4.934 -10.365 15.540 1.00 93.31 407 PHE A C 1
ATOM 3179 O O . PHE A 1 407 ? 4.262 -10.161 16.548 1.00 93.31 407 PHE A O 1
ATOM 3186 N N . ALA A 1 408 ? 5.474 -11.559 15.269 1.00 92.06 408 ALA A N 1
ATOM 3187 C CA . ALA A 1 408 ? 5.262 -12.754 16.085 1.00 92.06 408 ALA A CA 1
ATOM 3188 C C . ALA A 1 408 ? 5.841 -12.621 17.501 1.00 92.06 408 ALA A C 1
ATOM 3190 O O . ALA A 1 408 ? 5.304 -13.204 18.439 1.00 92.06 408 ALA A O 1
ATOM 3191 N N . LYS A 1 409 ? 6.914 -11.839 17.673 1.00 90.44 409 LYS A N 1
ATOM 3192 C CA . LYS A 1 409 ? 7.460 -11.520 18.997 1.00 90.44 409 LYS A CA 1
ATOM 3193 C C . LYS A 1 409 ? 6.454 -10.740 19.848 1.00 90.44 409 LYS A C 1
ATOM 3195 O O . LYS A 1 409 ? 6.304 -11.047 21.026 1.00 90.44 409 LYS A O 1
ATOM 3200 N N . ASP A 1 410 ? 5.774 -9.768 19.246 1.00 85.06 410 ASP A N 1
ATOM 3201 C CA . ASP A 1 410 ? 4.796 -8.915 19.932 1.00 85.06 410 ASP A CA 1
ATOM 3202 C C . ASP A 1 410 ? 3.404 -9.581 20.034 1.00 85.06 410 ASP A C 1
ATOM 3204 O O . ASP A 1 410 ? 2.581 -9.178 20.853 1.00 85.06 410 ASP A O 1
ATOM 3208 N N . HIS A 1 411 ? 3.141 -10.607 19.213 1.00 87.25 411 HIS A N 1
ATOM 3209 C CA . HIS A 1 411 ? 1.859 -11.317 19.108 1.00 87.25 411 HIS A CA 1
ATOM 3210 C C . HIS A 1 411 ? 2.065 -12.847 19.105 1.00 87.25 411 HIS A C 1
ATOM 3212 O O . HIS A 1 411 ? 1.750 -13.518 18.119 1.00 87.25 411 HIS A O 1
ATOM 3218 N N . PRO A 1 412 ? 2.585 -13.444 20.194 1.00 84.50 412 PRO A N 1
ATOM 3219 C CA . PRO A 1 412 ? 3.065 -14.831 20.201 1.00 84.50 412 PRO A CA 1
ATOM 3220 C C . PRO A 1 412 ? 1.974 -15.882 19.963 1.00 84.50 412 PRO A C 1
ATOM 3222 O O . PRO A 1 412 ? 2.277 -17.013 19.584 1.00 84.50 412 PRO A O 1
ATOM 3225 N N . ARG A 1 413 ? 0.702 -15.535 20.189 1.00 85.75 413 ARG A N 1
ATOM 3226 C CA . ARG A 1 413 ? -0.442 -16.431 19.963 1.00 85.75 413 ARG A CA 1
ATOM 3227 C C . ARG A 1 413 ? -1.162 -16.174 18.638 1.00 85.75 413 ARG A C 1
ATOM 3229 O O . ARG A 1 413 ? -2.122 -16.883 18.338 1.00 85.75 413 ARG A O 1
ATOM 3236 N N . CYS A 1 414 ? -0.721 -15.183 17.865 1.00 89.38 414 CYS A N 1
ATOM 3237 C CA . CYS A 1 414 ? -1.331 -14.795 16.603 1.00 89.38 414 CYS A CA 1
ATOM 3238 C C . CYS A 1 414 ? -0.496 -15.317 15.431 1.00 89.38 414 CYS A C 1
ATOM 3240 O O . CYS A 1 414 ? 0.662 -14.935 15.251 1.00 89.38 414 CYS A O 1
ATOM 3242 N N . ARG A 1 415 ? -1.075 -16.195 14.610 1.00 91.25 415 ARG A N 1
ATOM 3243 C CA . ARG A 1 415 ? -0.399 -16.766 13.443 1.00 91.25 415 ARG A CA 1
ATOM 3244 C C . ARG A 1 415 ? -0.846 -16.076 12.161 1.00 91.25 415 ARG A C 1
ATOM 3246 O O . ARG A 1 415 ? -2.038 -15.959 11.897 1.00 91.25 415 ARG A O 1
ATOM 3253 N N . ILE A 1 416 ? 0.116 -15.730 11.307 1.00 94.06 416 ILE A N 1
ATOM 3254 C CA . ILE A 1 416 ? -0.165 -15.324 9.927 1.00 94.06 416 ILE A CA 1
ATOM 3255 C C . ILE A 1 416 ? -0.573 -16.571 9.131 1.00 94.06 416 ILE A C 1
ATOM 3257 O O . ILE A 1 416 ? 0.239 -17.474 8.924 1.00 94.06 416 ILE A O 1
ATOM 3261 N N . THR A 1 417 ? -1.831 -16.643 8.705 1.00 91.12 417 THR A N 1
ATOM 3262 C CA . THR A 1 417 ? -2.391 -17.802 7.989 1.00 91.12 417 THR A CA 1
ATOM 3263 C C . THR A 1 417 ? -2.216 -17.687 6.477 1.00 91.12 417 THR A C 1
ATOM 3265 O O . THR A 1 417 ? -2.076 -18.702 5.791 1.00 91.12 417 THR A O 1
ATOM 3268 N N . LYS A 1 418 ? -2.151 -16.456 5.954 1.00 91.62 418 LYS A N 1
ATOM 3269 C CA . LYS A 1 418 ? -2.058 -16.171 4.518 1.00 91.62 418 LYS A CA 1
ATOM 3270 C C . LYS A 1 418 ? -1.291 -14.882 4.230 1.00 91.62 418 LYS A C 1
ATOM 3272 O O . LYS A 1 418 ? -1.414 -13.911 4.972 1.00 91.62 418 LYS A O 1
ATOM 3277 N N . LEU A 1 419 ? -0.526 -14.878 3.140 1.00 95.00 419 LEU A N 1
ATOM 3278 C CA . LEU A 1 419 ? 0.215 -13.737 2.608 1.00 95.00 419 LEU A CA 1
ATOM 3279 C C . LEU A 1 419 ? -0.314 -13.397 1.210 1.00 95.00 419 LEU A C 1
ATOM 3281 O O . LEU A 1 419 ? -0.148 -14.160 0.256 1.00 95.00 419 LEU A O 1
ATOM 3285 N N . TYR A 1 420 ? -0.932 -12.229 1.096 1.00 95.50 420 TYR A N 1
ATOM 3286 C CA . TYR A 1 420 ? -1.405 -11.643 -0.149 1.00 95.50 420 TYR A CA 1
ATOM 3287 C C . TYR A 1 420 ? -0.361 -10.678 -0.707 1.00 95.50 420 TYR A C 1
ATOM 3289 O O . TYR A 1 420 ? 0.038 -9.725 -0.047 1.00 95.50 420 TYR A O 1
ATOM 3297 N N . LEU A 1 421 ? 0.071 -10.908 -1.939 1.00 96.38 421 LEU A N 1
ATOM 3298 C CA . LEU A 1 421 ? 0.897 -9.987 -2.709 1.00 96.38 421 LEU A CA 1
ATOM 3299 C C . LEU A 1 421 ? -0.010 -9.105 -3.560 1.00 96.38 421 LEU A C 1
ATOM 3301 O O . LEU A 1 421 ? -0.934 -9.618 -4.189 1.00 96.38 421 LEU A O 1
ATOM 3305 N N . CYS A 1 422 ? 0.260 -7.807 -3.613 1.00 97.06 422 CYS A N 1
ATOM 3306 C CA . CYS A 1 422 ? -0.416 -6.869 -4.506 1.00 97.06 422 CYS A CA 1
ATOM 3307 C C . CYS A 1 422 ? 0.546 -5.772 -4.983 1.00 97.06 422 CYS A C 1
ATOM 3309 O O . CYS A 1 422 ? 1.727 -5.782 -4.643 1.00 97.06 422 CYS A O 1
ATOM 3311 N N . GLY A 1 423 ? 0.054 -4.844 -5.800 1.00 95.88 423 GLY A N 1
ATOM 3312 C CA . GLY A 1 423 ? 0.867 -3.798 -6.409 1.00 95.88 423 GLY A CA 1
ATOM 3313 C C . GLY A 1 423 ? 1.511 -4.225 -7.729 1.00 95.88 423 GLY A C 1
ATOM 3314 O O . GLY A 1 423 ? 1.729 -5.403 -8.017 1.00 95.88 423 GLY A O 1
ATOM 3315 N N . GLY A 1 424 ? 1.833 -3.236 -8.568 1.00 92.56 424 GLY A N 1
ATOM 3316 C CA . GLY A 1 424 ? 2.360 -3.477 -9.918 1.00 92.56 424 GLY A CA 1
ATOM 3317 C C . GLY A 1 424 ? 3.762 -4.099 -9.954 1.00 92.56 424 GLY A C 1
ATOM 3318 O O . GLY A 1 424 ? 4.203 -4.551 -11.007 1.00 92.56 424 GLY A O 1
ATOM 3319 N N . GLY A 1 425 ? 4.484 -4.124 -8.832 1.00 92.62 425 GLY A N 1
ATOM 3320 C CA . GLY A 1 425 ? 5.775 -4.798 -8.716 1.00 92.62 425 GLY A CA 1
ATOM 3321 C C . GLY A 1 425 ? 5.672 -6.324 -8.696 1.00 92.62 425 GLY A C 1
ATOM 3322 O O . GLY A 1 425 ? 6.645 -6.983 -9.057 1.00 92.62 425 GLY A O 1
ATOM 3323 N N . VAL A 1 426 ? 4.507 -6.888 -8.353 1.00 92.38 426 VAL A N 1
ATOM 3324 C CA . VAL A 1 426 ? 4.274 -8.347 -8.319 1.00 92.38 426 VAL A CA 1
ATOM 3325 C C . VAL A 1 426 ? 4.345 -8.979 -9.710 1.00 92.38 426 VAL A C 1
ATOM 3327 O O . VAL A 1 426 ? 4.725 -10.139 -9.839 1.00 92.38 426 VAL A O 1
ATOM 3330 N N . GLU A 1 427 ? 4.078 -8.197 -10.758 1.00 88.69 427 GLU A N 1
ATOM 3331 C CA . GLU A 1 427 ? 4.217 -8.610 -12.161 1.00 88.69 427 GLU A CA 1
ATOM 3332 C C . GLU A 1 427 ? 5.674 -8.874 -12.580 1.00 88.69 427 GLU A C 1
ATOM 3334 O O . GLU A 1 427 ? 5.918 -9.435 -13.649 1.00 88.69 427 GLU A O 1
ATOM 3339 N N . ALA A 1 428 ? 6.662 -8.480 -11.766 1.00 87.25 428 ALA A N 1
ATOM 3340 C CA . ALA A 1 428 ? 8.055 -8.795 -12.044 1.00 87.25 428 ALA A CA 1
ATOM 3341 C C . ALA A 1 428 ? 8.261 -10.318 -12.037 1.00 87.25 428 ALA A C 1
ATOM 3343 O O . ALA A 1 428 ? 8.103 -10.989 -11.015 1.00 87.25 428 ALA A O 1
ATOM 3344 N N . CYS A 1 429 ? 8.639 -10.855 -13.197 1.00 83.62 429 CYS A N 1
ATOM 3345 C CA . CYS A 1 429 ? 8.793 -12.290 -13.402 1.00 83.62 429 CYS A CA 1
ATOM 3346 C C . CYS A 1 429 ? 9.734 -12.919 -12.368 1.00 83.62 429 CYS A C 1
ATOM 3348 O O . CYS A 1 429 ? 10.876 -12.487 -12.216 1.00 83.62 429 CYS A O 1
ATOM 3350 N N . GLY A 1 430 ? 9.265 -13.983 -11.715 1.00 83.38 430 GLY A N 1
ATOM 3351 C CA . GLY A 1 430 ? 10.025 -14.737 -10.720 1.00 83.38 430 GLY A CA 1
ATOM 3352 C C . GLY A 1 430 ? 9.826 -14.282 -9.276 1.00 83.38 430 GLY A C 1
ATOM 3353 O O . GLY A 1 430 ? 10.096 -15.078 -8.383 1.00 83.38 430 GLY A O 1
ATOM 3354 N N . LEU A 1 431 ? 9.285 -13.085 -9.012 1.00 89.56 431 LEU A N 1
ATOM 3355 C CA . LEU A 1 431 ? 9.070 -12.614 -7.637 1.00 89.56 431 LEU A CA 1
ATOM 3356 C C . LEU A 1 431 ? 8.104 -13.524 -6.862 1.00 89.56 431 LEU A C 1
ATOM 3358 O O . LEU A 1 431 ? 8.429 -14.016 -5.783 1.00 89.56 431 LEU A O 1
ATOM 3362 N N . LEU A 1 432 ? 6.925 -13.788 -7.429 1.00 88.50 432 LEU A N 1
ATOM 3363 C CA . LEU A 1 432 ? 5.918 -14.652 -6.811 1.00 88.50 432 LEU A CA 1
ATOM 3364 C C . LEU A 1 432 ? 6.443 -16.077 -6.587 1.00 88.50 432 LEU A C 1
ATOM 3366 O O . LEU A 1 432 ? 6.255 -16.637 -5.508 1.00 88.50 432 LEU A O 1
ATOM 3370 N N . SER A 1 433 ? 7.135 -16.643 -7.578 1.00 84.81 433 SER A N 1
ATOM 3371 C CA . SER A 1 433 ? 7.767 -17.961 -7.478 1.00 84.81 433 SER A CA 1
ATOM 3372 C C . SER A 1 433 ? 8.829 -17.978 -6.375 1.00 84.81 433 SER A C 1
ATOM 3374 O O . SER A 1 433 ? 8.815 -18.865 -5.522 1.00 84.81 433 SER A O 1
ATOM 3376 N N . ARG A 1 434 ? 9.677 -16.946 -6.293 1.00 87.88 434 ARG A N 1
ATOM 3377 C CA . ARG A 1 434 ? 10.716 -16.849 -5.264 1.00 87.88 434 ARG A CA 1
ATOM 3378 C C . ARG A 1 434 ? 10.143 -16.760 -3.855 1.00 87.88 434 ARG A C 1
ATOM 3380 O O . ARG A 1 434 ? 10.627 -17.465 -2.972 1.00 87.88 434 ARG A O 1
ATOM 3387 N N . LEU A 1 435 ? 9.102 -15.948 -3.651 1.00 89.88 435 LEU A N 1
ATOM 3388 C CA . LEU A 1 435 ? 8.416 -15.814 -2.358 1.00 89.88 435 LEU A CA 1
ATOM 3389 C C . LEU A 1 435 ? 7.644 -17.075 -1.968 1.00 89.88 435 LEU A C 1
ATOM 3391 O O . LEU A 1 435 ? 7.445 -17.359 -0.790 1.00 89.88 435 LEU A O 1
ATOM 3395 N N . ARG A 1 436 ? 7.256 -17.877 -2.953 1.00 87.94 436 ARG A N 1
ATOM 3396 C CA . ARG A 1 436 ? 6.753 -19.224 -2.724 1.00 87.94 436 ARG A CA 1
ATOM 3397 C C . ARG A 1 436 ? 7.860 -20.198 -2.317 1.00 87.94 436 ARG A C 1
ATOM 3399 O O . ARG A 1 436 ? 7.565 -21.185 -1.670 1.00 87.94 436 ARG A O 1
ATOM 3406 N N . GLY A 1 437 ? 9.128 -19.917 -2.596 1.00 82.31 437 GLY A N 1
ATOM 3407 C CA . GLY A 1 437 ? 10.224 -20.871 -2.398 1.00 82.31 437 GLY A CA 1
ATOM 3408 C C . GLY A 1 437 ? 10.439 -21.789 -3.604 1.00 82.31 437 GLY A C 1
ATOM 3409 O O . GLY A 1 437 ? 11.059 -22.838 -3.475 1.00 82.31 437 GLY A O 1
ATOM 3410 N N . ILE A 1 438 ? 9.926 -21.397 -4.772 1.00 74.75 438 ILE A N 1
ATOM 3411 C CA . ILE A 1 438 ? 10.214 -22.020 -6.065 1.00 74.75 438 ILE A CA 1
ATOM 3412 C C . ILE A 1 438 ? 11.478 -21.358 -6.637 1.00 74.75 438 ILE A C 1
ATOM 3414 O O . ILE A 1 438 ? 11.637 -20.136 -6.545 1.00 74.75 438 ILE A O 1
ATOM 3418 N N . GLY A 1 439 ? 12.379 -22.150 -7.226 1.00 64.56 439 GLY A N 1
ATOM 3419 C CA . GLY A 1 439 ? 13.593 -21.639 -7.862 1.00 64.56 439 GLY A CA 1
ATOM 3420 C C . GLY A 1 439 ? 13.289 -20.711 -9.045 1.00 64.56 439 GLY A C 1
ATOM 3421 O O . GLY A 1 439 ? 12.345 -20.928 -9.804 1.00 64.56 439 GLY A O 1
ATOM 3422 N N . LEU A 1 440 ? 14.107 -19.672 -9.240 1.00 61.28 440 LEU A N 1
ATOM 3423 C CA . LEU A 1 440 ? 13.906 -18.683 -10.311 1.00 61.28 440 LEU A CA 1
ATOM 3424 C C . LEU A 1 440 ? 14.038 -19.275 -11.724 1.00 61.28 440 LEU A C 1
ATOM 3426 O O . LEU A 1 440 ? 13.411 -18.781 -12.659 1.00 61.28 440 LEU A O 1
ATOM 3430 N N . THR A 1 441 ? 14.812 -20.351 -11.884 1.00 55.66 441 THR A N 1
ATOM 3431 C CA . THR A 1 441 ? 14.925 -21.102 -13.145 1.00 55.66 441 THR A CA 1
ATOM 3432 C C . THR A 1 441 ? 13.639 -21.840 -13.508 1.00 55.66 441 THR A C 1
ATOM 3434 O O . THR A 1 441 ? 13.325 -21.966 -14.692 1.00 55.66 441 THR A O 1
ATOM 3437 N N . ASP A 1 442 ? 12.873 -22.268 -12.505 1.00 53.56 442 ASP A N 1
ATOM 3438 C CA . ASP A 1 442 ? 11.588 -22.947 -12.692 1.00 53.56 442 ASP A CA 1
ATOM 3439 C C . ASP A 1 442 ? 10.473 -21.932 -12.995 1.00 53.56 442 ASP A C 1
ATOM 3441 O O . ASP A 1 442 ? 9.531 -22.234 -13.723 1.00 53.56 442 ASP A O 1
ATOM 3445 N N . ALA A 1 443 ? 10.630 -20.682 -12.539 1.00 51.44 443 ALA A N 1
ATOM 3446 C CA . ALA A 1 443 ? 9.684 -19.586 -12.761 1.00 51.44 443 ALA A CA 1
ATOM 3447 C C . ALA A 1 443 ? 9.553 -19.130 -14.228 1.00 51.44 443 ALA A C 1
ATOM 3449 O O . ALA A 1 443 ? 8.599 -18.442 -14.563 1.00 51.44 443 ALA A O 1
ATOM 3450 N N . VAL A 1 444 ? 10.499 -19.479 -15.111 1.00 49.59 444 VAL A N 1
ATOM 3451 C CA . VAL A 1 444 ? 10.373 -19.238 -16.569 1.00 49.59 444 VAL A CA 1
ATOM 3452 C C . VAL A 1 444 ? 9.435 -20.257 -17.225 1.00 49.59 444 VAL A C 1
ATOM 3454 O O . VAL A 1 444 ? 8.951 -20.032 -18.335 1.00 49.59 444 VAL A O 1
ATOM 3457 N N . GLN A 1 445 ? 9.237 -21.409 -16.579 1.00 39.69 445 GLN A N 1
ATOM 3458 C CA . GLN A 1 445 ? 8.416 -22.505 -17.092 1.00 39.69 445 GLN A CA 1
ATOM 3459 C C . GLN A 1 445 ? 6.951 -22.408 -16.639 1.00 39.69 445 GLN A C 1
ATOM 3461 O O . GLN A 1 445 ? 6.088 -22.969 -17.323 1.00 39.69 445 GLN A O 1
ATOM 3466 N N . GLU A 1 446 ? 6.685 -21.704 -15.529 1.00 39.28 446 GLU A N 1
ATOM 3467 C CA . GLU A 1 446 ? 5.341 -21.320 -15.059 1.00 39.28 446 GLU A CA 1
ATOM 3468 C C . GLU A 1 446 ? 4.798 -20.081 -15.784 1.00 39.28 446 GLU A C 1
ATOM 3470 O O . GLU A 1 446 ? 3.586 -20.097 -16.123 1.00 39.28 446 GLU A O 1
#

Mean predicted aligned error: 8.47 Å

Foldseek 3Di:
DVCCVVCVPPPVVVVLVVQQVVQQVVDDPPVQFPDHRSDDQDPPFPQRAAETAGFAFDLAAEPDPVQVVLSNVAGQACLLFQLQFCLQLVLFLDNDFLVCFPPLPPPCVVVVPPPQFPWSWAKRWEPAQFWIWIWIWGADPVVRGIYTPDIDTGGFPDGCLAPVCVVVSLVSLLVRVVVVVVVDPCPRHAYGYEQEQVQKDKDKDKDADDDPVCPVVVVVVVCVVPPPDDSVQKRKDKDWFFFEQDPVGTIIMMIMMIGGPVSVVVRQVSQVVNPHGHPGYDYSQSSSQRSCVSSCVDPADPPPPPDDDPPDDTDYDAQEWAWEWAAGQQKTKIWIYTNGDIDIDMDRHHLQQLLVLQCVQVVDRSVVSSVCQLPVVPDPDSVSSCVSCVVVLVVVLVVNSVRVVVVCVVVVNYDHHYYYYGYPRVSRQQNSCVSSVHDSVCSVVD

Secondary structure (DSSP, 8-state):
-HHHHH-TT-HHHHHHHHHHHHHTTTS---TTB-S-TT-PPPSS-TTSSEEEEB----SSEES-HHHHHHHHHSTT--HHHHHHHHHHTT--S----TTSTTTT-SGGGGT------SS-EEEEEEE-SSEEEEEEEEEETTTTEEEEEEEEEEE-SS-TTSGGGGGGHHHHHHHHHHHHHHHS--TTSEEEEEE-GGGEEEEEEEEE---GGGHHHHHHHHHHHH-SS-GGGEEEEEEEPPPEEETTEEEEEEEEEEEEHHHHHHHHHHHHTTT---SEEEEHHHHHHHHHHHTTSS-------SS--TTPPPPPPP-EEEEEEEE-SS-EEEEEE-SS-EEEEEES--HHHHHHHHHHHHT--HHHHHHHHH-GGG-S-HHHHHHHHHHHHHHHHHHHHHHHHHHHHH-TT-EEEEEEEESGGGGSTTHHHHHHT--TTGGGT-